Protein AF-A0A5D0WVB8-F1 (afdb_monomer)

Secondary structure (DSSP, 8-state):
-EEEETTTEEEEEE-----HHHHHHTTTEEE-PEEEESSPPPTT-EEEEEETTEEEEEEHHHHHTSGGGEEEHHHHTT--GGGS-BTTT--EEEEEEEEEEE-SS-EEEEEEEEEEETTS-EEEEEEEEEEEEE--HHHHHHHHHEEEEEETTEEEEEE-S---HHHHHHTTT-EEEEEEEESSPPPTT--EEEEETTEEEEE-TTT--BGGGTEEEHHHHTT----GGGBGGG--EEEEEEEEESS-SS-EEEEEEEEEEETTEEEEEEEEEEEEE--HHHHHHHHHHHHTEEEEE-SSEEEEEE-----HHHHHHTTT-EEEEEEEESSPPPTT--EEEEETTEEEEE-GGG--STTS-EEEHHHHTT----GGGBGGG--EEEEEEEEESS-SS-EEEEEEEEEEETTEEEE-GGG-EEEEE--TTS--------EEEEEEEETTS-EEEPPTTT--EEEETTPBEEEEEEEEEE--STT---EE--EEE-SS-EEEEEETTEEEEEEEEEESSTTS-EEEEEESSHHHHB-TT-SB--EEPPTTSEEETTS-B-TTT---TTSS--S--SEEEE--S---EEEEEEEETTEEEEPEE-TTT--EEEEEETTPBEEEEEEEESS-EEE-TT-EEEPTTSS-EEEEEEE-SS-TTEEEEEESSTTTTBTTSS-SEEEE--TTTEEETT-TT-S-------PPP-S--SSSS--EEEEEEE-

Sequence (723 aa):
MLNVAEDKKFIVEYNGGLSKDIQDSLAGLYADPLIYIARELESDESITIRAYNKEAVITRNTMKQYPYGKMGLTDLLDVSPDNSLLAASKTGAVVVEITDYKLNDRNDISIWKGLVKADGTWVYRANEGVGMDLNPDFFEAFNNNVNLTQEDNTFLFSFGNQLSETDKASLNHFYFDSSISLSRALEDGETLTIKALNTIIPIDSNTITEYEKTFIRLSQLANFTLGSNQLAGNQAGSLTIEVVDENLKSDLTVYADAILVRDDMFYGLNKQEDIVLKSQSFEQAVAAYTNGLTVAANAQSFKVTYAGALSEADKTGLNGYYADAQISLSRPLAPDEEVTVQAFGENLAVNRSDFTDESGQAIYLSDLLDLQLGTAQLAEKQKGSFEITVIDKRLKSEISVYATPVLRKGTDTRFIYDKQTNITLGSANDPVISNGSFVGDATVVLKDGSEQNLDGTTEICYLERYKVIDYLIFEMVNDQNENNQSVPQAVMLGENPVLKISVDGILCEYGKIEYADETHTKIKITPSSEAMAKLDKLGYFAFNVPEGAITDEAGHPVRSMVGNYLSGTLATPLLKVTDSVKPFSEGITAVVDGNLVNASKNETTGAFELEVPQNSVTSEIRIQMNEPVTVSNGASIFIPGTETVYGEIKTDENDSSVVVITPASTGIGTAGDLGLVTFTISENLVCDLVDNDSSNILFPSSINFTGGGLGNEATSFNLNVVE

Radius of gyration: 41.85 Å; Cα contacts (8 Å, |Δi|>4): 1595; chains: 1; bounding box: 117×57×113 Å

Solvent-accessible surface area (backbone atoms only — not comparable to full-atom values): 40030 Å² total; per-residue (Å²): 93,78,47,77,45,86,84,60,28,39,40,44,40,39,77,57,89,71,55,70,71,55,24,62,73,30,58,73,29,18,46,32,45,33,38,35,40,74,57,87,50,50,97,86,23,38,41,29,38,34,39,96,95,35,66,32,73,44,30,34,74,53,38,74,79,24,76,88,32,48,37,49,47,34,69,66,46,77,41,67,36,77,79,40,54,44,60,46,79,44,66,52,68,52,57,42,34,55,79,47,72,43,49,93,52,74,42,41,41,32,41,22,54,24,31,21,31,66,88,64,50,78,75,49,67,53,94,64,63,51,70,49,79,46,69,21,70,50,54,55,53,48,44,74,30,50,44,74,47,71,55,85,56,27,40,40,37,40,37,46,92,73,73,49,75,66,38,26,60,71,23,74,66,30,27,54,49,37,37,40,34,39,77,55,56,52,51,92,83,24,34,36,37,42,36,38,93,96,42,80,42,80,38,42,57,75,68,36,78,37,79,86,30,23,37,47,44,46,43,67,73,67,73,45,81,88,46,80,83,29,22,43,53,63,49,64,57,68,51,58,39,37,54,42,84,74,42,38,56,51,70,43,41,40,34,44,32,42,27,38,33,42,88,97,46,74,43,79,58,88,41,73,49,71,36,78,47,72,16,63,52,21,54,51,18,50,52,54,49,54,74,36,46,48,54,44,62,49,85,46,32,36,42,41,35,33,69,55,78,73,50,74,65,29,29,60,22,33,64,78,25,26,54,47,34,35,43,35,39,79,56,53,55,53,92,87,23,35,34,33,44,30,43,94,89,45,78,44,83,42,42,44,86,67,27,75,43,98,78,26,29,37,36,45,49,41,70,74,66,72,48,80,85,45,80,84,30,24,46,64,64,39,57,53,70,54,55,41,35,52,42,77,71,44,54,90,52,67,41,41,41,32,46,30,41,29,38,37,44,89,92,49,73,48,76,40,68,94,47,45,41,62,35,66,43,40,77,76,85,54,81,80,68,72,86,64,89,47,63,74,48,44,37,41,32,31,72,88,70,50,77,42,54,44,34,93,85,78,60,28,24,74,38,63,63,71,47,40,49,49,34,36,40,38,32,33,32,41,66,87,45,98,75,81,56,77,42,79,30,52,50,40,74,36,90,83,26,51,37,27,33,63,57,98,85,44,82,41,78,37,19,46,53,45,72,66,46,96,72,30,28,27,38,27,37,34,45,68,41,71,72,67,19,39,47,80,85,54,70,60,52,60,67,33,34,55,88,55,32,42,15,34,87,88,67,48,55,48,59,88,46,41,46,90,81,81,71,91,70,83,91,73,54,52,40,37,60,40,74,93,72,74,71,46,78,74,44,45,38,31,30,44,73,84,38,84,44,72,38,46,71,40,90,87,77,72,27,40,38,36,79,42,53,63,67,37,38,38,65,37,36,40,35,33,36,77,46,57,37,37,42,49,88,88,37,66,42,56,42,77,98,52,93,47,66,40,19,44,42,38,45,37,94,90,39,42,31,28,40,36,37,36,44,69,40,69,76,71,20,25,36,66,85,55,72,82,49,60,45,73,78,56,61,79,44,63,36,61,69,71,63,88,78,63,89,72,93,80,82,96,69,94,78,84,88,83,86,80,45,54,75,94,53,85,68,36,40,38,46,44,67,42,132

Structure (mmCIF, N/CA/C/O backbone):
data_AF-A0A5D0WVB8-F1
#
_entry.id   AF-A0A5D0WVB8-F1
#
loop_
_atom_site.group_PDB
_atom_site.id
_atom_site.type_symbol
_atom_site.label_atom_id
_atom_site.label_alt_id
_atom_site.label_comp_id
_atom_site.label_asym_id
_atom_site.label_entity_id
_atom_site.label_seq_id
_atom_site.pdbx_PDB_ins_code
_atom_site.Cartn_x
_atom_site.Cartn_y
_atom_site.Cartn_z
_atom_site.occupancy
_atom_site.B_iso_or_equiv
_atom_site.auth_seq_id
_atom_site.auth_comp_id
_atom_site.auth_asym_id
_atom_site.auth_atom_id
_atom_site.pdbx_PDB_model_num
ATOM 1 N N . MET A 1 1 ? 36.070 -5.772 -9.989 1.00 53.91 1 MET A N 1
ATOM 2 C CA . MET A 1 1 ? 34.632 -5.828 -10.340 1.00 53.91 1 MET A CA 1
ATOM 3 C C . MET A 1 1 ? 34.450 -5.541 -11.838 1.00 53.91 1 MET A C 1
ATOM 5 O O . MET A 1 1 ? 35.465 -5.368 -12.509 1.00 53.91 1 MET A O 1
ATOM 9 N N . LEU A 1 2 ? 33.242 -5.599 -12.401 1.00 55.62 2 LEU A N 1
ATOM 10 C CA . LEU A 1 2 ? 32.885 -4.942 -13.673 1.00 55.62 2 LEU A CA 1
ATOM 11 C C . LEU A 1 2 ? 31.717 -4.035 -13.312 1.00 55.62 2 LEU A C 1
ATOM 13 O O . LEU A 1 2 ? 30.682 -4.558 -12.920 1.00 55.62 2 LEU A O 1
ATOM 17 N N . ASN A 1 3 ? 31.904 -2.723 -13.400 1.00 59.03 3 ASN A N 1
ATOM 18 C CA . ASN A 1 3 ? 30.861 -1.755 -13.080 1.00 59.03 3 ASN A CA 1
ATOM 19 C C . ASN A 1 3 ? 30.665 -0.832 -14.284 1.00 59.03 3 ASN A C 1
ATOM 21 O O . ASN A 1 3 ? 31.641 -0.394 -14.906 1.00 59.03 3 ASN A O 1
ATOM 25 N N . VAL A 1 4 ? 29.406 -0.536 -14.600 1.00 64.00 4 VAL A N 1
ATOM 26 C CA . VAL A 1 4 ? 29.057 0.625 -15.423 1.00 64.00 4 VAL A CA 1
ATOM 27 C C . VAL A 1 4 ? 29.101 1.826 -14.490 1.00 64.00 4 VAL A C 1
ATOM 29 O O . VAL A 1 4 ? 28.450 1.810 -13.448 1.00 64.00 4 VAL A O 1
ATOM 32 N N . ALA A 1 5 ? 29.923 2.819 -14.810 1.00 55.16 5 ALA A N 1
ATOM 33 C CA . ALA A 1 5 ? 29.897 4.083 -14.092 1.00 55.16 5 ALA A CA 1
ATOM 34 C C . ALA A 1 5 ? 28.882 5.007 -14.776 1.00 55.16 5 ALA A C 1
ATOM 36 O O . ALA A 1 5 ? 28.740 4.964 -16.001 1.00 55.16 5 ALA A O 1
ATOM 37 N N . GLU A 1 6 ? 28.198 5.845 -13.995 1.00 57.47 6 GLU A N 1
ATOM 38 C CA . GLU A 1 6 ? 27.467 7.002 -14.523 1.00 57.47 6 GLU A CA 1
ATOM 39 C C . GLU A 1 6 ? 28.401 7.792 -15.480 1.00 57.47 6 GLU A C 1
ATOM 41 O O . GLU A 1 6 ? 29.618 7.822 -15.275 1.00 57.47 6 GLU A O 1
ATOM 46 N N . ASP A 1 7 ? 27.854 8.365 -16.561 1.00 72.00 7 ASP A N 1
ATOM 47 C CA . ASP A 1 7 ? 28.568 9.125 -17.615 1.00 72.00 7 ASP A CA 1
ATOM 48 C C . ASP A 1 7 ? 29.278 8.332 -18.737 1.00 72.00 7 ASP A C 1
ATOM 50 O O . ASP A 1 7 ? 30.434 8.612 -19.066 1.00 72.00 7 ASP A O 1
ATOM 54 N N . LYS A 1 8 ? 28.596 7.380 -19.397 1.00 87.50 8 LYS A N 1
ATOM 55 C CA . LYS A 1 8 ? 29.089 6.733 -20.642 1.00 87.50 8 LYS A CA 1
ATOM 56 C C . LYS A 1 8 ? 30.484 6.077 -20.491 1.00 87.50 8 LYS A C 1
ATOM 58 O O . LYS A 1 8 ? 31.289 6.059 -21.428 1.00 87.50 8 LYS A O 1
ATOM 63 N N . LYS A 1 9 ? 30.785 5.537 -19.302 1.00 93.25 9 LYS A N 1
ATOM 64 C CA . LYS A 1 9 ? 32.078 4.926 -18.952 1.00 93.25 9 LYS A CA 1
ATOM 65 C C . LYS A 1 9 ? 31.927 3.496 -18.457 1.00 93.25 9 LYS A C 1
ATOM 67 O O . LYS A 1 9 ? 31.088 3.175 -17.619 1.00 93.25 9 LYS A O 1
ATOM 72 N N . PHE A 1 10 ? 32.844 2.650 -18.900 1.00 92.00 10 PHE A N 1
ATOM 73 C CA . PHE A 1 10 ? 33.042 1.312 -18.368 1.00 92.00 10 PHE A CA 1
ATOM 74 C C . PHE A 1 10 ? 34.312 1.268 -17.532 1.00 92.00 10 PHE A C 1
ATOM 76 O O . PHE A 1 10 ? 35.379 1.681 -17.994 1.00 92.00 10 PHE A O 1
ATOM 83 N N . ILE A 1 11 ? 34.213 0.715 -16.324 1.00 90.38 11 ILE A N 1
ATOM 84 C CA . ILE A 1 11 ? 35.367 0.502 -15.452 1.00 90.38 11 ILE A CA 1
ATOM 85 C C . ILE A 1 11 ? 35.579 -1.001 -15.287 1.00 90.38 11 ILE A C 1
ATOM 87 O O . ILE A 1 11 ? 34.810 -1.710 -14.630 1.00 90.38 11 ILE A O 1
ATOM 91 N N . VAL A 1 12 ? 36.658 -1.497 -15.891 1.00 87.44 12 VAL A N 1
ATOM 92 C CA . VAL A 1 12 ? 37.063 -2.898 -15.801 1.00 87.44 12 VAL A CA 1
ATOM 93 C C . VAL A 1 12 ? 38.178 -3.025 -14.777 1.00 87.44 12 VAL A C 1
ATOM 95 O O . VAL A 1 12 ? 39.347 -2.779 -15.073 1.00 87.44 12 VAL A O 1
ATOM 98 N N . GLU A 1 13 ? 37.820 -3.421 -13.560 1.00 87.19 13 GLU A N 1
ATOM 99 C CA . GLU A 1 13 ? 38.784 -3.577 -12.475 1.00 87.19 13 GLU A CA 1
ATOM 100 C C . GLU A 1 13 ? 39.376 -4.989 -12.421 1.00 87.19 13 GLU A C 1
ATOM 102 O O . GLU A 1 13 ? 38.669 -6.015 -12.398 1.00 87.19 13 GLU A O 1
ATOM 107 N N . TYR A 1 14 ? 40.696 -5.008 -12.286 1.00 79.62 14 TYR A N 1
ATOM 108 C CA . TYR A 1 14 ? 41.520 -6.179 -12.053 1.00 79.62 14 TYR A CA 1
ATOM 109 C C . TYR A 1 14 ? 42.023 -6.110 -10.614 1.00 79.62 14 TYR A C 1
ATOM 111 O O . TYR A 1 14 ? 42.912 -5.327 -10.273 1.00 79.62 14 TYR A O 1
ATOM 119 N N . ASN A 1 15 ? 41.392 -6.907 -9.754 1.00 77.75 15 ASN A N 1
ATOM 120 C CA . ASN A 1 15 ? 41.757 -6.997 -8.348 1.00 77.75 15 ASN A CA 1
ATOM 121 C C . ASN A 1 15 ? 42.991 -7.901 -8.228 1.00 77.75 15 ASN A C 1
ATOM 123 O O . ASN A 1 15 ? 43.014 -8.998 -8.782 1.00 77.75 15 ASN A O 1
ATOM 127 N N . GLY A 1 16 ? 44.020 -7.425 -7.527 1.00 70.50 16 GLY A N 1
ATOM 128 C CA . GLY A 1 16 ? 45.210 -8.216 -7.215 1.00 70.50 16 GLY A CA 1
ATOM 129 C C . GLY A 1 16 ? 44.946 -9.257 -6.121 1.00 70.50 16 GLY A C 1
ATOM 130 O O . GLY A 1 16 ? 43.808 -9.629 -5.857 1.00 70.50 16 GLY A O 1
ATOM 131 N N . GLY A 1 17 ? 46.012 -9.724 -5.463 1.00 72.94 17 GLY A N 1
ATOM 132 C CA . GLY A 1 17 ? 45.908 -10.738 -4.401 1.00 72.94 17 GLY A CA 1
ATOM 133 C C . GLY A 1 17 ? 45.862 -12.185 -4.906 1.00 72.94 17 GLY A C 1
ATOM 134 O O . GLY A 1 17 ? 45.486 -13.086 -4.164 1.00 72.94 17 GLY A O 1
ATOM 135 N N . LEU A 1 18 ? 46.255 -12.418 -6.161 1.00 80.50 18 LEU A N 1
ATOM 136 C CA . LEU A 1 18 ? 46.366 -13.757 -6.741 1.00 80.50 18 LEU A CA 1
ATOM 137 C C . LEU A 1 18 ? 47.499 -14.549 -6.074 1.00 80.50 18 LEU A C 1
ATOM 139 O O . LEU A 1 18 ? 48.556 -13.984 -5.777 1.00 80.50 18 LEU A O 1
ATOM 143 N N . SER A 1 19 ? 47.304 -15.858 -5.885 1.00 85.25 19 SER A N 1
ATOM 144 C CA . SER A 1 19 ? 48.365 -16.756 -5.414 1.00 85.25 19 SER A CA 1
ATOM 145 C C . SER A 1 19 ? 49.522 -16.813 -6.418 1.00 85.25 19 SER A C 1
ATOM 147 O O . SER A 1 19 ? 49.340 -16.549 -7.608 1.00 85.25 19 SER A O 1
ATOM 149 N N . LYS A 1 20 ? 50.722 -17.177 -5.951 1.00 85.12 20 LYS A N 1
ATOM 150 C CA . LYS A 1 20 ? 51.922 -17.239 -6.799 1.00 85.12 20 LYS A CA 1
ATOM 151 C C . LYS A 1 20 ? 51.737 -18.160 -8.015 1.00 85.12 20 LYS A C 1
ATOM 153 O O . LYS A 1 20 ? 52.089 -17.764 -9.120 1.00 85.12 20 LYS A O 1
ATOM 158 N N . ASP A 1 21 ? 51.089 -19.308 -7.831 1.00 86.31 21 ASP A N 1
ATOM 159 C CA . ASP A 1 21 ? 50.803 -20.262 -8.912 1.00 86.31 21 ASP A CA 1
ATOM 160 C C . ASP A 1 21 ? 49.890 -19.666 -9.999 1.00 86.31 21 ASP A C 1
ATOM 162 O O . ASP A 1 21 ? 50.091 -19.896 -11.194 1.00 86.31 21 ASP A O 1
ATOM 166 N N . ILE A 1 22 ? 48.902 -18.853 -9.601 1.00 84.12 22 ILE A N 1
ATOM 167 C CA . ILE A 1 22 ? 48.021 -18.151 -10.543 1.00 84.12 22 ILE A CA 1
ATOM 168 C C . ILE A 1 22 ? 48.788 -17.027 -11.247 1.00 84.12 22 ILE A C 1
ATOM 170 O O . ILE A 1 22 ? 48.660 -16.873 -12.458 1.00 84.12 22 ILE A O 1
ATOM 174 N N . GLN A 1 23 ? 49.621 -16.268 -10.526 1.00 83.50 23 GLN A N 1
ATOM 175 C CA . GLN A 1 23 ? 50.461 -15.229 -11.134 1.00 83.50 23 GLN A CA 1
ATOM 176 C C . GLN A 1 23 ? 51.401 -15.810 -12.195 1.00 83.50 23 GLN A C 1
ATOM 178 O O . GLN A 1 23 ? 51.520 -15.243 -13.279 1.00 83.50 23 GLN A O 1
ATOM 183 N N . ASP A 1 24 ? 52.028 -16.952 -11.910 1.00 86.25 24 ASP A N 1
ATOM 184 C CA . ASP A 1 24 ? 52.929 -17.623 -12.848 1.00 86.25 24 ASP A CA 1
ATOM 185 C C . ASP A 1 24 ? 52.166 -18.173 -14.066 1.00 86.25 24 ASP A C 1
ATOM 187 O O . ASP A 1 24 ? 52.651 -18.077 -15.192 1.00 86.25 24 ASP A O 1
ATOM 191 N N . SER A 1 25 ? 50.931 -18.649 -13.871 1.00 85.38 25 SER A N 1
ATOM 192 C CA . SER A 1 25 ? 50.048 -19.095 -14.963 1.00 85.38 25 SER A CA 1
ATOM 193 C C . SER A 1 25 ? 49.537 -17.948 -15.849 1.00 85.38 25 SER A C 1
ATOM 195 O O . SER A 1 25 ? 49.184 -18.171 -17.005 1.00 85.38 25 SER A O 1
ATOM 197 N N . LEU A 1 26 ? 49.499 -16.720 -15.322 1.00 86.38 26 LEU A N 1
ATOM 198 C CA . LEU A 1 26 ? 49.108 -15.503 -16.043 1.00 86.38 26 LEU A CA 1
ATOM 199 C C . LEU A 1 26 ? 50.313 -14.711 -16.582 1.00 86.38 26 LEU A C 1
ATOM 201 O O . LEU A 1 26 ? 50.140 -13.627 -17.145 1.00 86.38 26 LEU A O 1
ATOM 205 N N . ALA A 1 27 ? 51.537 -15.213 -16.401 1.00 86.50 27 ALA A N 1
ATOM 206 C CA . ALA A 1 27 ? 52.745 -14.521 -16.825 1.00 86.50 27 ALA A CA 1
ATOM 207 C C . ALA A 1 27 ? 52.751 -14.292 -18.348 1.00 86.50 27 ALA A C 1
ATOM 209 O O . ALA A 1 27 ? 52.552 -15.211 -19.140 1.00 86.50 27 ALA A O 1
ATOM 210 N N . GLY A 1 28 ? 52.990 -13.043 -18.760 1.00 86.69 28 GLY A N 1
ATOM 211 C CA . GLY A 1 28 ? 52.973 -12.645 -20.173 1.00 86.69 28 GLY A CA 1
ATOM 212 C C . GLY A 1 28 ? 51.575 -12.464 -20.776 1.00 86.69 28 GLY A C 1
ATOM 213 O O . GLY A 1 28 ? 51.473 -12.251 -21.985 1.00 86.69 28 GLY A O 1
ATOM 214 N N . LEU A 1 29 ? 50.518 -12.533 -19.956 1.00 90.25 29 LEU A N 1
ATOM 215 C CA . LEU A 1 29 ? 49.164 -12.153 -20.344 1.00 90.25 29 LEU A CA 1
ATOM 216 C C . LEU A 1 29 ? 48.840 -10.735 -19.877 1.00 90.25 29 LEU A C 1
ATOM 218 O O . LEU A 1 29 ? 49.199 -10.316 -18.772 1.00 90.25 29 LEU A O 1
ATOM 222 N N . TYR A 1 30 ? 48.108 -10.021 -20.716 1.00 90.56 30 TYR A N 1
ATOM 223 C CA . TYR A 1 30 ? 47.682 -8.650 -20.496 1.00 90.56 30 TYR A CA 1
ATOM 224 C C . TYR A 1 30 ? 46.163 -8.597 -20.462 1.00 90.56 30 TYR A C 1
ATOM 226 O O . TYR A 1 30 ? 45.485 -9.298 -21.213 1.00 90.56 30 TYR A O 1
ATOM 234 N N . ALA A 1 31 ? 45.637 -7.780 -19.561 1.00 89.12 31 ALA A N 1
ATOM 235 C CA . ALA A 1 31 ? 44.228 -7.443 -19.514 1.00 89.12 31 ALA A CA 1
ATOM 236 C C . ALA A 1 31 ? 43.840 -6.718 -20.802 1.00 89.12 31 ALA A C 1
ATOM 238 O O . ALA A 1 31 ? 44.397 -5.668 -21.093 1.00 89.12 31 ALA A O 1
ATOM 239 N N . ASP A 1 32 ? 42.873 -7.220 -21.549 1.00 92.81 32 ASP A N 1
ATOM 240 C CA . ASP A 1 32 ? 42.346 -6.515 -22.715 1.00 92.81 32 ASP A CA 1
ATOM 241 C C . ASP A 1 32 ? 40.829 -6.657 -22.712 1.00 92.81 32 ASP A C 1
ATOM 243 O O . ASP A 1 32 ? 40.322 -7.761 -22.914 1.00 92.81 32 ASP A O 1
ATOM 247 N N . PRO A 1 33 ? 40.076 -5.600 -22.370 1.00 93.25 33 PRO A N 1
ATOM 248 C CA . PRO A 1 33 ? 38.630 -5.651 -22.451 1.00 93.25 33 PRO A CA 1
ATOM 249 C C . PRO A 1 33 ? 38.161 -5.961 -23.876 1.00 93.25 33 PRO A C 1
ATOM 251 O O . PRO A 1 33 ? 38.676 -5.421 -24.852 1.00 93.25 33 PRO A O 1
ATOM 254 N N . LEU A 1 34 ? 37.157 -6.825 -23.993 1.00 93.88 34 LEU A N 1
ATOM 255 C CA . LEU A 1 34 ? 36.487 -7.090 -25.260 1.00 93.88 34 LEU A CA 1
ATOM 256 C C . LEU A 1 34 ? 35.288 -6.156 -25.377 1.00 93.88 34 LEU A C 1
ATOM 258 O O . LEU A 1 34 ? 34.426 -6.194 -24.504 1.00 93.88 34 LEU A O 1
ATOM 262 N N . ILE A 1 35 ? 35.208 -5.385 -26.453 1.00 95.06 35 ILE A N 1
ATOM 263 C CA . ILE A 1 35 ? 34.048 -4.562 -26.800 1.00 95.06 35 ILE A CA 1
ATOM 264 C C . ILE A 1 35 ? 33.143 -5.347 -27.745 1.00 95.06 35 ILE A C 1
ATOM 266 O O . ILE A 1 35 ? 33.614 -5.979 -28.688 1.00 95.06 35 ILE A O 1
ATOM 270 N N . TYR A 1 36 ? 31.839 -5.282 -27.511 1.00 94.31 36 TYR A N 1
ATOM 271 C CA . TYR A 1 36 ? 30.806 -5.775 -28.416 1.00 94.31 36 TYR A CA 1
ATOM 272 C C . TYR A 1 36 ? 29.825 -4.664 -28.721 1.00 94.31 36 TYR A C 1
ATOM 274 O O . TYR A 1 36 ? 29.408 -3.949 -27.812 1.00 94.31 36 TYR A O 1
ATOM 282 N N . ILE A 1 37 ? 29.425 -4.588 -29.981 1.00 94.50 37 ILE A N 1
ATOM 283 C CA . ILE A 1 37 ? 28.313 -3.762 -30.434 1.00 94.50 37 ILE A CA 1
ATOM 284 C C . ILE A 1 37 ? 27.236 -4.712 -30.958 1.00 94.50 37 ILE A C 1
ATOM 286 O O . ILE A 1 37 ? 27.530 -5.562 -31.804 1.00 94.50 37 ILE A O 1
ATOM 290 N N . ALA A 1 38 ? 26.016 -4.585 -30.439 1.00 92.00 38 ALA A N 1
ATOM 291 C CA . ALA A 1 38 ? 24.946 -5.556 -30.644 1.00 92.00 38 ALA A CA 1
ATOM 292 C C . ALA A 1 38 ? 24.439 -5.630 -32.087 1.00 92.00 38 ALA A C 1
ATOM 294 O O . ALA A 1 38 ? 24.149 -6.727 -32.569 1.00 92.00 38 ALA A O 1
ATOM 295 N N . ARG A 1 39 ? 24.381 -4.494 -32.793 1.00 92.19 39 ARG A N 1
ATOM 296 C CA . ARG A 1 39 ? 24.047 -4.448 -34.226 1.00 92.19 39 ARG A CA 1
ATOM 297 C C . ARG A 1 39 ? 25.162 -3.827 -35.058 1.00 92.19 39 ARG A C 1
ATOM 299 O O . ARG A 1 39 ? 25.904 -2.964 -34.591 1.00 92.19 39 ARG A O 1
ATOM 306 N N . GLU A 1 40 ? 25.250 -4.247 -36.320 1.00 93.19 40 GLU A N 1
ATOM 307 C CA . GLU A 1 40 ? 26.122 -3.592 -37.298 1.00 93.19 40 GLU A CA 1
ATOM 308 C C . GLU A 1 40 ? 25.726 -2.112 -37.431 1.00 93.19 40 GLU A C 1
ATOM 310 O O . GLU A 1 40 ? 24.539 -1.780 -37.488 1.00 93.19 40 GLU A O 1
ATOM 315 N N . LEU A 1 41 ? 26.729 -1.235 -37.472 1.00 93.69 41 LEU A N 1
ATOM 316 C CA . LEU A 1 41 ? 26.529 0.184 -37.745 1.00 93.69 41 LEU A CA 1
ATOM 317 C C . LEU A 1 41 ? 26.197 0.409 -39.228 1.00 93.69 41 LEU A C 1
ATOM 319 O O . LEU A 1 41 ? 26.760 -0.239 -40.118 1.00 93.69 41 LEU A O 1
ATOM 323 N N . GLU A 1 42 ? 25.309 1.354 -39.506 1.00 93.06 42 GLU A N 1
ATOM 324 C CA . GLU A 1 42 ? 25.029 1.841 -40.852 1.00 93.06 42 GLU A CA 1
ATOM 325 C C . GLU A 1 42 ? 26.203 2.673 -41.396 1.00 93.06 42 GLU A C 1
ATOM 327 O O . GLU A 1 42 ? 27.198 2.940 -40.721 1.00 93.06 42 GLU A O 1
ATOM 332 N N . SER A 1 43 ? 26.147 3.037 -42.680 1.00 93.56 43 SER A N 1
ATOM 333 C CA . SER A 1 43 ? 27.278 3.688 -43.359 1.00 93.56 43 SER A CA 1
ATOM 334 C C . SER A 1 43 ? 27.639 5.070 -42.816 1.00 93.56 43 SER A C 1
ATOM 336 O O . SER A 1 43 ? 28.764 5.515 -43.033 1.00 93.56 43 SER A O 1
ATOM 338 N N . ASP A 1 44 ? 26.704 5.750 -42.162 1.00 92.88 44 ASP A N 1
ATOM 339 C CA . ASP A 1 44 ? 26.868 7.095 -41.615 1.00 92.88 44 ASP A CA 1
ATOM 340 C C . ASP A 1 44 ? 26.797 7.133 -40.079 1.00 92.88 44 ASP A C 1
ATOM 342 O O . ASP A 1 44 ? 26.743 8.222 -39.503 1.00 92.88 44 ASP A O 1
ATOM 346 N N . GLU A 1 45 ? 26.824 5.965 -39.433 1.00 95.75 45 GLU A N 1
ATOM 347 C CA . GLU A 1 45 ? 26.883 5.812 -37.983 1.00 95.75 45 GLU A CA 1
ATOM 348 C C . GLU A 1 45 ? 28.320 5.606 -37.491 1.00 95.75 45 GLU A C 1
ATOM 350 O O . GLU A 1 45 ? 29.173 5.022 -38.172 1.00 95.75 45 GLU A O 1
ATOM 355 N N . SER A 1 46 ? 28.582 6.055 -36.267 1.00 97.38 46 SER A N 1
ATOM 356 C CA . SER A 1 46 ? 29.887 5.912 -35.627 1.00 97.38 46 SER A CA 1
ATOM 357 C C . SER A 1 46 ? 29.790 5.935 -34.109 1.00 97.38 46 SER A C 1
ATOM 359 O O . SER A 1 46 ? 28.958 6.647 -33.558 1.00 97.38 46 SER A O 1
ATOM 361 N N . ILE A 1 47 ? 30.690 5.226 -33.431 1.00 97.31 47 ILE A N 1
ATOM 362 C CA . ILE A 1 47 ? 30.882 5.313 -31.977 1.00 97.31 47 ILE A CA 1
ATOM 363 C C . ILE A 1 47 ? 32.354 5.617 -31.718 1.00 97.31 47 ILE A C 1
ATOM 365 O O . ILE A 1 47 ? 33.224 4.864 -32.152 1.00 97.31 47 ILE A O 1
ATOM 369 N N . THR A 1 48 ? 32.644 6.701 -31.010 1.00 97.50 48 THR A N 1
ATOM 370 C CA . THR A 1 48 ? 34.005 7.076 -30.625 1.00 97.50 48 THR A CA 1
ATOM 371 C C . THR A 1 48 ? 34.260 6.634 -29.196 1.00 97.50 48 THR A C 1
ATOM 373 O O . THR A 1 48 ? 33.539 7.010 -28.271 1.00 97.50 48 THR A O 1
ATOM 376 N N . ILE A 1 49 ? 35.305 5.832 -29.014 1.00 97.12 49 ILE A N 1
ATOM 377 C CA . ILE A 1 49 ? 35.744 5.371 -27.700 1.00 97.12 49 ILE A CA 1
ATOM 378 C C . ILE A 1 49 ? 37.136 5.903 -27.377 1.00 97.12 49 ILE A C 1
ATOM 380 O O . ILE A 1 49 ? 37.961 6.110 -28.271 1.00 97.12 49 ILE A O 1
ATOM 384 N N . ARG A 1 50 ? 37.423 6.050 -26.086 1.00 96.38 50 ARG A N 1
ATOM 385 C CA . ARG A 1 50 ? 38.721 6.448 -25.552 1.00 96.38 50 ARG A CA 1
ATOM 386 C C . ARG A 1 50 ? 39.159 5.499 -24.441 1.00 96.38 50 ARG A C 1
ATOM 388 O O . ARG A 1 50 ? 38.435 5.289 -23.471 1.00 96.38 50 ARG A O 1
ATOM 395 N N . ALA A 1 51 ? 40.372 4.967 -24.554 1.00 94.38 51 ALA A N 1
ATOM 396 C CA . ALA A 1 51 ? 41.080 4.289 -23.467 1.00 94.38 51 ALA A CA 1
ATOM 397 C C . ALA A 1 51 ? 42.596 4.398 -23.689 1.00 94.38 51 ALA A C 1
ATOM 399 O O . ALA A 1 51 ? 43.046 4.727 -24.782 1.00 94.38 51 ALA A O 1
ATOM 400 N N . TYR A 1 52 ? 43.409 4.165 -22.656 1.00 92.62 52 TYR A N 1
ATOM 401 C CA . TYR A 1 52 ? 44.880 4.233 -22.752 1.00 92.62 52 TYR A CA 1
ATOM 402 C C . TYR A 1 52 ? 45.429 5.542 -23.371 1.00 92.62 52 TYR A C 1
ATOM 404 O O . TYR A 1 52 ? 46.469 5.537 -24.027 1.00 92.62 52 TYR A O 1
ATOM 412 N N . ASN A 1 53 ? 44.740 6.676 -23.169 1.00 91.62 53 ASN A N 1
ATOM 413 C CA . ASN A 1 53 ? 45.043 7.974 -23.801 1.00 91.62 53 ASN A CA 1
ATOM 414 C C . ASN A 1 53 ? 45.025 7.951 -25.345 1.00 91.62 53 ASN A C 1
ATOM 416 O O . ASN A 1 53 ? 45.694 8.756 -25.995 1.00 91.62 53 ASN A O 1
ATOM 420 N N . LYS A 1 54 ? 44.268 7.021 -25.931 1.00 95.75 54 LYS A N 1
ATOM 421 C CA . LYS A 1 54 ? 44.033 6.863 -27.366 1.00 95.75 54 LYS A CA 1
ATOM 422 C C . LYS A 1 54 ? 42.539 6.862 -27.643 1.00 95.75 54 LYS A C 1
ATOM 424 O O . LYS A 1 54 ? 41.746 6.499 -26.777 1.00 95.75 54 LYS A O 1
ATOM 429 N N . GLU A 1 55 ? 42.177 7.262 -28.854 1.00 97.25 55 GLU A N 1
ATOM 430 C CA . GLU A 1 55 ? 40.801 7.240 -29.341 1.00 97.25 55 GLU A CA 1
ATOM 431 C C . GLU A 1 55 ? 40.693 6.384 -30.594 1.00 97.25 55 GLU A C 1
ATOM 433 O O . GLU A 1 55 ? 41.606 6.377 -31.421 1.00 97.25 55 GLU A O 1
ATOM 438 N N . ALA A 1 56 ? 39.558 5.707 -30.738 1.00 97.38 56 ALA A N 1
ATOM 439 C CA . ALA A 1 56 ? 39.187 4.995 -31.950 1.00 97.38 56 ALA A CA 1
ATOM 440 C C . ALA A 1 56 ? 37.743 5.316 -32.323 1.00 97.38 56 ALA A C 1
ATOM 442 O O . ALA A 1 56 ? 36.867 5.393 -31.461 1.00 97.38 56 ALA A O 1
ATOM 443 N N . VAL A 1 57 ? 37.504 5.464 -33.627 1.00 97.44 57 VAL A N 1
ATOM 444 C CA . VAL A 1 57 ? 36.162 5.611 -34.191 1.00 97.44 57 VAL A CA 1
ATOM 445 C C . VAL A 1 57 ? 35.736 4.264 -34.758 1.00 97.44 57 VAL A C 1
ATOM 447 O O . VAL A 1 57 ? 36.307 3.752 -35.726 1.00 97.44 57 VAL A O 1
ATOM 450 N N . ILE A 1 58 ? 34.714 3.681 -34.149 1.00 97.25 58 ILE A N 1
ATOM 451 C CA . ILE A 1 58 ? 34.092 2.451 -34.604 1.00 97.25 58 ILE A CA 1
ATOM 452 C C . ILE A 1 58 ? 33.056 2.822 -35.658 1.00 97.25 58 ILE A C 1
ATOM 454 O O . ILE A 1 58 ? 32.088 3.519 -35.376 1.00 97.25 58 ILE A O 1
ATOM 458 N N . THR A 1 59 ? 33.278 2.358 -36.881 1.00 96.88 59 THR A N 1
ATOM 459 C CA . THR A 1 59 ? 32.367 2.516 -38.020 1.00 96.88 59 THR A CA 1
ATOM 460 C C . THR A 1 59 ? 31.924 1.144 -38.513 1.00 96.88 59 THR A C 1
ATOM 462 O O . THR A 1 59 ? 32.494 0.119 -38.127 1.00 96.88 59 THR A O 1
ATOM 465 N N . ARG A 1 60 ? 30.993 1.102 -39.468 1.00 95.62 60 ARG A N 1
ATOM 466 C CA . ARG A 1 60 ? 30.659 -0.130 -40.197 1.00 95.62 60 ARG A CA 1
ATOM 467 C C . ARG A 1 60 ? 31.888 -0.867 -40.746 1.00 95.62 60 ARG A C 1
ATOM 469 O O . ARG A 1 60 ? 31.972 -2.091 -40.680 1.00 95.62 60 ARG A O 1
ATOM 476 N N . ASN A 1 61 ? 32.848 -0.130 -41.309 1.00 94.81 61 ASN A N 1
ATOM 477 C CA . ASN A 1 61 ? 34.059 -0.725 -41.879 1.00 94.81 61 ASN A CA 1
ATOM 478 C C . ASN A 1 61 ? 34.985 -1.277 -40.797 1.00 94.81 61 ASN A C 1
ATOM 480 O O . ASN A 1 61 ? 35.585 -2.326 -41.020 1.00 94.81 61 ASN A O 1
ATOM 484 N N . THR A 1 62 ? 35.055 -0.612 -39.640 1.00 94.62 62 THR A N 1
ATOM 485 C CA . THR A 1 62 ? 35.724 -1.145 -38.450 1.00 94.62 62 THR A CA 1
ATOM 486 C C . THR A 1 62 ? 35.078 -2.475 -38.077 1.00 94.62 62 THR A C 1
ATOM 488 O O . THR A 1 62 ? 35.749 -3.496 -38.105 1.00 94.62 62 THR A O 1
ATOM 491 N N . MET A 1 63 ? 33.756 -2.514 -37.870 1.00 92.62 63 MET A N 1
ATOM 492 C CA . MET A 1 63 ? 33.044 -3.734 -37.464 1.00 92.62 63 MET A CA 1
ATOM 493 C C . MET A 1 63 ? 33.229 -4.912 -38.427 1.00 92.62 63 MET A C 1
ATOM 495 O O . MET A 1 63 ? 33.336 -6.044 -37.975 1.00 92.62 63 MET A O 1
ATOM 499 N N . LYS A 1 64 ? 33.330 -4.683 -39.743 1.00 91.12 64 LYS A N 1
ATOM 500 C CA . LYS A 1 64 ? 33.573 -5.756 -40.730 1.00 91.12 64 LYS A CA 1
ATOM 501 C C . LYS A 1 64 ? 34.923 -6.459 -40.577 1.00 91.12 64 LYS A C 1
ATOM 503 O O . LYS A 1 64 ? 35.072 -7.578 -41.062 1.00 91.12 64 LYS A O 1
ATOM 508 N N . GLN A 1 65 ? 35.894 -5.818 -39.932 1.00 91.00 65 GLN A N 1
ATOM 509 C CA . GLN A 1 65 ? 37.188 -6.427 -39.617 1.00 91.00 65 GLN A CA 1
ATOM 510 C C . GLN A 1 65 ? 37.087 -7.383 -38.417 1.00 91.00 65 GLN A C 1
ATOM 512 O O . GLN A 1 65 ? 37.964 -8.225 -38.231 1.00 91.00 65 GLN A O 1
ATOM 517 N N . TYR A 1 66 ? 35.989 -7.309 -37.657 1.00 88.00 66 TYR A N 1
ATOM 518 C CA . TYR A 1 66 ? 35.785 -8.028 -36.407 1.00 88.00 66 TYR A CA 1
ATOM 519 C C . TYR A 1 66 ? 34.570 -8.963 -36.478 1.00 88.00 66 TYR A C 1
ATOM 521 O O . TYR A 1 66 ? 33.424 -8.512 -36.567 1.00 88.00 66 TYR A O 1
ATOM 529 N N . PRO A 1 67 ? 34.769 -10.290 -36.398 1.00 82.50 67 PRO A N 1
ATOM 530 C CA . PRO A 1 67 ? 33.666 -11.241 -36.401 1.00 82.50 67 PRO A CA 1
ATOM 531 C C . PRO A 1 67 ? 32.648 -10.942 -35.294 1.00 82.50 67 PRO A C 1
ATOM 533 O O . PRO A 1 67 ? 33.006 -10.805 -34.123 1.00 82.50 67 PRO A O 1
ATOM 536 N N . TYR A 1 68 ? 31.366 -10.885 -35.664 1.00 83.06 68 TYR A N 1
ATOM 537 C CA . TYR A 1 68 ? 30.248 -10.671 -34.736 1.00 83.06 68 TYR A CA 1
ATOM 538 C C . TYR A 1 68 ? 30.352 -9.378 -33.909 1.00 83.06 68 TYR A C 1
ATOM 540 O O . TYR A 1 68 ? 29.877 -9.349 -32.779 1.00 83.06 68 TYR A O 1
ATOM 548 N N . GLY A 1 69 ? 31.024 -8.339 -34.422 1.00 83.19 69 GLY A N 1
ATOM 549 C CA . GL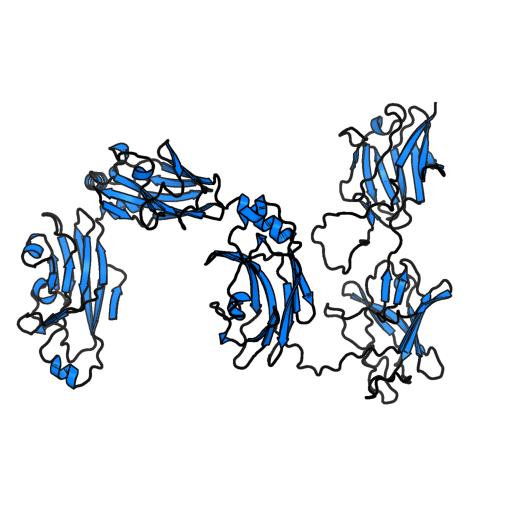Y A 1 69 ? 31.142 -7.051 -33.731 1.00 83.19 69 GLY A CA 1
ATOM 550 C C . GLY A 1 69 ? 31.975 -7.096 -32.447 1.00 83.19 69 GLY A C 1
ATOM 551 O O . GLY A 1 69 ? 31.827 -6.213 -31.608 1.00 83.19 69 GLY A O 1
ATOM 552 N N . LYS A 1 70 ? 32.822 -8.120 -32.268 1.00 89.25 70 LYS A N 1
ATOM 553 C CA . LYS A 1 70 ? 33.669 -8.310 -31.081 1.00 89.25 70 LYS A CA 1
ATOM 554 C C . LYS A 1 70 ? 35.087 -7.812 -31.341 1.00 89.25 70 LYS A C 1
ATOM 556 O O . LYS A 1 70 ? 35.822 -8.422 -32.112 1.00 89.25 70 LYS A O 1
ATOM 561 N N . MET A 1 71 ? 35.466 -6.735 -30.670 1.00 93.38 71 MET A N 1
ATOM 562 C CA . MET A 1 71 ? 36.724 -6.014 -30.859 1.00 93.38 71 MET A CA 1
ATOM 563 C C . MET A 1 71 ? 37.566 -6.082 -29.590 1.00 93.38 71 MET A C 1
ATOM 565 O O . MET A 1 71 ? 37.068 -5.778 -28.507 1.00 93.38 71 MET A O 1
ATOM 569 N N . GLY A 1 72 ? 38.839 -6.456 -29.706 1.00 93.12 72 GLY A N 1
ATOM 570 C CA . GLY A 1 72 ? 39.775 -6.272 -28.600 1.00 93.12 72 GLY A CA 1
ATOM 571 C C . GLY A 1 72 ? 40.128 -4.802 -28.437 1.00 93.12 72 GLY A C 1
ATOM 572 O O . GLY A 1 72 ? 40.381 -4.138 -29.437 1.00 93.12 72 GLY A O 1
ATOM 573 N N . LEU A 1 73 ? 40.118 -4.279 -27.210 1.00 94.38 73 LEU A N 1
ATOM 574 C CA . LEU A 1 73 ? 40.326 -2.851 -26.968 1.00 94.38 73 LEU A CA 1
ATOM 575 C C . LEU A 1 73 ? 41.727 -2.396 -27.404 1.00 94.38 73 LEU A C 1
ATOM 577 O O . LEU A 1 73 ? 41.855 -1.324 -27.991 1.00 94.38 73 LEU A O 1
ATOM 581 N N . THR A 1 74 ? 42.765 -3.198 -27.150 1.00 93.38 74 THR A N 1
ATOM 582 C CA . THR A 1 74 ? 44.143 -2.879 -27.568 1.00 93.38 74 THR A CA 1
ATOM 583 C C . THR A 1 74 ? 44.300 -2.839 -29.088 1.00 93.38 74 THR A C 1
ATOM 585 O O . THR A 1 74 ? 44.849 -1.874 -29.616 1.00 93.38 74 THR A O 1
ATOM 588 N N . ASP A 1 75 ? 43.745 -3.828 -29.791 1.00 92.50 75 ASP A N 1
ATOM 589 C CA . ASP A 1 75 ? 43.746 -3.898 -31.257 1.00 92.50 75 ASP A CA 1
ATOM 590 C C . ASP A 1 75 ? 42.940 -2.747 -31.882 1.00 92.50 75 ASP A C 1
ATOM 592 O O . ASP A 1 75 ? 43.422 -2.046 -32.768 1.00 92.50 75 ASP A O 1
ATOM 596 N N . LEU A 1 76 ? 41.751 -2.466 -31.340 1.00 94.25 76 LEU A N 1
ATOM 597 C CA . LEU A 1 76 ? 40.892 -1.377 -31.802 1.00 94.25 76 LEU A CA 1
ATOM 598 C C . LEU A 1 76 ? 41.552 0.006 -31.671 1.00 94.25 76 LEU A C 1
ATOM 600 O O . LEU A 1 76 ? 41.306 0.885 -32.495 1.00 94.25 76 LEU A O 1
ATOM 604 N N . LEU A 1 77 ? 42.376 0.211 -30.640 1.00 94.44 77 LEU A N 1
ATOM 605 C CA . LEU A 1 77 ? 43.060 1.481 -30.375 1.00 94.44 77 LEU A CA 1
ATOM 606 C C . LEU A 1 77 ? 44.458 1.580 -31.005 1.00 94.44 77 LEU A C 1
ATOM 608 O O . LEU A 1 77 ? 45.119 2.606 -30.813 1.00 94.44 77 LEU A O 1
ATOM 612 N N . ASP A 1 78 ? 44.918 0.543 -31.719 1.00 93.38 78 ASP A N 1
ATOM 613 C CA . ASP A 1 78 ? 46.302 0.414 -32.204 1.00 93.38 78 ASP A CA 1
ATOM 614 C C . ASP A 1 78 ? 47.324 0.640 -31.067 1.00 93.38 78 ASP A C 1
ATOM 616 O O . ASP A 1 78 ? 48.276 1.425 -31.148 1.00 93.38 78 ASP A O 1
ATOM 620 N N . VAL A 1 79 ? 47.065 -0.008 -29.928 1.00 90.81 79 VAL A N 1
ATOM 621 C CA . VAL A 1 79 ? 47.904 0.023 -28.728 1.00 90.81 79 VAL A CA 1
ATOM 622 C C . VAL A 1 79 ? 48.528 -1.350 -28.544 1.00 90.81 79 VAL A C 1
ATOM 624 O O . VAL A 1 79 ? 47.828 -2.350 -28.447 1.00 90.81 79 VAL A O 1
ATOM 627 N N . SER A 1 80 ? 49.856 -1.408 -28.433 1.00 88.31 80 SER A N 1
ATOM 628 C CA . SER A 1 80 ? 50.534 -2.671 -28.122 1.00 88.31 80 SER A CA 1
ATOM 629 C C . SER A 1 80 ? 50.027 -3.237 -26.779 1.00 88.31 80 SER A C 1
ATOM 631 O O . SER A 1 80 ? 49.983 -2.474 -25.805 1.00 88.31 80 SER A O 1
ATOM 633 N N . PRO A 1 81 ? 49.665 -4.538 -26.686 1.00 86.38 81 PRO A N 1
ATOM 634 C CA . PRO A 1 81 ? 49.097 -5.134 -25.471 1.00 86.38 81 PRO A CA 1
ATOM 635 C C . PRO A 1 81 ? 49.951 -4.959 -24.212 1.00 86.38 81 PRO A C 1
ATOM 637 O O . PRO A 1 81 ? 49.419 -4.908 -23.103 1.00 86.38 81 PRO A O 1
ATOM 640 N N . ASP A 1 82 ? 51.268 -4.808 -24.372 1.00 81.44 82 ASP A N 1
ATOM 641 C CA . ASP A 1 82 ? 52.212 -4.562 -23.280 1.00 81.44 82 ASP A CA 1
ATOM 642 C C . ASP A 1 82 ? 52.060 -3.197 -22.590 1.00 81.44 82 ASP A C 1
ATOM 644 O O . ASP A 1 82 ? 52.534 -3.021 -21.464 1.00 81.44 82 ASP A O 1
ATOM 648 N N . ASN A 1 83 ? 51.331 -2.268 -23.213 1.00 81.75 83 ASN A N 1
ATOM 649 C CA . ASN A 1 83 ? 50.906 -1.010 -22.603 1.00 81.75 83 ASN A CA 1
ATOM 650 C C . ASN A 1 83 ? 49.635 -1.154 -21.750 1.00 81.75 83 ASN A C 1
ATOM 652 O O . ASN A 1 83 ? 49.262 -0.209 -21.051 1.00 81.75 83 ASN A O 1
ATOM 656 N N . SER A 1 84 ? 48.979 -2.318 -21.773 1.00 82.12 84 SER A N 1
ATOM 657 C CA . SER A 1 84 ? 47.861 -2.620 -20.882 1.00 82.12 84 SER A CA 1
ATOM 658 C C . SER A 1 84 ? 48.329 -3.154 -19.514 1.00 82.12 84 SER A C 1
ATOM 660 O O . SER A 1 84 ? 49.518 -3.313 -19.222 1.00 82.12 84 SER A O 1
ATOM 662 N N . LEU A 1 85 ? 47.386 -3.403 -18.602 1.00 81.94 85 LEU A N 1
ATOM 663 C CA . LEU A 1 85 ? 47.664 -3.971 -17.287 1.00 81.94 85 LEU A CA 1
ATOM 664 C C . LEU A 1 85 ? 48.140 -5.424 -17.431 1.00 81.94 85 LEU A C 1
ATOM 666 O O . LEU A 1 85 ? 47.427 -6.270 -17.963 1.00 81.94 85 LEU A O 1
ATOM 670 N N . LEU A 1 86 ? 49.333 -5.730 -16.916 1.00 83.00 86 LEU A N 1
ATOM 671 C CA . LEU A 1 86 ? 49.819 -7.107 -16.836 1.00 83.00 86 LEU A CA 1
ATOM 672 C C . LEU A 1 86 ? 48.941 -7.899 -15.858 1.00 83.00 86 LEU A C 1
ATOM 674 O O . LEU A 1 86 ? 48.836 -7.532 -14.684 1.00 83.00 86 LEU A O 1
ATOM 678 N N . ALA A 1 87 ? 48.359 -9.003 -16.328 1.00 80.62 87 ALA A N 1
ATOM 679 C CA . ALA A 1 87 ? 47.395 -9.796 -15.567 1.00 80.62 87 ALA A CA 1
ATOM 680 C C . ALA A 1 87 ? 47.994 -10.388 -14.278 1.00 80.62 87 ALA A C 1
ATOM 682 O O . ALA A 1 87 ? 47.298 -10.554 -13.280 1.00 80.62 87 ALA A O 1
ATOM 683 N N . ALA A 1 88 ? 49.300 -10.667 -14.287 1.00 74.25 88 ALA A N 1
ATOM 684 C CA . ALA A 1 88 ? 50.012 -11.290 -13.176 1.00 74.25 88 ALA A CA 1
ATOM 685 C C . ALA A 1 88 ? 50.423 -10.330 -12.040 1.00 74.25 88 ALA A C 1
ATOM 687 O O . ALA A 1 88 ? 50.812 -10.814 -10.979 1.00 74.25 88 ALA A O 1
ATOM 688 N N . SER A 1 89 ? 50.411 -9.000 -12.229 1.00 65.75 89 SER A N 1
ATOM 689 C CA . SER A 1 89 ? 51.145 -8.098 -11.316 1.00 65.75 89 SER A CA 1
ATOM 690 C C . SER A 1 89 ? 50.457 -6.801 -10.889 1.00 65.75 89 SER A C 1
ATOM 692 O O . SER A 1 89 ? 51.050 -6.061 -10.103 1.00 65.75 89 SER A O 1
ATOM 694 N N . LYS A 1 90 ? 49.238 -6.489 -11.348 1.00 62.62 90 LYS A N 1
ATOM 695 C CA . LYS A 1 90 ? 48.614 -5.186 -11.056 1.00 62.62 90 LYS A CA 1
ATOM 696 C C . LYS A 1 90 ? 47.205 -5.297 -10.476 1.00 62.62 90 LYS A C 1
ATOM 698 O O . LYS A 1 90 ? 46.319 -5.884 -11.083 1.00 62.62 90 LYS A O 1
ATOM 703 N N . THR A 1 91 ? 46.998 -4.625 -9.343 1.00 73.38 91 THR A N 1
ATOM 704 C CA . THR A 1 91 ? 45.722 -3.971 -9.023 1.00 73.38 91 THR A CA 1
ATOM 705 C C . THR A 1 91 ? 45.566 -2.760 -9.937 1.00 73.38 91 THR A C 1
ATOM 707 O O . THR A 1 91 ? 46.474 -1.927 -9.999 1.00 73.38 91 THR A O 1
ATOM 710 N N . GLY A 1 92 ? 44.445 -2.632 -10.634 1.00 81.88 92 GLY A N 1
ATOM 711 C CA . GLY A 1 92 ? 44.170 -1.456 -11.455 1.00 81.88 92 GLY A CA 1
ATOM 712 C C . GLY A 1 92 ? 42.849 -1.562 -12.198 1.00 81.88 92 GLY A C 1
ATOM 713 O O . GLY A 1 92 ? 42.198 -2.605 -12.177 1.00 81.88 92 GLY A O 1
ATOM 714 N N . ALA A 1 93 ? 42.468 -0.483 -12.872 1.00 87.44 93 ALA A N 1
ATOM 715 C CA . ALA A 1 93 ? 41.275 -0.442 -13.701 1.00 87.44 93 ALA A CA 1
ATOM 716 C C . ALA A 1 93 ? 41.627 -0.009 -15.124 1.00 87.44 93 ALA A C 1
ATOM 718 O O . ALA A 1 93 ? 42.469 0.869 -15.322 1.00 87.44 93 ALA A O 1
ATOM 719 N N . VAL A 1 94 ? 40.972 -0.623 -16.106 1.00 89.12 94 VAL A N 1
ATOM 720 C CA . VAL A 1 94 ? 40.894 -0.087 -17.465 1.00 89.12 94 VAL A CA 1
ATOM 721 C C . VAL A 1 94 ? 39.597 0.703 -17.555 1.00 89.12 94 VAL A C 1
ATOM 723 O O . VAL A 1 94 ? 38.525 0.147 -17.318 1.00 89.12 94 VAL A O 1
ATOM 726 N N . VAL A 1 95 ? 39.709 1.992 -17.867 1.00 92.12 95 VAL A N 1
ATOM 727 C CA . VAL A 1 95 ? 38.559 2.870 -18.096 1.00 92.12 95 VAL A CA 1
ATOM 728 C C . VAL A 1 95 ? 38.369 3.012 -19.598 1.00 92.12 95 VAL A C 1
ATOM 730 O O . VAL A 1 95 ? 39.295 3.434 -20.292 1.00 92.12 95 VAL A O 1
ATOM 733 N N . VAL A 1 96 ? 37.185 2.644 -20.081 1.00 94.12 96 VAL A N 1
ATOM 734 C CA . VAL A 1 96 ? 36.762 2.845 -21.470 1.00 94.12 96 VAL A CA 1
ATOM 735 C C . VAL A 1 96 ? 35.647 3.876 -21.464 1.00 94.12 96 VAL A C 1
ATOM 737 O O . VAL A 1 96 ? 34.602 3.651 -20.862 1.00 94.12 96 VAL A O 1
ATOM 740 N N . GLU A 1 97 ? 35.883 5.015 -22.098 1.00 95.38 97 GLU A N 1
ATOM 741 C CA . GLU A 1 97 ? 34.939 6.129 -22.189 1.00 95.38 97 GLU A CA 1
ATOM 742 C C . GLU A 1 97 ? 34.363 6.194 -23.602 1.00 95.38 97 GLU A C 1
ATOM 744 O O . GLU A 1 97 ? 35.114 6.116 -24.572 1.00 95.38 97 GLU A O 1
ATOM 749 N N . ILE A 1 98 ? 33.047 6.348 -23.734 1.00 95.50 98 ILE A N 1
ATOM 750 C CA . ILE A 1 98 ? 32.414 6.685 -25.011 1.00 95.50 98 ILE A CA 1
ATOM 751 C C . ILE A 1 98 ? 32.353 8.205 -25.085 1.00 95.50 98 ILE A C 1
ATOM 753 O O . ILE A 1 98 ? 31.607 8.840 -24.340 1.00 95.50 98 ILE A O 1
ATOM 757 N N . THR A 1 99 ? 33.171 8.791 -25.954 1.00 94.56 99 THR A N 1
ATOM 758 C CA . THR A 1 99 ? 33.343 10.248 -26.022 1.00 94.56 99 THR A CA 1
ATOM 759 C C . THR A 1 99 ? 32.361 10.916 -26.972 1.00 94.56 99 THR A C 1
ATOM 761 O O . THR A 1 99 ? 32.031 12.081 -26.771 1.00 94.56 99 THR A O 1
ATOM 764 N N . ASP A 1 100 ? 31.892 10.189 -27.985 1.00 94.31 100 ASP A N 1
ATOM 765 C CA . ASP A 1 100 ? 30.927 10.666 -28.973 1.00 94.31 100 ASP A CA 1
ATOM 766 C C . ASP A 1 100 ? 30.256 9.477 -29.673 1.00 94.31 100 ASP A C 1
ATOM 768 O O . ASP A 1 100 ? 30.834 8.389 -29.744 1.00 94.31 100 ASP A O 1
ATOM 772 N N . TYR A 1 101 ? 29.058 9.665 -30.215 1.00 95.12 101 TYR A N 1
ATOM 773 C CA . TYR A 1 101 ? 28.452 8.712 -31.139 1.00 95.12 101 TYR A CA 1
ATOM 774 C C . TYR A 1 101 ? 27.411 9.389 -32.032 1.00 95.12 101 TYR A C 1
ATOM 776 O O . TYR A 1 101 ? 26.749 10.343 -31.646 1.00 95.12 101 TYR A O 1
ATOM 784 N N . LYS A 1 102 ? 27.225 8.831 -33.227 1.00 94.38 102 LYS A N 1
ATOM 785 C CA . LYS A 1 102 ? 26.150 9.173 -34.153 1.00 94.38 102 LYS A CA 1
ATOM 786 C C . LYS A 1 102 ? 25.443 7.886 -34.542 1.00 94.38 102 LYS A C 1
ATOM 788 O O . LYS A 1 102 ? 26.063 7.008 -35.142 1.00 94.38 102 LYS A O 1
ATOM 793 N N . LEU A 1 103 ? 24.166 7.787 -34.195 1.00 92.75 103 LEU A N 1
ATOM 794 C CA . LEU A 1 103 ? 23.342 6.609 -34.433 1.00 92.75 103 LEU A CA 1
ATOM 795 C C . LEU A 1 103 ? 22.017 7.018 -35.089 1.00 92.75 103 LEU A C 1
ATOM 797 O O . LEU A 1 103 ? 21.439 8.040 -34.736 1.00 92.75 103 LEU A O 1
ATOM 801 N N . ASN A 1 104 ? 21.539 6.201 -36.019 1.00 89.19 104 ASN A N 1
ATOM 802 C CA . ASN A 1 104 ? 20.226 6.274 -36.658 1.00 89.19 104 ASN A CA 1
ATOM 803 C C . ASN A 1 104 ? 19.205 5.366 -35.945 1.00 89.19 104 ASN A C 1
ATOM 805 O O . ASN A 1 104 ? 18.005 5.449 -36.198 1.00 89.19 104 ASN A O 1
ATOM 809 N N . ASP A 1 105 ? 19.673 4.488 -35.056 1.00 88.25 105 ASP A N 1
ATOM 810 C CA . ASP A 1 105 ? 18.856 3.599 -34.230 1.00 88.25 105 ASP A CA 1
ATOM 811 C C . ASP A 1 105 ? 19.552 3.280 -32.898 1.00 88.25 105 ASP A C 1
ATOM 813 O O . ASP A 1 105 ? 20.771 3.420 -32.789 1.00 88.25 105 ASP A O 1
ATOM 817 N N . ARG A 1 106 ? 18.823 2.799 -31.889 1.00 89.94 106 ARG A N 1
ATOM 818 C CA . ARG A 1 106 ? 19.434 2.312 -30.645 1.00 89.94 106 ARG A CA 1
ATOM 819 C C . ARG A 1 106 ? 20.451 1.209 -30.936 1.00 89.94 106 ARG A C 1
ATOM 821 O O . ARG A 1 106 ? 20.250 0.375 -31.818 1.00 89.94 106 ARG A O 1
ATOM 828 N N . ASN A 1 107 ? 21.560 1.205 -30.209 1.00 91.50 107 ASN A N 1
ATOM 829 C CA . ASN A 1 107 ? 22.546 0.132 -30.258 1.00 91.50 107 ASN A CA 1
ATOM 830 C C . ASN A 1 107 ? 23.046 -0.163 -28.848 1.00 91.50 107 ASN A C 1
ATOM 832 O O . ASN A 1 107 ? 23.239 0.764 -28.069 1.00 91.50 107 ASN A O 1
ATOM 836 N N . ASP A 1 108 ? 23.318 -1.424 -28.542 1.00 91.81 108 ASP A N 1
ATOM 837 C CA . ASP A 1 108 ? 23.832 -1.790 -27.228 1.00 91.81 108 ASP A CA 1
ATOM 838 C C . ASP A 1 108 ? 25.336 -2.023 -27.343 1.00 91.81 108 ASP A C 1
ATOM 840 O O . ASP A 1 108 ? 25.815 -2.742 -28.230 1.00 91.81 108 ASP A O 1
ATOM 844 N N . ILE A 1 109 ? 26.095 -1.421 -26.433 1.00 94.12 109 ILE A N 1
ATOM 845 C CA . ILE A 1 109 ? 27.536 -1.622 -26.325 1.00 94.12 109 ILE A CA 1
ATOM 846 C C . ILE A 1 109 ? 27.841 -2.324 -25.014 1.00 94.12 109 ILE A C 1
ATOM 848 O O . ILE A 1 109 ? 27.372 -1.937 -23.949 1.00 94.12 109 ILE A O 1
ATOM 852 N N . SER A 1 110 ? 28.619 -3.395 -25.089 1.00 94.25 110 SER A N 1
ATOM 853 C CA . SER A 1 110 ? 28.986 -4.206 -23.932 1.00 94.25 110 SER A CA 1
ATOM 854 C C . SER A 1 110 ? 30.486 -4.417 -23.849 1.00 94.25 110 SER A C 1
ATOM 856 O O . SER A 1 110 ? 31.169 -4.495 -24.871 1.00 94.25 110 SER A O 1
ATOM 858 N N . ILE A 1 111 ? 30.992 -4.551 -22.624 1.00 94.00 111 ILE A N 1
ATOM 859 C CA . ILE A 1 111 ? 32.396 -4.825 -22.338 1.00 94.00 111 ILE A CA 1
ATOM 860 C C . ILE A 1 111 ? 32.542 -6.061 -21.448 1.00 94.00 111 ILE A C 1
ATOM 862 O O . ILE A 1 111 ? 31.917 -6.174 -20.394 1.00 94.00 111 ILE A O 1
ATOM 866 N N . TRP A 1 112 ? 33.431 -6.976 -21.845 1.00 93.56 112 TRP A N 1
ATOM 867 C CA . TRP A 1 112 ? 33.852 -8.131 -21.043 1.00 93.56 112 TRP A CA 1
ATOM 868 C C . TRP A 1 112 ? 35.309 -7.990 -20.643 1.00 93.56 112 TRP A C 1
ATOM 870 O O . TRP A 1 112 ? 36.122 -7.419 -21.368 1.00 93.56 112 TRP A O 1
ATOM 880 N N . LYS A 1 113 ? 35.672 -8.619 -19.526 1.00 90.94 113 LYS A N 1
ATOM 881 C CA . LYS A 1 113 ? 37.081 -8.879 -19.218 1.00 90.94 113 LYS A CA 1
ATOM 882 C C . LYS A 1 113 ? 37.665 -9.846 -20.238 1.00 90.94 113 LYS A C 1
ATOM 884 O O . LYS A 1 113 ? 37.043 -10.862 -20.557 1.00 90.94 113 LYS A O 1
ATOM 889 N N . GLY A 1 114 ? 38.886 -9.565 -20.665 1.00 90.44 114 GLY A N 1
ATOM 890 C CA . GLY A 1 114 ? 39.643 -10.416 -21.564 1.00 90.44 114 GLY A CA 1
ATOM 891 C C . GLY A 1 114 ? 41.111 -10.491 -21.186 1.00 90.44 114 GLY A C 1
ATOM 892 O O . GLY A 1 114 ? 41.621 -9.639 -20.455 1.00 90.44 114 GLY A O 1
ATOM 893 N N . LEU A 1 115 ? 41.772 -11.546 -21.659 1.00 90.06 115 LEU A N 1
ATOM 894 C CA . LEU A 1 115 ? 43.216 -11.722 -21.559 1.00 90.06 115 LEU A CA 1
ATOM 895 C C . LEU A 1 115 ? 43.796 -12.009 -22.939 1.00 90.06 115 LEU A C 1
ATOM 897 O O . LEU A 1 115 ? 43.321 -12.909 -23.638 1.00 90.06 115 LEU A O 1
ATOM 901 N N . VAL A 1 116 ? 44.868 -11.300 -23.274 1.00 91.19 116 VAL A N 1
ATOM 902 C CA . VAL A 1 116 ? 45.624 -11.455 -24.522 1.00 91.19 116 VAL A CA 1
ATOM 903 C C . VAL A 1 116 ? 47.106 -11.679 -24.231 1.00 91.19 116 VAL A C 1
ATOM 905 O O . VAL A 1 116 ? 47.611 -11.316 -23.169 1.00 91.19 116 VAL A O 1
ATOM 908 N N . LYS A 1 117 ? 47.824 -12.285 -25.174 1.00 89.12 117 LYS A N 1
ATOM 909 C CA . LYS A 1 117 ? 49.293 -12.351 -25.166 1.00 89.12 117 LYS A CA 1
ATOM 910 C C . LYS A 1 117 ? 49.899 -11.049 -25.703 1.00 89.12 117 LYS A C 1
ATOM 912 O O . LYS A 1 117 ? 49.210 -10.254 -26.333 1.00 89.12 117 LYS A O 1
ATOM 917 N N . ALA A 1 118 ? 51.210 -10.872 -25.522 1.00 86.44 118 ALA A N 1
ATOM 918 C CA . ALA A 1 118 ? 51.961 -9.736 -26.078 1.00 86.44 118 ALA A CA 1
ATOM 919 C C . ALA A 1 118 ? 51.840 -9.595 -27.611 1.00 86.44 118 ALA A C 1
ATOM 921 O O . ALA A 1 118 ? 51.975 -8.498 -28.135 1.00 86.44 118 ALA A O 1
ATOM 922 N N . ASP A 1 119 ? 51.586 -10.698 -28.323 1.00 84.81 119 ASP A N 1
ATOM 923 C CA . ASP A 1 119 ? 51.378 -10.723 -29.777 1.00 84.81 119 ASP A CA 1
ATOM 924 C C . ASP A 1 119 ? 49.922 -10.437 -30.205 1.00 84.81 119 ASP A C 1
ATOM 926 O O . ASP A 1 119 ? 49.607 -10.543 -31.387 1.00 84.81 119 ASP A O 1
ATOM 930 N N . GLY A 1 120 ? 49.033 -10.102 -29.260 1.00 82.88 120 GLY A N 1
ATOM 931 C CA . GLY A 1 120 ? 47.611 -9.827 -29.503 1.00 82.88 120 GLY A CA 1
ATOM 932 C C . GLY A 1 120 ? 46.707 -11.066 -29.513 1.00 82.88 120 GLY A C 1
ATOM 933 O O . GLY A 1 120 ? 45.490 -10.943 -29.645 1.00 82.88 120 GLY A O 1
ATOM 934 N N . THR A 1 121 ? 47.250 -12.277 -29.342 1.00 88.31 121 THR A N 1
ATOM 935 C CA . THR A 1 121 ? 46.437 -13.505 -29.345 1.00 88.31 121 THR A CA 1
ATOM 936 C C . THR A 1 121 ? 45.534 -13.585 -28.110 1.00 88.31 121 THR A C 1
ATOM 938 O O . THR A 1 121 ? 46.029 -13.622 -26.981 1.00 88.31 121 THR A O 1
ATOM 941 N N . TRP A 1 122 ? 44.220 -13.710 -28.317 1.00 88.31 122 TRP A N 1
ATOM 942 C CA . TRP A 1 122 ? 43.226 -13.908 -27.256 1.00 88.31 122 TRP A CA 1
ATOM 943 C C . TRP A 1 122 ? 43.369 -15.266 -26.562 1.00 88.31 122 TRP A C 1
ATOM 945 O O . TRP A 1 122 ? 43.460 -16.308 -27.210 1.00 88.31 122 TRP A O 1
ATOM 955 N N . VAL A 1 123 ? 43.363 -15.250 -25.228 1.00 89.06 123 VAL A N 1
ATOM 956 C CA . VAL A 1 123 ? 43.512 -16.442 -24.373 1.00 89.06 123 VAL A CA 1
ATOM 957 C C . VAL A 1 123 ? 42.252 -16.712 -23.563 1.00 89.06 123 VAL A C 1
ATOM 959 O O . VAL A 1 123 ? 41.885 -17.867 -23.360 1.00 89.06 123 VAL A O 1
ATOM 962 N N . TYR A 1 124 ? 41.579 -15.659 -23.101 1.00 88.06 124 TYR A N 1
ATOM 963 C CA . TYR A 1 124 ? 40.397 -15.784 -22.259 1.00 88.06 124 TYR A CA 1
ATOM 964 C C . TYR A 1 124 ? 39.450 -14.603 -22.453 1.00 88.06 124 TYR A C 1
ATOM 966 O O . TYR A 1 124 ? 39.883 -13.476 -22.688 1.00 88.06 124 TYR A O 1
ATOM 974 N N . ARG A 1 125 ? 38.157 -14.872 -22.287 1.00 85.94 125 ARG A N 1
ATOM 975 C CA . ARG A 1 125 ? 37.086 -13.885 -22.158 1.00 85.94 125 ARG A CA 1
ATOM 976 C C . ARG A 1 125 ? 36.180 -14.347 -21.023 1.00 85.94 125 ARG A C 1
ATOM 978 O O . ARG A 1 125 ? 35.816 -15.520 -20.976 1.00 85.94 125 ARG A O 1
ATOM 985 N N . ALA A 1 126 ? 35.798 -13.432 -20.141 1.00 86.50 126 ALA A N 1
ATOM 986 C CA . ALA A 1 126 ? 34.790 -13.717 -19.130 1.00 86.50 126 ALA A CA 1
ATOM 987 C C . ALA A 1 126 ? 33.417 -13.997 -19.765 1.00 86.50 126 ALA A C 1
ATOM 989 O O . ALA A 1 126 ? 33.070 -13.434 -20.806 1.00 86.50 126 ALA A O 1
ATOM 990 N N . ASN A 1 127 ? 32.627 -14.853 -19.116 1.00 83.88 127 ASN A N 1
ATOM 991 C CA . ASN A 1 127 ? 31.260 -15.153 -19.553 1.00 83.88 127 ASN A CA 1
ATOM 992 C C . ASN A 1 127 ? 30.298 -13.989 -19.277 1.00 83.88 127 ASN A C 1
ATOM 994 O O . ASN A 1 127 ? 29.337 -13.797 -20.017 1.00 83.88 127 ASN A O 1
ATOM 998 N N . GLU A 1 128 ? 30.601 -13.180 -18.265 1.00 84.56 128 GLU A N 1
ATOM 999 C CA . GLU A 1 128 ? 29.814 -12.021 -17.854 1.00 84.56 128 GLU A CA 1
ATOM 1000 C C . GLU A 1 128 ? 30.483 -10.725 -18.313 1.00 84.56 128 GLU A C 1
ATOM 1002 O O . GLU A 1 128 ? 31.706 -10.560 -18.222 1.00 84.56 128 GLU A O 1
ATOM 1007 N N . GLY A 1 129 ? 29.668 -9.820 -18.843 1.00 86.75 129 GLY A N 1
ATOM 1008 C CA . GLY A 1 129 ? 30.066 -8.488 -19.275 1.00 86.75 129 GLY A CA 1
ATOM 1009 C C . GLY A 1 129 ? 29.043 -7.478 -18.791 1.00 86.75 129 GLY A C 1
ATOM 1010 O O . GLY A 1 129 ? 27.960 -7.852 -18.348 1.00 86.75 129 GLY A O 1
ATOM 1011 N N . VAL A 1 130 ? 29.402 -6.206 -18.870 1.00 88.62 130 VAL A N 1
ATOM 1012 C CA . VAL A 1 130 ? 28.499 -5.099 -18.554 1.00 88.62 130 VAL A CA 1
ATOM 1013 C C . VAL A 1 130 ? 28.153 -4.361 -19.834 1.00 88.62 130 VAL A C 1
ATOM 1015 O O . VAL A 1 130 ? 29.030 -4.150 -20.670 1.00 88.62 130 VAL A O 1
ATOM 1018 N N . GLY A 1 131 ? 26.884 -4.003 -19.996 1.00 90.75 131 GLY A N 1
ATOM 1019 C CA . GLY A 1 131 ? 26.373 -3.308 -21.171 1.00 90.75 131 GLY A CA 1
ATOM 1020 C C . GLY A 1 131 ? 25.759 -1.962 -20.822 1.00 90.75 131 GLY A C 1
ATOM 1021 O O . GLY A 1 131 ? 25.402 -1.721 -19.671 1.00 90.75 131 GLY A O 1
ATOM 1022 N N . MET A 1 132 ? 25.649 -1.099 -21.825 1.00 90.31 132 MET A N 1
ATOM 1023 C CA . MET A 1 132 ? 24.796 0.082 -21.798 1.00 90.31 132 MET A CA 1
ATOM 1024 C C . MET A 1 132 ? 24.132 0.275 -23.159 1.00 90.31 132 MET A C 1
ATOM 1026 O O . MET A 1 132 ? 24.680 -0.123 -24.193 1.00 90.31 132 MET A O 1
ATOM 1030 N N . ASP A 1 133 ? 22.985 0.939 -23.138 1.00 89.56 133 ASP A N 1
ATOM 1031 C CA . ASP A 1 133 ? 22.238 1.301 -24.333 1.00 89.56 133 ASP A CA 1
ATOM 1032 C C . ASP A 1 133 ? 22.712 2.659 -24.847 1.00 89.56 133 ASP A C 1
ATOM 1034 O O . ASP A 1 133 ? 22.801 3.632 -24.095 1.00 89.56 133 ASP A O 1
ATOM 1038 N N . LEU A 1 134 ? 23.007 2.739 -26.140 1.00 90.06 134 LEU A N 1
ATOM 1039 C CA . LEU A 1 134 ? 23.292 3.987 -26.834 1.00 90.06 134 LEU A CA 1
ATOM 1040 C C . LEU A 1 134 ? 22.062 4.391 -27.635 1.00 90.06 134 LEU A C 1
ATOM 1042 O O . LEU A 1 134 ? 21.736 3.784 -28.658 1.00 90.06 134 LEU A O 1
ATOM 1046 N N . ASN A 1 135 ? 21.391 5.434 -27.159 1.00 89.56 135 ASN A N 1
ATOM 1047 C CA . ASN A 1 135 ? 20.228 6.007 -27.820 1.00 89.56 135 ASN A CA 1
ATOM 1048 C C . ASN A 1 135 ? 20.663 7.163 -28.730 1.00 89.56 135 ASN A C 1
ATOM 1050 O O . ASN A 1 135 ? 21.426 8.016 -28.271 1.00 89.56 135 ASN A O 1
ATOM 1054 N N . PRO A 1 136 ? 20.185 7.226 -29.986 1.00 90.38 136 PRO A N 1
ATOM 1055 C CA . PRO A 1 136 ? 20.351 8.398 -30.839 1.00 90.38 136 PRO A CA 1
ATOM 1056 C C . PRO A 1 136 ? 19.879 9.694 -30.173 1.00 90.38 136 PRO A C 1
ATOM 1058 O O . PRO A 1 136 ? 18.911 9.677 -29.417 1.00 90.38 136 PRO A O 1
ATOM 1061 N N . ASP A 1 137 ? 20.465 10.834 -30.535 1.00 88.44 137 ASP A N 1
ATOM 1062 C CA . ASP A 1 137 ? 20.078 12.137 -29.966 1.00 88.44 137 ASP A CA 1
ATOM 1063 C C . ASP A 1 137 ? 18.577 12.440 -30.145 1.00 88.44 137 ASP A C 1
ATOM 1065 O O . ASP A 1 137 ? 17.920 12.975 -29.251 1.00 88.44 137 ASP A O 1
ATOM 1069 N N . PHE A 1 138 ? 17.991 12.025 -31.274 1.00 90.31 138 PHE A N 1
ATOM 1070 C CA . PHE A 1 138 ? 16.567 12.238 -31.546 1.00 90.31 138 PHE A CA 1
ATOM 1071 C C . PHE A 1 138 ? 15.641 11.394 -30.649 1.00 90.31 138 PHE A C 1
ATOM 1073 O O . PHE A 1 138 ? 14.486 11.774 -30.452 1.00 90.31 138 PHE A O 1
ATOM 1080 N N . PHE A 1 139 ? 16.117 10.273 -30.083 1.00 91.44 139 PHE A N 1
ATOM 1081 C CA . PHE A 1 139 ? 15.362 9.502 -29.084 1.00 91.44 139 PHE A CA 1
ATOM 1082 C C . PHE A 1 139 ? 15.229 10.294 -27.789 1.00 91.44 139 PHE A C 1
ATOM 1084 O O . PHE A 1 139 ? 14.143 10.357 -27.221 1.00 91.44 139 PHE A O 1
ATOM 1091 N N . GLU A 1 140 ? 16.318 10.914 -27.333 1.00 89.25 140 GLU A N 1
ATOM 1092 C CA . GLU A 1 140 ? 16.301 11.758 -26.140 1.00 89.25 140 GLU A CA 1
ATOM 1093 C C . GLU A 1 140 ? 15.430 12.999 -26.365 1.00 89.25 140 GLU A C 1
ATOM 1095 O O . GLU A 1 140 ? 14.596 13.328 -25.520 1.00 89.25 140 GLU A O 1
ATOM 1100 N N . ALA A 1 141 ? 15.538 13.634 -27.538 1.00 92.75 141 ALA A N 1
ATOM 1101 C CA . ALA A 1 141 ? 14.667 14.743 -27.920 1.00 92.75 141 ALA A CA 1
ATOM 1102 C C . ALA A 1 141 ? 13.180 14.341 -27.902 1.00 92.75 141 ALA A C 1
ATOM 1104 O O . ALA A 1 141 ? 12.353 15.075 -27.360 1.00 92.75 141 ALA A O 1
ATOM 1105 N N . PHE A 1 142 ? 12.834 13.163 -28.438 1.00 95.00 142 PHE A N 1
ATOM 1106 C CA . PHE A 1 142 ? 11.465 12.647 -28.392 1.00 95.00 142 PHE A CA 1
ATOM 1107 C C . PHE A 1 142 ? 11.007 12.306 -26.975 1.00 95.00 142 PHE A C 1
ATOM 1109 O O . PHE A 1 142 ? 9.908 12.696 -26.588 1.00 95.00 142 PHE A O 1
ATOM 1116 N N . ASN A 1 143 ? 11.851 11.646 -26.181 1.00 93.38 143 ASN A N 1
ATOM 1117 C CA . ASN A 1 143 ? 11.549 11.312 -24.791 1.00 93.38 143 ASN A CA 1
ATOM 1118 C C . ASN A 1 143 ? 11.271 12.569 -23.952 1.00 93.38 143 ASN A C 1
ATOM 1120 O O . ASN A 1 143 ? 10.323 12.613 -23.175 1.00 93.38 143 ASN A O 1
ATOM 1124 N N . ASN A 1 144 ? 12.052 13.631 -24.160 1.00 92.94 144 ASN A N 1
ATOM 1125 C CA . ASN A 1 144 ? 11.835 14.927 -23.516 1.00 92.94 144 ASN A CA 1
ATOM 1126 C C . ASN A 1 144 ? 10.585 15.654 -24.039 1.00 92.94 144 ASN A C 1
ATOM 1128 O O . ASN A 1 144 ? 10.047 16.522 -23.353 1.00 92.94 144 ASN A O 1
ATOM 1132 N N . ASN A 1 145 ? 10.109 15.305 -25.236 1.00 94.75 145 ASN A N 1
ATOM 1133 C CA . ASN A 1 145 ? 8.884 15.846 -25.820 1.00 94.75 145 ASN A CA 1
ATOM 1134 C C . ASN A 1 145 ? 7.619 15.095 -25.366 1.00 94.75 145 ASN A C 1
ATOM 1136 O O . ASN A 1 145 ? 6.518 15.560 -25.654 1.00 94.75 145 ASN A O 1
ATOM 1140 N N . VAL A 1 146 ? 7.748 13.958 -24.677 1.00 95.88 146 VAL A N 1
ATOM 1141 C CA . VAL A 1 146 ? 6.622 13.155 -24.183 1.00 95.88 146 VAL A CA 1
ATOM 1142 C C . VAL A 1 146 ? 6.567 13.252 -22.664 1.00 95.88 146 VAL A C 1
ATOM 1144 O O . VAL A 1 146 ? 7.539 12.974 -21.962 1.00 95.88 146 VAL A O 1
ATOM 1147 N N . ASN A 1 147 ? 5.399 13.609 -22.146 1.00 96.06 147 ASN A N 1
ATOM 1148 C CA . ASN A 1 147 ? 5.098 13.523 -20.726 1.00 96.06 147 ASN A CA 1
ATOM 1149 C C . ASN A 1 147 ? 3.980 12.508 -20.509 1.00 96.06 147 ASN A C 1
ATOM 1151 O O . ASN A 1 147 ? 3.002 12.526 -21.252 1.00 96.06 147 ASN A O 1
ATOM 1155 N N . LEU A 1 148 ? 4.117 11.659 -19.498 1.00 97.50 148 LEU A N 1
ATOM 1156 C CA . LEU A 1 148 ? 3.067 10.755 -19.047 1.00 97.50 148 LEU A CA 1
ATOM 1157 C C . LEU A 1 148 ? 2.703 11.162 -17.623 1.00 97.50 148 LEU A C 1
ATOM 1159 O O . LEU A 1 148 ? 3.590 11.359 -16.801 1.00 97.50 148 LEU A O 1
ATOM 1163 N N . THR A 1 149 ? 1.415 11.348 -17.369 1.00 97.31 149 THR A N 1
ATOM 1164 C CA . THR A 1 149 ? 0.869 11.617 -16.036 1.00 97.31 149 THR A CA 1
ATOM 1165 C C . THR A 1 149 ? -0.359 10.756 -15.807 1.00 97.31 149 THR A C 1
ATOM 1167 O O . THR A 1 149 ? -0.995 10.313 -16.768 1.00 97.31 149 THR A O 1
ATOM 1170 N N . GLN A 1 150 ? -0.733 10.590 -14.546 1.00 96.25 150 GLN A N 1
ATOM 1171 C CA . GLN A 1 150 ? -1.953 9.912 -14.136 1.00 96.25 150 GLN A CA 1
ATOM 1172 C C . GLN A 1 150 ? -2.878 10.879 -13.381 1.00 96.25 150 GLN A C 1
ATOM 1174 O O . GLN A 1 150 ? -2.426 11.717 -12.602 1.00 96.25 150 GLN A O 1
ATOM 1179 N N . GLU A 1 151 ? -4.176 10.777 -13.658 1.00 93.44 151 GLU A N 1
ATOM 1180 C CA . GLU A 1 151 ? -5.254 11.444 -12.926 1.00 93.44 151 GLU A CA 1
ATOM 1181 C C . GLU A 1 151 ? -6.435 10.472 -12.834 1.00 93.44 151 GLU A C 1
ATOM 1183 O O . GLU A 1 151 ? -6.905 9.960 -13.852 1.00 93.44 151 GLU A O 1
ATOM 1188 N N . ASP A 1 152 ? -6.892 10.178 -11.616 1.00 93.25 152 ASP A N 1
ATOM 1189 C CA . ASP A 1 152 ? -7.905 9.154 -11.339 1.00 93.25 152 ASP A CA 1
ATOM 1190 C C . ASP A 1 152 ? -7.584 7.821 -12.047 1.00 93.25 152 ASP A C 1
ATOM 1192 O O . ASP A 1 152 ? -6.471 7.305 -11.948 1.00 93.25 152 ASP A O 1
ATOM 1196 N N . ASN A 1 153 ? -8.531 7.265 -12.802 1.00 95.50 153 ASN A N 1
ATOM 1197 C CA . ASN A 1 153 ? -8.305 6.063 -13.597 1.00 95.50 153 ASN A CA 1
ATOM 1198 C C . ASN A 1 153 ? -7.913 6.387 -15.047 1.00 95.50 153 ASN A C 1
ATOM 1200 O O . ASN A 1 153 ? -8.307 5.681 -15.976 1.00 95.50 153 ASN A O 1
ATOM 1204 N N . THR A 1 154 ? -7.162 7.467 -15.265 1.00 97.62 154 THR A N 1
ATOM 1205 C CA . THR A 1 154 ? -6.766 7.920 -16.599 1.00 97.62 154 THR A CA 1
ATOM 1206 C C . THR A 1 154 ? -5.266 8.179 -16.697 1.00 97.62 154 THR A C 1
ATOM 1208 O O . THR A 1 154 ? -4.703 8.967 -15.942 1.00 97.62 154 THR A O 1
ATOM 1211 N N . PHE A 1 155 ? -4.627 7.579 -17.700 1.00 98.19 155 PHE A N 1
ATOM 1212 C CA . PHE A 1 155 ? -3.306 7.984 -18.165 1.00 98.19 155 PHE A CA 1
ATOM 1213 C C . PHE A 1 155 ? -3.428 9.079 -19.220 1.00 98.19 155 PHE A C 1
ATOM 1215 O O . PHE A 1 155 ? -4.221 8.976 -20.163 1.00 98.19 155 PHE A O 1
ATOM 1222 N N . LEU A 1 156 ? -2.595 10.106 -19.096 1.00 97.56 156 LEU A N 1
ATOM 1223 C CA . LEU A 1 156 ? -2.511 11.212 -20.036 1.00 97.56 156 LEU A CA 1
ATOM 1224 C C . LEU A 1 156 ? -1.090 11.323 -20.587 1.00 97.56 156 LEU A C 1
ATOM 1226 O O . LEU A 1 156 ? -0.177 11.799 -19.915 1.00 97.56 156 LEU A O 1
ATOM 1230 N N . PHE A 1 157 ? -0.926 10.952 -21.853 1.00 97.12 157 PHE A N 1
ATOM 1231 C CA . PHE A 1 157 ? 0.265 11.274 -22.627 1.00 97.12 157 PHE A CA 1
ATOM 1232 C C . PHE A 1 157 ? 0.096 12.665 -23.225 1.00 97.12 157 PHE A C 1
ATOM 1234 O O . PHE A 1 157 ? -0.857 12.913 -23.963 1.00 97.12 157 PHE A O 1
ATOM 1241 N N . SER A 1 158 ? 1.020 13.570 -22.932 1.00 96.06 158 SER A N 1
ATOM 1242 C CA . SER A 1 158 ? 1.068 14.914 -23.504 1.00 96.06 158 SER A CA 1
ATOM 1243 C C . SER A 1 158 ? 2.310 15.066 -24.369 1.00 96.06 158 SER A C 1
ATOM 1245 O O . SER A 1 158 ? 3.420 14.772 -23.924 1.00 96.06 158 SER A O 1
ATOM 1247 N N . PHE A 1 159 ? 2.126 15.560 -25.592 1.00 95.25 159 PHE A N 1
ATOM 1248 C CA . PHE A 1 159 ? 3.209 15.788 -26.541 1.00 95.25 159 PHE A CA 1
ATOM 1249 C C . PHE A 1 159 ? 3.508 17.279 -26.646 1.00 95.25 159 PHE A C 1
ATOM 1251 O O . PHE A 1 159 ? 2.639 18.092 -26.976 1.00 95.25 159 PHE A O 1
ATOM 1258 N N . GLY A 1 160 ? 4.758 17.638 -26.374 1.00 91.00 160 GLY A N 1
ATOM 1259 C CA . GLY A 1 160 ? 5.273 18.975 -26.610 1.00 91.00 160 GLY A CA 1
ATOM 1260 C C . GLY A 1 160 ? 5.351 19.310 -28.102 1.00 91.00 160 GLY A C 1
ATOM 1261 O O . GLY A 1 160 ? 5.254 18.452 -28.979 1.00 91.00 160 GLY A O 1
ATOM 1262 N N . ASN A 1 161 ? 5.585 20.591 -28.390 1.00 80.06 161 ASN A N 1
ATOM 1263 C CA . ASN A 1 161 ? 5.803 21.098 -29.749 1.00 80.06 161 ASN A CA 1
ATOM 1264 C C . ASN A 1 161 ? 7.291 21.396 -30.020 1.00 80.06 161 ASN A C 1
ATOM 1266 O O . ASN A 1 161 ? 7.602 22.321 -30.770 1.00 80.06 161 ASN A O 1
ATOM 1270 N N . GLN A 1 162 ? 8.215 20.693 -29.356 1.00 78.19 162 GLN A N 1
ATOM 1271 C CA . GLN A 1 162 ? 9.620 21.114 -29.256 1.00 78.19 162 GLN A CA 1
ATOM 1272 C C . GLN A 1 162 ? 10.593 20.351 -30.166 1.00 78.19 162 GLN A C 1
ATOM 1274 O O . GLN A 1 162 ? 11.779 20.674 -30.176 1.00 78.19 162 GLN A O 1
ATOM 1279 N N . LEU A 1 163 ? 10.121 19.391 -30.966 1.00 92.62 163 LEU A N 1
ATOM 1280 C CA . LEU A 1 163 ? 10.991 18.657 -31.890 1.00 92.62 163 LEU A CA 1
ATOM 1281 C C . LEU A 1 163 ? 11.483 19.547 -33.033 1.00 92.62 163 LEU A C 1
ATOM 1283 O O . LEU A 1 163 ? 10.686 20.204 -33.714 1.00 92.62 163 LEU A O 1
ATOM 1287 N N . SER A 1 164 ? 12.794 19.524 -33.284 1.00 93.62 164 SER A N 1
ATOM 1288 C CA . SER A 1 164 ? 13.372 20.186 -34.451 1.00 93.62 164 SER A CA 1
ATOM 1289 C C . SER A 1 164 ? 12.980 19.458 -35.743 1.00 93.62 164 SER A C 1
ATOM 1291 O O . SER A 1 164 ? 12.647 18.274 -35.731 1.00 93.62 164 SER A O 1
ATOM 1293 N N . GLU A 1 165 ? 13.052 20.135 -36.893 1.00 93.88 165 GLU A N 1
ATOM 1294 C CA . GLU A 1 165 ? 12.790 19.485 -38.191 1.00 93.88 165 GLU A CA 1
ATOM 1295 C C . GLU A 1 165 ? 13.767 18.333 -38.477 1.00 93.88 165 GLU A C 1
ATOM 1297 O O . GLU A 1 165 ? 13.398 17.359 -39.131 1.00 93.88 165 GLU A O 1
ATOM 1302 N N . THR A 1 166 ? 14.991 18.407 -37.942 1.00 92.00 166 THR A N 1
ATOM 1303 C CA . THR A 1 166 ? 15.966 17.312 -38.007 1.00 92.00 166 THR A CA 1
ATOM 1304 C C . THR A 1 166 ? 15.500 16.109 -37.187 1.00 92.00 166 THR A C 1
ATOM 1306 O O . THR A 1 166 ? 15.530 14.992 -37.696 1.00 92.00 166 THR A O 1
ATOM 1309 N N . ASP A 1 167 ? 15.011 16.319 -35.961 1.00 93.44 167 ASP A N 1
ATOM 1310 C CA . ASP A 1 167 ? 14.517 15.228 -35.105 1.00 93.44 167 ASP A CA 1
ATOM 1311 C C . ASP A 1 167 ? 13.281 14.567 -35.714 1.00 93.44 167 ASP A C 1
ATOM 1313 O O . ASP A 1 167 ? 13.194 13.342 -35.778 1.00 93.44 167 ASP A O 1
ATOM 1317 N N . LYS A 1 168 ? 12.351 15.371 -36.246 1.00 93.25 168 LYS A N 1
ATOM 1318 C CA . LYS A 1 168 ? 11.175 14.857 -36.960 1.00 93.25 168 LYS A CA 1
ATOM 1319 C C . LYS A 1 168 ? 11.573 14.002 -38.156 1.00 93.25 168 LYS A C 1
ATOM 1321 O O . LYS A 1 168 ? 11.010 12.927 -38.346 1.00 93.25 168 LYS A O 1
ATOM 1326 N N . ALA A 1 169 ? 12.552 14.455 -38.942 1.00 91.12 169 ALA A N 1
ATOM 1327 C CA . ALA A 1 169 ? 13.044 13.700 -40.085 1.00 91.12 169 ALA A CA 1
ATOM 1328 C C . ALA A 1 169 ? 13.681 12.362 -39.668 1.00 91.12 169 ALA A C 1
ATOM 1330 O O . ALA A 1 169 ? 13.436 11.351 -40.327 1.00 91.12 169 ALA A O 1
ATOM 1331 N N . SER A 1 170 ? 14.435 12.340 -38.565 1.00 91.44 170 SER A N 1
ATOM 1332 C CA . SER A 1 170 ? 15.027 11.119 -37.996 1.00 91.44 170 SER A CA 1
ATOM 1333 C C . SER A 1 170 ? 13.977 10.151 -37.429 1.00 91.44 170 SER A C 1
ATOM 1335 O O . SER A 1 170 ? 14.173 8.939 -37.450 1.00 91.44 170 SER A O 1
ATOM 1337 N N . LEU A 1 171 ? 12.822 10.665 -36.994 1.00 92.94 171 LEU A N 1
ATOM 1338 C CA . LEU A 1 171 ? 11.689 9.881 -36.492 1.00 92.94 171 LEU A CA 1
ATOM 1339 C C . LEU A 1 171 ? 10.749 9.340 -37.588 1.00 92.94 171 LEU A C 1
ATOM 1341 O O . LEU A 1 171 ? 9.760 8.696 -37.252 1.00 92.94 171 LEU A O 1
ATOM 1345 N N . ASN A 1 172 ? 11.024 9.548 -38.884 1.00 86.88 172 ASN A N 1
ATOM 1346 C CA . ASN A 1 172 ? 10.105 9.223 -39.997 1.00 86.88 172 ASN A CA 1
ATOM 1347 C C . ASN A 1 172 ? 9.706 7.737 -40.150 1.00 86.88 172 ASN A C 1
ATOM 1349 O O . ASN A 1 172 ? 8.859 7.410 -40.982 1.00 86.88 172 ASN A O 1
ATOM 1353 N N . HIS A 1 173 ? 10.278 6.840 -39.349 1.00 89.19 173 HIS A N 1
ATOM 1354 C CA . HIS A 1 173 ? 9.931 5.416 -39.309 1.00 89.19 173 HIS A CA 1
ATOM 1355 C C . HIS A 1 173 ? 9.550 4.923 -37.913 1.00 89.19 173 HIS A C 1
ATOM 1357 O O . HIS A 1 173 ? 9.227 3.751 -37.746 1.00 89.19 173 HIS A O 1
ATOM 1363 N N . PHE A 1 174 ? 9.569 5.812 -36.926 1.00 94.88 174 PHE A N 1
ATOM 1364 C CA . PHE A 1 174 ? 9.179 5.506 -35.565 1.00 94.88 174 PHE A CA 1
ATOM 1365 C C . PHE A 1 174 ? 7.740 5.952 -35.339 1.00 94.88 174 PHE A C 1
ATOM 1367 O O . PHE A 1 174 ? 7.352 7.071 -35.680 1.00 94.88 174 PHE A O 1
ATOM 1374 N N . TYR A 1 175 ? 6.955 5.072 -34.739 1.00 95.88 175 TYR A N 1
ATOM 1375 C CA . TYR A 1 175 ? 5.595 5.340 -34.310 1.00 95.88 175 TYR A CA 1
ATOM 1376 C C . TYR A 1 175 ? 5.566 5.437 -32.794 1.00 95.88 175 TYR A C 1
ATOM 1378 O O . TYR A 1 175 ? 6.2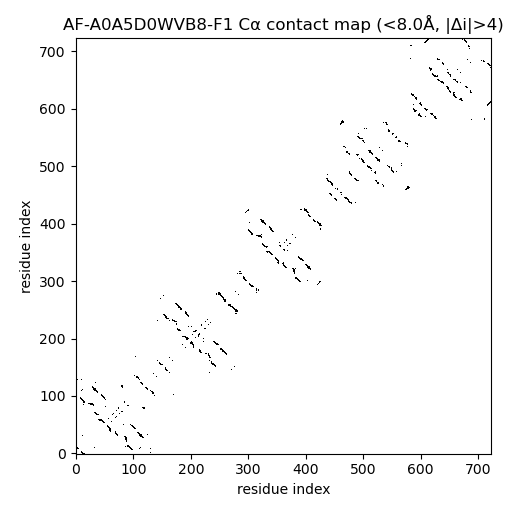34 4.668 -32.110 1.00 95.88 175 TYR A O 1
ATOM 1386 N N . PHE A 1 176 ? 4.800 6.379 -32.267 1.00 95.81 176 PHE A N 1
ATOM 1387 C CA . PHE A 1 176 ? 4.464 6.387 -30.857 1.00 95.81 176 PHE A CA 1
ATOM 1388 C C . PHE A 1 176 ? 3.368 5.352 -30.583 1.00 95.81 176 PHE A C 1
ATOM 1390 O O . PHE A 1 176 ? 2.386 5.270 -31.325 1.00 95.81 176 PHE A O 1
ATOM 1397 N N . ASP A 1 177 ? 3.532 4.595 -29.504 1.00 95.94 177 ASP A N 1
ATOM 1398 C CA . ASP A 1 177 ? 2.527 3.689 -28.956 1.00 95.94 177 ASP A CA 1
ATOM 1399 C C . ASP A 1 177 ? 2.678 3.646 -27.424 1.00 95.94 177 ASP A C 1
ATOM 1401 O O . ASP A 1 177 ? 3.583 4.264 -26.853 1.00 95.94 177 ASP A O 1
ATOM 1405 N N . SER A 1 178 ? 1.802 2.911 -26.747 1.00 95.38 178 SER A N 1
ATOM 1406 C CA . SER A 1 178 ? 1.939 2.619 -25.322 1.00 95.38 178 SER A CA 1
ATOM 1407 C C . SER A 1 178 ? 1.890 1.116 -25.082 1.00 95.38 178 SER A C 1
ATOM 1409 O O . SER A 1 178 ? 1.136 0.412 -25.753 1.00 95.38 178 SER A O 1
ATOM 1411 N N . SER A 1 179 ? 2.680 0.604 -24.140 1.00 94.69 179 SER A N 1
ATOM 1412 C CA . SER A 1 179 ? 2.431 -0.728 -23.584 1.00 94.69 179 SER A CA 1
ATOM 1413 C C . SER A 1 179 ? 1.598 -0.629 -22.321 1.00 94.69 179 SER A C 1
ATOM 1415 O O . SER A 1 179 ? 1.830 0.243 -21.488 1.00 94.69 179 SER A O 1
ATOM 1417 N N . ILE A 1 180 ? 0.647 -1.548 -22.192 1.00 95.19 180 ILE A N 1
ATOM 1418 C CA . ILE A 1 180 ? -0.172 -1.733 -21.005 1.00 95.19 180 ILE A CA 1
ATOM 1419 C C . ILE A 1 180 ? 0.281 -3.015 -20.322 1.00 95.19 180 ILE A C 1
ATOM 1421 O O . ILE A 1 180 ? 0.298 -4.077 -20.952 1.00 95.19 180 ILE A O 1
ATOM 1425 N N . SER A 1 181 ? 0.618 -2.911 -19.039 1.00 94.56 181 SER A N 1
ATOM 1426 C CA . SER A 1 181 ? 0.974 -4.059 -18.207 1.00 94.56 181 SER A CA 1
ATOM 1427 C C . SER A 1 181 ? 0.040 -4.175 -17.009 1.00 94.56 181 SER A C 1
ATOM 1429 O O . SER A 1 181 ? -0.367 -3.170 -16.438 1.00 94.56 181 SER A O 1
ATOM 1431 N N . LEU A 1 182 ? -0.294 -5.391 -16.596 1.00 94.69 182 LEU A N 1
ATOM 1432 C CA . LEU A 1 182 ? -1.083 -5.670 -15.398 1.00 94.69 182 LEU A CA 1
ATOM 1433 C C . LEU A 1 182 ? -0.176 -6.227 -14.295 1.00 94.69 182 LEU A C 1
ATOM 1435 O O . LEU A 1 182 ? 0.695 -7.048 -14.573 1.00 94.69 182 LEU A O 1
ATOM 1439 N N . SER A 1 183 ? -0.399 -5.858 -13.031 1.00 92.69 183 SER A N 1
ATOM 1440 C CA . SER A 1 183 ? 0.359 -6.435 -11.904 1.00 92.69 183 SER A CA 1
ATOM 1441 C C . SER A 1 183 ? 0.107 -7.930 -11.697 1.00 92.69 183 SER A C 1
ATOM 1443 O O . SER A 1 183 ? 0.892 -8.607 -11.035 1.00 92.69 183 SER A O 1
ATOM 1445 N N . ARG A 1 184 ? -0.982 -8.455 -12.268 1.00 90.56 184 ARG A N 1
ATOM 1446 C CA . ARG A 1 184 ? -1.350 -9.872 -12.278 1.00 90.56 184 ARG A CA 1
ATOM 1447 C C . ARG A 1 184 ? -2.225 -10.181 -13.489 1.00 90.56 184 ARG A C 1
ATOM 1449 O O . ARG A 1 184 ? -2.885 -9.296 -14.030 1.00 90.56 184 ARG A O 1
ATOM 1456 N N . ALA A 1 185 ? -2.274 -11.451 -13.879 1.00 90.88 185 ALA A N 1
ATOM 1457 C CA . ALA A 1 185 ? -3.274 -11.912 -14.833 1.00 90.88 185 ALA A CA 1
ATOM 1458 C C . ALA A 1 185 ? -4.688 -11.750 -14.243 1.00 90.88 185 ALA A C 1
ATOM 1460 O O . ALA A 1 185 ? -4.891 -11.900 -13.032 1.00 90.88 185 ALA A O 1
ATOM 1461 N N . LEU A 1 186 ? -5.662 -11.474 -15.111 1.00 90.50 186 LEU A N 1
ATOM 1462 C CA . LEU A 1 18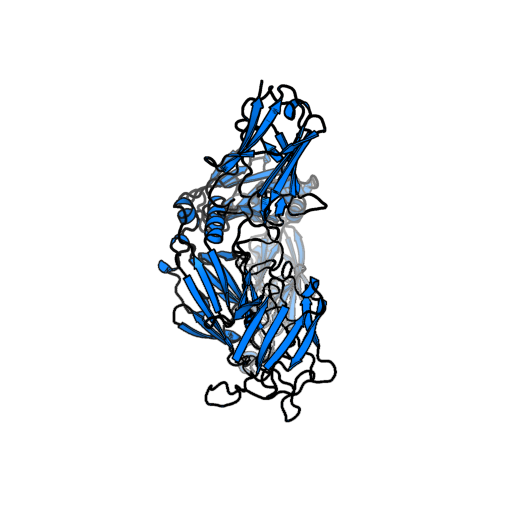6 ? -7.075 -11.488 -14.738 1.00 90.50 186 LEU A CA 1
ATOM 1463 C C . LEU A 1 186 ? -7.525 -12.929 -14.460 1.00 90.50 186 LEU A C 1
ATOM 1465 O O . LEU A 1 186 ? -7.226 -13.847 -15.230 1.00 90.50 186 LEU A O 1
ATOM 1469 N N . GLU A 1 187 ? -8.240 -13.126 -13.358 1.00 88.94 187 GLU A N 1
ATOM 1470 C CA . GLU A 1 187 ? -8.892 -14.385 -13.013 1.00 88.94 187 GLU A CA 1
ATOM 1471 C C . GLU A 1 187 ? -10.139 -14.615 -13.887 1.00 88.94 187 GLU A C 1
ATOM 1473 O O . GLU A 1 187 ? -10.715 -13.692 -14.462 1.00 88.94 187 GLU A O 1
ATOM 1478 N N . ASP A 1 188 ? -10.614 -15.861 -13.965 1.00 89.06 188 ASP A N 1
ATOM 1479 C CA . ASP A 1 188 ? -11.821 -16.188 -14.730 1.00 89.06 188 ASP A CA 1
ATOM 1480 C C . ASP A 1 188 ? -13.039 -15.387 -14.242 1.00 89.06 188 ASP A C 1
ATOM 1482 O O . ASP A 1 188 ? -13.441 -15.477 -13.078 1.00 89.06 188 ASP A O 1
ATOM 1486 N N . GLY A 1 189 ? -13.655 -14.630 -15.150 1.00 88.00 189 GLY A N 1
ATOM 1487 C CA . GLY A 1 189 ? -14.806 -13.770 -14.866 1.00 88.00 189 GLY A CA 1
ATOM 1488 C C . GLY A 1 189 ? -14.455 -12.367 -14.362 1.00 88.00 189 GLY A C 1
ATOM 1489 O O . GLY A 1 189 ? -15.375 -11.575 -14.174 1.00 88.00 189 GLY A O 1
ATOM 1490 N N . GLU A 1 190 ? -13.174 -12.044 -14.160 1.00 91.94 190 GLU A N 1
ATOM 1491 C CA . GLU A 1 190 ? -12.745 -10.650 -14.029 1.00 91.94 190 GLU A CA 1
ATOM 1492 C C . GLU A 1 190 ? -12.709 -9.976 -15.397 1.00 91.94 190 GLU A C 1
ATOM 1494 O O . GLU A 1 190 ? -12.273 -10.564 -16.391 1.00 91.94 190 GLU A O 1
ATOM 1499 N N . THR A 1 191 ? -13.148 -8.723 -15.431 1.00 93.38 191 THR A N 1
ATOM 1500 C CA . THR A 1 191 ? -13.124 -7.897 -16.634 1.00 93.38 191 THR A CA 1
ATOM 1501 C C . THR A 1 191 ? -12.776 -6.462 -16.283 1.00 93.38 191 THR A C 1
ATOM 1503 O O . THR A 1 191 ? -13.207 -5.953 -15.248 1.00 93.38 191 THR A O 1
ATOM 1506 N N . LEU A 1 192 ? -12.055 -5.800 -17.180 1.00 94.88 192 LEU A N 1
ATOM 1507 C CA . LEU A 1 192 ? -11.856 -4.355 -17.157 1.00 94.88 192 LEU A CA 1
ATOM 1508 C C . LEU A 1 192 ? -12.026 -3.790 -18.566 1.00 94.88 192 LEU A C 1
ATOM 1510 O O . LEU A 1 192 ? -11.908 -4.516 -19.554 1.00 94.88 192 LEU A O 1
ATOM 1514 N N . THR A 1 193 ? -12.278 -2.494 -18.667 1.00 95.88 193 THR A N 1
ATOM 1515 C CA . THR A 1 193 ? -12.424 -1.798 -19.945 1.00 95.88 193 THR A CA 1
ATOM 1516 C C . THR A 1 193 ? -11.301 -0.780 -20.107 1.00 95.88 193 THR A C 1
ATOM 1518 O O . THR A 1 193 ? -11.106 0.066 -19.239 1.00 95.88 193 THR A O 1
ATOM 1521 N N . ILE A 1 194 ? -10.599 -0.805 -21.242 1.00 96.69 194 ILE A N 1
ATOM 1522 C CA . ILE A 1 194 ? -9.681 0.270 -21.644 1.00 96.69 194 ILE A CA 1
ATOM 1523 C C . ILE A 1 194 ? -10.352 1.129 -22.710 1.00 96.69 194 ILE A C 1
ATOM 1525 O O . ILE A 1 194 ? -10.764 0.626 -23.757 1.00 96.69 194 ILE A O 1
ATOM 1529 N N . LYS A 1 195 ? -10.441 2.439 -22.473 1.00 96.62 195 LYS A N 1
ATOM 1530 C CA . LYS A 1 195 ? -10.896 3.413 -23.470 1.00 96.62 195 LYS A CA 1
ATOM 1531 C C . LYS A 1 195 ? -9.709 4.235 -23.950 1.00 96.62 195 LYS A C 1
ATOM 1533 O O . LYS A 1 195 ? -9.154 5.041 -23.210 1.00 96.62 195 LYS A O 1
ATOM 1538 N N . ALA A 1 196 ? -9.330 4.038 -25.204 1.00 94.94 196 ALA A N 1
ATOM 1539 C CA . ALA A 1 196 ? -8.216 4.737 -25.833 1.00 94.94 196 ALA A CA 1
ATOM 1540 C C . ALA A 1 196 ? -8.398 4.765 -27.350 1.00 94.94 196 ALA A C 1
ATOM 1542 O O . ALA A 1 196 ? -9.134 3.951 -27.905 1.00 94.94 196 ALA A O 1
ATOM 1543 N N . LEU A 1 197 ? -7.732 5.692 -28.045 1.00 90.25 197 LEU A N 1
ATOM 1544 C CA . LEU A 1 197 ? -7.755 5.774 -29.517 1.00 90.25 197 LEU A CA 1
ATOM 1545 C C . LEU A 1 197 ? -9.181 5.821 -30.117 1.00 90.25 197 LEU A C 1
ATOM 1547 O O . LEU A 1 197 ? -9.415 5.339 -31.223 1.00 90.25 197 LEU A O 1
ATOM 1551 N N . ASN A 1 198 ? -10.139 6.416 -29.393 1.00 88.38 198 ASN A N 1
ATOM 1552 C CA . ASN A 1 198 ? -11.575 6.426 -29.724 1.00 88.38 198 ASN A CA 1
ATOM 1553 C C . ASN A 1 198 ? -12.214 5.026 -29.824 1.00 88.38 198 ASN A C 1
ATOM 1555 O O . ASN A 1 198 ? -13.200 4.832 -30.535 1.00 88.38 198 ASN A O 1
ATOM 1559 N N . THR A 1 199 ? -11.655 4.055 -29.108 1.00 92.69 199 THR A N 1
ATOM 1560 C CA . THR A 1 199 ? -12.147 2.682 -29.000 1.00 92.69 199 THR A CA 1
ATOM 1561 C C . THR A 1 199 ? -12.408 2.331 -27.539 1.00 92.69 199 THR A C 1
ATOM 1563 O O . THR A 1 199 ? -11.804 2.907 -26.636 1.00 92.69 199 THR A O 1
ATOM 1566 N N . ILE A 1 200 ? -13.341 1.405 -27.318 1.00 95.50 200 ILE A N 1
ATOM 1567 C CA . ILE A 1 200 ? -13.659 0.831 -26.009 1.00 95.50 200 ILE A CA 1
ATOM 1568 C C . ILE A 1 200 ? -13.311 -0.648 -26.104 1.00 95.50 200 ILE A C 1
ATOM 1570 O O . ILE A 1 200 ? -13.880 -1.356 -26.938 1.00 95.50 200 ILE A O 1
ATOM 1574 N N . ILE A 1 201 ? -12.355 -1.089 -25.294 1.00 95.00 201 ILE A N 1
ATOM 1575 C CA . ILE A 1 201 ? -11.726 -2.398 -25.416 1.00 95.00 201 ILE A CA 1
ATOM 1576 C C . ILE A 1 201 ? -11.970 -3.184 -24.125 1.00 95.00 201 ILE A C 1
ATOM 1578 O O . ILE A 1 201 ? -11.341 -2.882 -23.109 1.00 95.00 201 ILE A O 1
ATOM 1582 N N . PRO A 1 202 ? -12.880 -4.171 -24.132 1.00 94.50 202 PRO A N 1
ATOM 1583 C CA . PRO A 1 202 ? -13.050 -5.061 -22.995 1.00 94.50 202 PRO A CA 1
ATOM 1584 C C . PRO A 1 202 ? -11.859 -6.024 -22.897 1.00 94.50 202 PRO A C 1
ATOM 1586 O O . PRO A 1 202 ? -11.417 -6.596 -23.898 1.00 94.50 202 PRO A O 1
ATOM 1589 N N . ILE A 1 203 ? -11.354 -6.214 -21.683 1.00 94.31 203 ILE A N 1
ATOM 1590 C CA . ILE A 1 203 ? -10.231 -7.096 -21.366 1.00 94.31 203 ILE A CA 1
ATOM 1591 C C . ILE A 1 203 ? -10.698 -8.150 -20.366 1.00 94.31 203 ILE A C 1
ATOM 1593 O O . ILE A 1 203 ? -11.255 -7.812 -19.324 1.00 94.31 203 ILE A O 1
ATOM 1597 N N . ASP A 1 204 ? -10.444 -9.416 -20.691 1.00 94.06 204 ASP A N 1
ATOM 1598 C CA . ASP A 1 204 ? -10.654 -10.576 -19.825 1.00 94.06 204 ASP A CA 1
ATOM 1599 C C . ASP A 1 204 ? -9.382 -11.451 -19.744 1.00 94.06 204 ASP A C 1
ATOM 1601 O O . ASP A 1 204 ? -8.334 -11.115 -20.310 1.00 94.06 204 ASP A O 1
ATOM 1605 N N . SER A 1 205 ? -9.462 -12.593 -19.050 1.00 90.44 205 SER A N 1
ATOM 1606 C CA . SER A 1 205 ? -8.347 -13.538 -18.845 1.00 90.44 205 SER A CA 1
ATOM 1607 C C . SER A 1 205 ? -7.776 -14.181 -20.128 1.00 90.44 205 SER A C 1
ATOM 1609 O O . SER A 1 205 ? -6.756 -14.889 -20.078 1.00 90.44 205 SER A O 1
ATOM 1611 N N . ASN A 1 206 ? -8.410 -13.952 -21.282 1.00 89.38 206 ASN A N 1
ATOM 1612 C CA . ASN A 1 206 ? -7.999 -14.434 -22.600 1.00 89.38 206 ASN A CA 1
ATOM 1613 C C . ASN A 1 206 ? -7.544 -13.314 -23.547 1.00 89.38 206 ASN A C 1
ATOM 1615 O O . ASN A 1 206 ? -6.928 -13.626 -24.567 1.00 89.38 206 ASN A O 1
ATOM 1619 N N . THR A 1 207 ? -7.815 -12.042 -23.236 1.00 87.69 207 THR A N 1
ATOM 1620 C CA . THR A 1 207 ? -7.429 -10.906 -24.089 1.00 87.69 207 THR A CA 1
ATOM 1621 C C . THR A 1 207 ? -5.911 -10.710 -24.143 1.00 87.69 207 THR A C 1
ATOM 1623 O O . THR A 1 207 ? -5.368 -10.430 -25.210 1.00 87.69 207 THR A O 1
ATOM 1626 N N . ILE A 1 208 ? -5.212 -10.870 -23.013 1.00 81.69 208 ILE A N 1
ATOM 1627 C CA . ILE A 1 208 ? -3.756 -10.695 -22.932 1.00 81.69 208 ILE A CA 1
ATOM 1628 C C . ILE A 1 208 ? -3.065 -12.058 -23.027 1.00 81.69 208 ILE A C 1
ATOM 1630 O O . ILE A 1 208 ? -3.302 -12.947 -22.210 1.00 81.69 208 ILE A O 1
ATOM 1634 N N . THR A 1 209 ? -2.195 -12.232 -24.025 1.00 76.25 209 THR A N 1
ATOM 1635 C CA . THR A 1 209 ? -1.528 -13.519 -24.306 1.00 76.25 209 THR A CA 1
ATOM 1636 C C . THR A 1 209 ? -0.009 -13.493 -24.155 1.00 76.25 209 THR A C 1
ATOM 1638 O O . THR A 1 209 ? 0.623 -14.546 -24.231 1.00 76.25 209 THR A O 1
ATOM 1641 N N . GLU A 1 210 ? 0.592 -12.319 -23.963 1.00 77.38 210 GLU A N 1
ATOM 1642 C CA . GLU A 1 210 ? 2.046 -12.143 -23.865 1.00 77.38 210 GLU A CA 1
ATOM 1643 C C . GLU A 1 210 ? 2.497 -12.027 -22.399 1.00 77.38 210 GLU A C 1
ATOM 1645 O O . GLU A 1 210 ? 1.692 -11.697 -21.529 1.00 77.38 210 GLU A O 1
ATOM 1650 N N . TYR A 1 211 ? 3.773 -12.346 -22.134 1.00 75.38 211 TYR A N 1
ATOM 1651 C CA . TYR A 1 211 ? 4.438 -12.261 -20.820 1.00 75.38 211 TYR A CA 1
ATOM 1652 C C . TYR A 1 211 ? 3.552 -12.702 -19.646 1.00 75.38 211 TYR A C 1
ATOM 1654 O O . TYR A 1 211 ? 3.116 -11.893 -18.844 1.00 75.38 211 TYR A O 1
ATOM 1662 N N . GLU A 1 212 ? 3.235 -13.997 -19.573 1.00 79.69 212 GLU A N 1
ATOM 1663 C CA . GLU A 1 212 ? 2.382 -14.548 -18.501 1.00 79.69 212 GLU A CA 1
ATOM 1664 C C . GLU A 1 212 ? 0.971 -13.929 -18.430 1.00 79.69 212 GLU A C 1
ATOM 1666 O O . GLU A 1 212 ? 0.313 -13.986 -17.394 1.00 79.69 212 GLU A O 1
ATOM 1671 N N . LYS A 1 213 ? 0.471 -13.417 -19.564 1.00 80.56 213 LYS A N 1
ATOM 1672 C CA . LYS A 1 213 ? -0.843 -12.774 -19.722 1.00 80.56 213 LYS A CA 1
ATOM 1673 C C . LYS A 1 213 ? -0.977 -11.422 -19.015 1.00 80.56 213 LYS A C 1
ATOM 1675 O O . LYS A 1 213 ? -2.076 -11.057 -18.598 1.00 80.56 213 LYS A O 1
ATOM 1680 N N . THR A 1 214 ? 0.112 -10.669 -18.890 1.00 86.19 214 THR A N 1
ATOM 1681 C CA . THR A 1 214 ? 0.082 -9.356 -18.229 1.00 86.19 214 THR A CA 1
ATOM 1682 C C . THR A 1 214 ? 0.455 -8.191 -19.128 1.00 86.19 214 THR A C 1
ATOM 1684 O O . THR A 1 214 ? 0.136 -7.072 -18.762 1.00 86.19 214 THR A O 1
ATOM 1687 N N . PHE A 1 215 ? 1.053 -8.409 -20.300 1.00 90.12 215 PHE A N 1
ATOM 1688 C CA . PHE A 1 215 ? 1.563 -7.336 -21.162 1.00 90.12 215 PHE A CA 1
ATOM 1689 C C . PHE A 1 215 ? 0.883 -7.311 -22.533 1.00 90.12 215 PHE A C 1
ATOM 1691 O O . PHE A 1 215 ? 0.708 -8.359 -23.158 1.00 90.12 215 PHE A O 1
ATOM 1698 N N . ILE A 1 216 ? 0.558 -6.121 -23.043 1.00 89.94 216 ILE A N 1
ATOM 1699 C CA . ILE A 1 216 ? 0.118 -5.932 -24.431 1.00 89.94 216 ILE A CA 1
ATOM 1700 C C . ILE A 1 216 ? 0.394 -4.505 -24.926 1.00 89.94 216 ILE A C 1
ATOM 1702 O O . ILE A 1 216 ? 0.266 -3.540 -24.174 1.00 89.94 216 ILE A O 1
ATOM 1706 N N . ARG A 1 217 ? 0.727 -4.331 -26.213 1.00 92.50 217 ARG A N 1
ATOM 1707 C CA . ARG A 1 217 ? 0.771 -2.988 -26.822 1.00 92.50 217 ARG A CA 1
ATOM 1708 C C . ARG A 1 217 ? -0.637 -2.466 -27.082 1.00 92.50 217 ARG A C 1
ATOM 1710 O O . ARG A 1 217 ? -1.491 -3.199 -27.580 1.00 92.50 217 ARG A O 1
ATOM 1717 N N . LEU A 1 218 ? -0.866 -1.183 -26.824 1.00 93.56 218 LEU A N 1
ATOM 1718 C CA . LEU A 1 218 ? -2.164 -0.539 -26.979 1.00 93.56 218 LEU A CA 1
ATOM 1719 C C . LEU A 1 218 ? -2.681 -0.637 -28.416 1.00 93.56 218 LEU A C 1
ATOM 1721 O O . LEU A 1 218 ? -3.853 -0.943 -28.618 1.00 93.56 218 LEU A O 1
ATOM 1725 N N . SER A 1 219 ? -1.821 -0.436 -29.420 1.00 92.81 219 SER A N 1
ATOM 1726 C CA . SER A 1 219 ? -2.216 -0.597 -30.824 1.00 92.81 219 SER A CA 1
ATOM 1727 C C . SER A 1 219 ? -2.671 -2.023 -31.161 1.00 92.81 219 SER A C 1
ATOM 1729 O O . SER A 1 219 ? -3.672 -2.196 -31.855 1.00 92.81 219 SER A O 1
ATOM 1731 N N . GLN A 1 220 ? -2.001 -3.051 -30.629 1.00 91.31 220 GLN A N 1
ATOM 1732 C CA . GLN A 1 220 ? -2.406 -4.451 -30.806 1.00 91.31 220 GLN A CA 1
ATOM 1733 C C . GLN A 1 220 ? -3.729 -4.735 -30.095 1.00 91.31 220 GLN A C 1
ATOM 1735 O O . GLN A 1 220 ? -4.631 -5.319 -30.694 1.00 91.31 220 GLN A O 1
ATOM 1740 N N . LEU A 1 221 ? -3.858 -4.272 -28.851 1.00 90.31 221 LEU A N 1
ATOM 1741 C CA . LEU A 1 221 ? -5.064 -4.411 -28.043 1.00 90.31 221 LEU A CA 1
ATOM 1742 C C . LEU A 1 221 ? -6.278 -3.747 -28.718 1.00 90.31 221 LEU A C 1
ATOM 1744 O O . LEU A 1 221 ? -7.357 -4.331 -28.775 1.00 90.31 221 LEU A O 1
ATOM 1748 N N . ALA A 1 222 ? -6.094 -2.557 -29.292 1.00 90.88 222 ALA A N 1
ATOM 1749 C CA . ALA A 1 222 ? -7.126 -1.817 -30.017 1.00 90.88 222 ALA A CA 1
ATOM 1750 C C . ALA A 1 222 ? -7.383 -2.344 -31.442 1.00 90.88 222 ALA A C 1
ATOM 1752 O O . ALA A 1 222 ? -8.236 -1.800 -32.148 1.00 90.88 222 ALA A O 1
ATOM 1753 N N . ASN A 1 223 ? -6.636 -3.362 -31.896 1.00 90.38 223 ASN A N 1
ATOM 1754 C CA . ASN A 1 223 ? -6.593 -3.815 -33.290 1.00 90.38 223 ASN A CA 1
ATOM 1755 C C . ASN A 1 223 ? -6.413 -2.641 -34.278 1.00 90.38 223 ASN A C 1
ATOM 1757 O O . ASN A 1 223 ? -7.082 -2.529 -35.310 1.00 90.38 223 ASN A O 1
ATOM 1761 N N . PHE A 1 224 ? -5.521 -1.724 -33.913 1.00 88.44 224 PHE A N 1
ATOM 1762 C CA . PHE A 1 224 ? -5.257 -0.470 -34.591 1.00 88.44 224 PHE A CA 1
ATOM 1763 C C . PHE A 1 224 ? -3.928 -0.553 -35.352 1.00 88.44 224 PHE A C 1
ATOM 1765 O O . PHE A 1 224 ? -2.884 -0.864 -34.786 1.00 88.44 224 PHE A O 1
ATOM 1772 N N . THR A 1 225 ? -3.942 -0.250 -36.652 1.00 90.19 225 THR A N 1
ATOM 1773 C CA . THR A 1 225 ? -2.706 -0.176 -37.448 1.00 90.19 225 THR A CA 1
ATOM 1774 C C . THR A 1 225 ? -2.053 1.191 -37.275 1.00 90.19 225 THR A C 1
ATOM 1776 O O . THR A 1 225 ? -2.654 2.207 -37.628 1.00 90.19 225 THR A O 1
ATOM 1779 N N . LEU A 1 226 ? -0.813 1.215 -36.779 1.00 90.00 226 LEU A N 1
ATOM 1780 C CA . LEU A 1 226 ? -0.018 2.436 -36.642 1.00 90.00 226 LEU A CA 1
ATOM 1781 C C . LEU A 1 226 ? 0.162 3.107 -38.014 1.00 90.00 226 LEU A C 1
ATOM 1783 O O . LEU A 1 226 ? 0.695 2.511 -38.951 1.00 90.00 226 LEU A O 1
ATOM 1787 N N . GLY A 1 227 ? -0.340 4.337 -38.143 1.00 88.81 227 GLY A N 1
ATOM 1788 C CA . GLY A 1 227 ? -0.351 5.092 -39.395 1.00 88.81 227 GLY A CA 1
ATOM 1789 C C . GLY A 1 227 ? 0.367 6.434 -39.288 1.00 88.81 227 GLY A C 1
ATOM 1790 O O . GLY A 1 227 ? 1.019 6.744 -38.295 1.00 88.81 227 GLY A O 1
ATOM 1791 N N . SER A 1 228 ? 0.210 7.283 -40.307 1.00 86.94 228 SER A N 1
ATOM 1792 C CA . SER A 1 228 ? 0.865 8.602 -40.369 1.00 86.94 228 SER A CA 1
ATOM 1793 C C . SER A 1 228 ? 0.556 9.510 -39.173 1.00 86.94 228 SER A C 1
ATOM 1795 O O . SER A 1 228 ? 1.374 10.357 -38.821 1.00 86.94 228 SER A O 1
ATOM 1797 N N . ASN A 1 229 ? -0.612 9.323 -38.551 1.00 85.50 229 ASN A N 1
ATOM 1798 C CA . ASN A 1 229 ? -1.050 10.068 -37.371 1.00 85.50 229 ASN A CA 1
ATOM 1799 C C . ASN A 1 229 ? -0.394 9.572 -36.075 1.00 85.50 229 ASN A C 1
ATOM 1801 O O . ASN A 1 229 ? -0.515 10.242 -35.059 1.00 85.50 229 ASN A O 1
ATOM 1805 N N . GLN A 1 230 ? 0.282 8.421 -36.106 1.00 91.44 230 GLN A N 1
ATOM 1806 C CA . GLN A 1 230 ? 1.028 7.826 -34.995 1.00 91.44 230 GLN A CA 1
ATOM 1807 C C . GLN A 1 230 ? 2.537 7.967 -35.188 1.00 91.44 230 GLN A C 1
ATOM 1809 O O . GLN A 1 230 ? 3.294 7.583 -34.305 1.00 91.44 230 GLN A O 1
ATOM 1814 N N . LEU A 1 231 ? 3.001 8.533 -36.310 1.00 93.81 231 LEU A N 1
ATOM 1815 C CA . LEU A 1 231 ? 4.418 8.846 -36.484 1.00 93.81 231 LEU A CA 1
ATOM 1816 C C . LEU A 1 231 ? 4.885 9.730 -35.328 1.00 93.81 231 LEU A C 1
ATOM 1818 O O . LEU A 1 231 ? 4.274 10.764 -35.046 1.00 93.81 231 LEU A O 1
ATOM 1822 N N . ALA A 1 232 ? 5.969 9.317 -34.677 1.00 94.06 232 ALA A N 1
ATOM 1823 C CA . ALA A 1 232 ? 6.518 9.963 -33.494 1.00 94.06 232 ALA A CA 1
ATOM 1824 C C . ALA A 1 232 ? 6.836 11.440 -33.770 1.00 94.06 232 ALA A C 1
ATOM 1826 O O . ALA A 1 232 ? 6.388 12.321 -33.044 1.00 94.06 232 ALA A O 1
ATOM 1827 N N . GLY A 1 233 ? 7.483 11.733 -34.904 1.00 93.12 233 GLY A N 1
ATOM 1828 C CA . GLY A 1 233 ? 7.791 13.106 -35.324 1.00 93.12 233 GLY A CA 1
ATOM 1829 C C . GLY A 1 233 ? 6.566 14.000 -35.578 1.00 93.12 233 GLY A C 1
ATOM 1830 O O . GLY A 1 233 ? 6.707 15.221 -35.631 1.00 93.12 233 GLY A O 1
ATOM 1831 N N . ASN A 1 234 ? 5.370 13.413 -35.710 1.00 91.81 234 ASN A N 1
ATOM 1832 C CA . ASN A 1 234 ? 4.113 14.125 -35.950 1.00 91.81 234 ASN A CA 1
ATOM 1833 C C . ASN A 1 234 ? 3.189 14.158 -34.723 1.00 91.81 234 ASN A C 1
ATOM 1835 O O . ASN A 1 234 ? 2.103 14.733 -34.822 1.00 91.81 234 ASN A O 1
ATOM 1839 N N . GLN A 1 235 ? 3.568 13.537 -33.599 1.00 91.44 235 GLN A N 1
ATOM 1840 C CA . GLN A 1 235 ? 2.723 13.542 -32.406 1.00 91.44 235 GLN A CA 1
ATOM 1841 C C . GLN A 1 235 ? 2.576 14.958 -31.853 1.00 91.44 235 GLN A C 1
ATOM 1843 O O . GLN A 1 235 ? 3.556 15.672 -31.651 1.00 91.44 235 GLN A O 1
ATOM 1848 N N . ALA A 1 236 ? 1.331 15.347 -31.603 1.00 89.38 236 ALA A N 1
ATOM 1849 C CA . ALA A 1 236 ? 0.963 16.620 -31.007 1.00 89.38 236 ALA A CA 1
ATOM 1850 C C . ALA A 1 236 ? -0.324 16.448 -30.190 1.00 89.38 236 ALA A C 1
ATOM 1852 O O . ALA A 1 236 ? -1.130 15.559 -30.467 1.00 89.38 236 ALA A O 1
ATOM 1853 N N . GLY A 1 237 ? -0.544 17.332 -29.216 1.00 90.62 237 GLY A N 1
ATOM 1854 C CA . GLY A 1 237 ? -1.726 17.281 -28.354 1.00 90.62 237 GLY A CA 1
ATOM 1855 C C . GLY A 1 237 ? -1.575 16.241 -27.248 1.00 90.62 237 GLY A C 1
ATOM 1856 O O . GLY A 1 237 ? -0.530 16.187 -26.598 1.00 90.62 237 GLY A O 1
ATOM 1857 N N . SER A 1 238 ? -2.614 15.440 -27.022 1.00 93.50 238 SER A N 1
ATOM 1858 C CA . SER A 1 238 ? -2.611 14.410 -25.988 1.00 93.50 238 SER A CA 1
ATOM 1859 C C . SER A 1 238 ? -3.261 13.106 -26.442 1.00 93.50 238 SER A C 1
ATOM 1861 O O . SER A 1 238 ? -4.167 13.098 -27.278 1.00 93.50 238 SER A O 1
ATOM 1863 N N . LEU A 1 239 ? -2.799 12.002 -25.859 1.00 94.56 239 LEU A N 1
ATOM 1864 C CA . LEU A 1 239 ? -3.459 10.704 -25.893 1.00 94.56 239 LEU A CA 1
ATOM 1865 C C . LEU A 1 239 ? -3.919 10.369 -24.476 1.00 94.56 239 LEU A C 1
ATOM 1867 O O . LEU A 1 239 ? -3.135 10.405 -23.532 1.00 94.56 239 LEU A O 1
ATOM 1871 N N . THR A 1 240 ? -5.188 10.013 -24.355 1.00 96.75 240 THR A N 1
ATOM 1872 C CA . THR A 1 240 ? -5.805 9.619 -23.093 1.00 96.75 240 THR A CA 1
ATOM 1873 C C . THR A 1 240 ? -6.113 8.127 -23.124 1.00 96.75 240 THR A C 1
ATOM 1875 O O . THR A 1 240 ? -6.643 7.631 -24.124 1.00 96.75 240 THR A O 1
ATOM 1878 N N . ILE A 1 241 ? -5.783 7.430 -22.039 1.00 97.69 241 ILE A N 1
ATOM 1879 C CA . ILE A 1 241 ? -6.133 6.027 -21.806 1.00 97.69 241 ILE A CA 1
ATOM 1880 C C . ILE A 1 241 ? -6.890 5.971 -20.483 1.00 97.69 241 ILE A C 1
ATOM 1882 O O . ILE A 1 241 ? -6.292 6.118 -19.423 1.00 97.69 241 ILE A O 1
ATOM 1886 N N . GLU A 1 242 ? -8.202 5.783 -20.545 1.00 97.56 242 GLU A N 1
ATOM 1887 C CA . GLU A 1 242 ? -9.035 5.570 -19.360 1.00 97.56 242 GLU A CA 1
ATOM 1888 C C . GLU A 1 242 ? -9.140 4.068 -19.092 1.00 97.56 242 GLU A C 1
ATOM 1890 O O . GLU A 1 242 ? -9.365 3.281 -20.017 1.00 97.56 242 GLU A O 1
ATOM 1895 N N . VAL A 1 243 ? -9.003 3.673 -17.832 1.00 96.69 243 VAL A N 1
ATOM 1896 C CA . VAL A 1 243 ? -9.158 2.293 -17.379 1.00 96.69 243 VAL A CA 1
ATOM 1897 C C . VAL A 1 243 ? -10.363 2.218 -16.449 1.00 96.69 243 VAL A C 1
ATOM 1899 O O . VAL A 1 243 ? -10.499 3.008 -15.522 1.00 96.69 243 VAL A O 1
ATOM 1902 N N . VAL A 1 244 ? -11.267 1.279 -16.690 1.00 94.38 244 VAL A N 1
ATOM 1903 C CA . VAL A 1 244 ? -12.496 1.135 -15.904 1.00 94.38 244 VAL A CA 1
ATOM 1904 C C . VAL A 1 244 ? -12.568 -0.277 -15.347 1.00 94.38 244 VAL A C 1
ATOM 1906 O O . VAL A 1 244 ? -12.491 -1.246 -16.103 1.00 94.38 244 VAL A O 1
ATOM 1909 N N . ASP A 1 245 ? -12.711 -0.381 -14.027 1.00 92.50 245 ASP A N 1
ATOM 1910 C CA . ASP A 1 245 ? -13.091 -1.626 -13.363 1.00 92.50 245 ASP A CA 1
ATOM 1911 C C . ASP A 1 245 ? -14.561 -1.938 -13.672 1.00 92.50 245 ASP A C 1
ATOM 1913 O O . ASP A 1 245 ? -15.437 -1.103 -13.448 1.00 92.50 245 ASP A O 1
ATOM 1917 N N . GLU A 1 246 ? -14.818 -3.136 -14.192 1.00 88.62 246 GLU A N 1
ATOM 1918 C CA . GLU A 1 246 ? -16.173 -3.642 -14.426 1.00 88.62 246 GLU A CA 1
ATOM 1919 C C . GLU A 1 246 ? -16.550 -4.735 -13.415 1.00 88.62 246 GLU A C 1
ATOM 1921 O O . GLU A 1 246 ? -17.706 -4.824 -12.999 1.00 88.62 246 GLU A O 1
ATOM 1926 N N . ASN A 1 247 ? -15.600 -5.611 -13.065 1.00 89.19 247 ASN A N 1
ATOM 1927 C CA . ASN A 1 247 ? -15.844 -6.774 -12.209 1.00 89.19 247 ASN A CA 1
ATOM 1928 C C . ASN A 1 247 ? -14.541 -7.391 -11.660 1.00 89.19 247 ASN A C 1
ATOM 1930 O O . ASN A 1 247 ? -14.370 -8.615 -11.674 1.00 89.19 247 ASN A O 1
ATOM 1934 N N . LEU A 1 248 ? -13.576 -6.574 -11.242 1.00 89.75 248 LEU A N 1
ATOM 1935 C CA . LEU A 1 248 ? -12.378 -7.075 -10.574 1.00 89.75 248 LEU A CA 1
ATOM 1936 C C . LEU A 1 248 ? -12.754 -7.710 -9.232 1.00 89.75 248 LEU A C 1
ATOM 1938 O O . LEU A 1 248 ? -13.560 -7.171 -8.477 1.00 89.75 248 LEU A O 1
ATOM 1942 N N . LYS A 1 249 ? -12.148 -8.853 -8.912 1.00 85.06 249 LYS A N 1
ATOM 1943 C CA . LYS A 1 249 ? -12.336 -9.591 -7.653 1.00 85.06 249 LYS A CA 1
ATOM 1944 C C . LYS A 1 249 ? -11.301 -9.233 -6.596 1.00 85.06 249 LYS A C 1
ATOM 1946 O O . LYS A 1 249 ? -11.522 -9.497 -5.422 1.00 85.06 249 LYS A O 1
ATOM 1951 N N . SER A 1 250 ? -10.173 -8.675 -7.007 1.00 83.69 250 SER A N 1
ATOM 1952 C CA . SER A 1 250 ? -9.179 -8.082 -6.119 1.00 83.69 250 SER A CA 1
ATOM 1953 C C . SER A 1 250 ? -8.540 -6.883 -6.798 1.00 83.69 250 SER A C 1
ATOM 1955 O O . SER A 1 250 ? -8.696 -6.690 -8.006 1.00 83.69 250 SER A O 1
ATOM 1957 N N . ASP A 1 251 ? -7.803 -6.088 -6.032 1.00 89.12 251 ASP A N 1
ATOM 1958 C CA . ASP A 1 251 ? -7.095 -4.935 -6.570 1.00 89.12 251 ASP A CA 1
ATOM 1959 C C . ASP A 1 251 ? -6.198 -5.320 -7.756 1.00 89.12 251 ASP A C 1
ATOM 1961 O O . ASP A 1 251 ? -5.644 -6.428 -7.841 1.00 89.12 251 ASP A O 1
ATOM 1965 N N . LEU A 1 252 ? -6.077 -4.384 -8.691 1.00 91.69 252 LEU A N 1
ATOM 1966 C CA . LEU A 1 252 ? -5.261 -4.530 -9.884 1.00 91.69 252 LEU A CA 1
ATOM 1967 C C . LEU A 1 252 ? -4.504 -3.235 -10.131 1.00 91.69 252 LEU A C 1
ATOM 1969 O O . LEU A 1 252 ? -5.110 -2.170 -10.224 1.00 91.69 252 LEU A O 1
ATOM 1973 N N . THR A 1 253 ? -3.190 -3.333 -10.293 1.00 95.06 253 THR A N 1
ATOM 1974 C CA . THR A 1 253 ? -2.395 -2.210 -10.783 1.00 95.06 253 THR A CA 1
ATOM 1975 C C . THR A 1 253 ? -2.236 -2.361 -12.284 1.00 95.06 253 THR A C 1
ATOM 1977 O O . THR A 1 253 ? -1.810 -3.411 -12.769 1.00 95.06 253 THR A O 1
ATOM 1980 N N . VAL A 1 254 ? -2.597 -1.320 -13.018 1.00 96.19 254 VAL A N 1
ATOM 1981 C CA . VAL A 1 254 ? -2.368 -1.204 -14.454 1.00 96.19 254 VAL A CA 1
ATOM 1982 C C . VAL A 1 254 ? -1.223 -0.229 -14.644 1.00 96.19 254 VAL A C 1
ATOM 1984 O O . VAL A 1 254 ? -1.243 0.848 -14.067 1.00 96.19 254 VAL A O 1
ATOM 1987 N N . TYR A 1 255 ? -0.234 -0.604 -15.438 1.00 96.56 255 TYR A N 1
ATOM 1988 C CA . TYR A 1 255 ? 0.904 0.225 -15.804 1.00 96.56 255 TYR A CA 1
ATOM 1989 C C . TYR A 1 255 ? 0.758 0.642 -17.259 1.00 96.56 255 TYR A C 1
ATOM 1991 O O . TYR A 1 255 ? 0.384 -0.181 -18.100 1.00 96.56 255 TYR A O 1
ATOM 1999 N N . ALA A 1 256 ? 1.087 1.892 -17.558 1.00 97.12 256 ALA A N 1
ATOM 2000 C CA . ALA A 1 256 ? 1.252 2.359 -18.922 1.00 97.12 256 ALA A CA 1
ATOM 2001 C C . ALA A 1 256 ? 2.679 2.860 -19.117 1.00 97.12 256 ALA A C 1
ATOM 2003 O O . ALA A 1 256 ? 3.155 3.688 -18.344 1.00 97.12 256 ALA A O 1
ATOM 2004 N N . ASP A 1 257 ? 3.327 2.399 -20.184 1.00 95.94 257 ASP A N 1
ATOM 2005 C CA . ASP A 1 257 ? 4.634 2.896 -20.604 1.00 95.94 257 ASP A CA 1
ATOM 2006 C C . ASP A 1 257 ? 4.537 3.579 -21.960 1.00 95.94 257 ASP A C 1
ATOM 2008 O O . ASP A 1 257 ? 3.840 3.104 -22.863 1.00 95.94 257 ASP A O 1
ATOM 2012 N N . ALA A 1 258 ? 5.282 4.668 -22.132 1.00 95.81 258 ALA A N 1
ATOM 2013 C CA . ALA A 1 258 ? 5.521 5.247 -23.448 1.00 95.81 258 ALA A CA 1
ATOM 2014 C C . ALA A 1 258 ? 6.562 4.419 -24.215 1.00 95.81 258 ALA A C 1
ATOM 2016 O O . ALA A 1 258 ? 7.682 4.210 -23.731 1.00 95.81 258 ALA A O 1
ATOM 2017 N N . ILE A 1 259 ? 6.226 4.015 -25.441 1.00 95.06 259 ILE A N 1
ATOM 2018 C CA . ILE A 1 259 ? 7.135 3.268 -26.313 1.00 95.06 259 ILE A CA 1
ATOM 2019 C C . ILE A 1 259 ? 7.222 3.899 -27.705 1.00 95.06 259 ILE A C 1
ATOM 2021 O O . ILE A 1 259 ? 6.278 4.503 -28.218 1.00 95.06 259 ILE A O 1
ATOM 2025 N N . LEU A 1 260 ? 8.376 3.728 -28.342 1.00 94.75 260 LEU A N 1
ATOM 2026 C CA . LEU A 1 260 ? 8.530 3.901 -29.781 1.00 94.75 260 LEU A CA 1
ATOM 2027 C C . LEU A 1 260 ? 8.483 2.541 -30.458 1.00 94.75 260 LEU A C 1
ATOM 2029 O O . LEU A 1 260 ? 9.085 1.592 -29.974 1.00 94.75 260 LEU A O 1
ATOM 2033 N N . VAL A 1 261 ? 7.818 2.454 -31.600 1.00 93.44 261 VAL A N 1
ATOM 2034 C CA . VAL A 1 261 ? 7.713 1.238 -32.404 1.00 93.44 261 VAL A CA 1
ATOM 2035 C C . VAL A 1 261 ? 8.336 1.497 -33.765 1.00 93.44 261 VAL A C 1
ATOM 2037 O O . VAL A 1 261 ? 8.012 2.485 -34.424 1.00 93.44 261 VAL A O 1
ATOM 2040 N N . ARG A 1 262 ? 9.210 0.596 -34.204 1.00 90.94 262 ARG A N 1
ATOM 2041 C CA . ARG A 1 262 ? 9.703 0.545 -35.580 1.00 90.94 262 ARG A CA 1
ATOM 2042 C C . ARG A 1 262 ? 9.704 -0.905 -36.027 1.00 90.94 262 ARG A C 1
ATOM 2044 O O . ARG A 1 262 ? 10.354 -1.743 -35.405 1.00 90.94 262 ARG A O 1
ATOM 2051 N N . ASP A 1 263 ? 8.983 -1.182 -37.107 1.00 86.56 263 ASP A N 1
ATOM 2052 C CA . ASP A 1 263 ? 8.713 -2.547 -37.557 1.00 86.56 263 ASP A CA 1
ATOM 2053 C C . ASP A 1 263 ? 8.085 -3.378 -36.413 1.00 86.56 263 ASP A C 1
ATOM 2055 O O . ASP A 1 263 ? 7.137 -2.923 -35.769 1.00 86.56 263 ASP A O 1
ATOM 2059 N N . ASP A 1 264 ? 8.623 -4.565 -36.128 1.00 82.25 264 ASP A N 1
ATOM 2060 C CA . ASP A 1 264 ? 8.187 -5.427 -35.020 1.00 82.25 264 ASP A CA 1
ATOM 2061 C C . ASP A 1 264 ? 8.942 -5.158 -33.704 1.00 82.25 264 ASP A C 1
ATOM 2063 O O . ASP A 1 264 ? 8.721 -5.848 -32.708 1.00 82.25 264 ASP A O 1
ATOM 2067 N N . MET A 1 265 ? 9.840 -4.167 -33.677 1.00 85.94 265 MET A N 1
ATOM 2068 C CA . MET A 1 265 ? 10.600 -3.795 -32.484 1.00 85.94 265 MET A CA 1
ATOM 2069 C C . MET A 1 265 ? 9.945 -2.623 -31.763 1.00 85.94 265 MET A C 1
ATOM 2071 O O . MET A 1 265 ? 9.399 -1.708 -32.385 1.00 85.94 265 MET A O 1
ATOM 2075 N N . PHE A 1 266 ? 10.045 -2.628 -30.437 1.00 89.69 266 PHE A N 1
ATOM 2076 C CA . PHE A 1 266 ? 9.648 -1.500 -29.610 1.00 89.69 266 PHE A CA 1
ATOM 2077 C C . PHE A 1 266 ? 10.758 -1.102 -28.640 1.00 89.69 266 PHE A C 1
ATOM 2079 O O . PHE A 1 266 ? 11.581 -1.919 -28.231 1.00 89.69 266 PHE A O 1
ATOM 2086 N N . TYR A 1 267 ? 10.767 0.177 -28.286 1.00 90.25 267 TYR A N 1
ATOM 2087 C CA . TYR A 1 267 ? 11.785 0.820 -27.473 1.00 90.25 267 TYR A CA 1
ATOM 2088 C C . TYR A 1 267 ? 11.095 1.598 -26.354 1.00 90.25 267 TYR A C 1
ATOM 2090 O O . TYR A 1 267 ? 10.346 2.536 -26.626 1.00 90.25 267 TYR A O 1
ATOM 2098 N N . GLY A 1 268 ? 11.340 1.211 -25.102 1.00 90.94 268 GLY A N 1
ATOM 2099 C CA . GLY A 1 268 ? 10.829 1.934 -23.939 1.00 90.94 268 GLY A CA 1
ATOM 2100 C C . GLY A 1 268 ? 11.461 3.317 -23.808 1.00 90.94 268 GLY A C 1
ATOM 2101 O O . GLY A 1 268 ? 12.666 3.475 -24.008 1.00 90.94 268 GLY A O 1
ATOM 2102 N N . LEU A 1 269 ? 10.649 4.314 -23.456 1.00 90.88 269 LEU A N 1
ATOM 2103 C CA . LEU A 1 269 ? 11.111 5.682 -23.193 1.00 90.88 269 LEU A CA 1
ATOM 2104 C C . LEU A 1 269 ? 11.385 5.946 -21.703 1.00 90.88 269 LEU A C 1
ATOM 2106 O O . LEU A 1 269 ? 11.761 7.057 -21.332 1.00 90.88 269 LEU A O 1
ATOM 2110 N N . ASN A 1 270 ? 11.222 4.930 -20.846 1.00 88.12 270 ASN A N 1
ATOM 2111 C CA . ASN A 1 270 ? 11.307 5.042 -19.384 1.00 88.12 270 ASN A CA 1
ATOM 2112 C C . ASN A 1 270 ? 10.356 6.120 -18.828 1.00 88.12 270 ASN A C 1
ATOM 2114 O O . ASN A 1 270 ? 10.707 6.884 -17.928 1.00 88.12 270 ASN A O 1
ATOM 2118 N N . LYS A 1 271 ? 9.156 6.201 -19.409 1.00 93.00 271 LYS A N 1
ATOM 2119 C CA . LYS A 1 271 ? 8.034 7.010 -18.927 1.00 93.00 271 LYS A CA 1
ATOM 2120 C C . LYS A 1 271 ? 6.925 6.041 -18.561 1.00 93.00 271 LYS A C 1
ATOM 2122 O O . LYS A 1 271 ? 6.215 5.592 -19.459 1.00 93.00 271 LYS A O 1
ATOM 2127 N N . GLN A 1 272 ? 6.849 5.719 -17.279 1.00 95.31 272 GLN A N 1
ATOM 2128 C CA . GLN A 1 272 ? 5.900 4.771 -16.718 1.00 95.31 272 GLN A CA 1
ATOM 2129 C C . GLN A 1 272 ? 5.044 5.486 -15.685 1.00 95.31 272 GLN A C 1
ATOM 2131 O O . GLN A 1 272 ? 5.580 6.225 -14.864 1.00 95.31 272 GLN A O 1
ATOM 2136 N N . GLU A 1 273 ? 3.748 5.222 -15.708 1.00 97.50 273 GLU A N 1
ATOM 2137 C CA . GLU A 1 273 ? 2.830 5.570 -14.625 1.00 97.50 273 GLU A CA 1
ATOM 2138 C C . GLU A 1 273 ? 1.947 4.361 -14.320 1.00 97.50 273 GLU A C 1
ATOM 2140 O O . GLU A 1 273 ? 1.820 3.444 -15.143 1.00 97.50 273 GLU A O 1
ATOM 2145 N N . ASP A 1 274 ? 1.324 4.359 -13.144 1.00 97.38 274 ASP A N 1
ATOM 2146 C CA . ASP A 1 274 ? 0.430 3.291 -12.714 1.00 97.38 274 ASP A CA 1
ATOM 2147 C C . ASP A 1 274 ? -0.912 3.795 -12.170 1.00 97.38 274 ASP A C 1
ATOM 2149 O O . ASP A 1 274 ? -1.031 4.893 -11.637 1.00 97.38 274 ASP A O 1
ATOM 2153 N N . ILE A 1 275 ? -1.947 2.978 -12.353 1.00 96.62 275 ILE A N 1
ATOM 2154 C CA . ILE A 1 275 ? -3.288 3.166 -11.800 1.00 96.62 275 ILE A CA 1
ATOM 2155 C C . ILE A 1 275 ? -3.601 1.944 -10.952 1.00 96.62 275 ILE A C 1
ATOM 2157 O O . ILE A 1 275 ? -3.573 0.818 -11.449 1.00 96.62 275 ILE A O 1
ATOM 2161 N N . VAL A 1 276 ? -3.977 2.164 -9.695 1.00 94.25 276 VAL A N 1
ATOM 2162 C CA . VAL A 1 276 ? -4.484 1.107 -8.815 1.00 94.25 276 VAL A CA 1
ATOM 2163 C C . VAL A 1 276 ? -6.008 1.104 -8.861 1.00 94.25 276 VAL A C 1
ATOM 2165 O O . VAL A 1 276 ? -6.661 1.959 -8.264 1.00 94.25 276 VAL A O 1
ATOM 2168 N N . LEU A 1 277 ? -6.582 0.114 -9.540 1.00 91.81 277 LEU A N 1
ATOM 2169 C CA . LEU A 1 277 ? -8.016 -0.146 -9.534 1.00 91.81 277 LEU A CA 1
ATOM 2170 C C . LEU A 1 277 ? -8.383 -0.911 -8.263 1.00 91.81 277 LEU A C 1
ATOM 2172 O O . LEU A 1 277 ? -7.912 -2.029 -8.040 1.00 91.81 277 LEU A O 1
ATOM 2176 N N . LYS A 1 278 ? -9.227 -0.294 -7.434 1.00 88.94 278 LYS A N 1
ATOM 2177 C CA . LYS A 1 278 ? -9.770 -0.910 -6.221 1.00 88.94 278 LYS A CA 1
ATOM 2178 C C . LYS A 1 278 ? -11.009 -1.719 -6.558 1.00 88.94 278 LYS A C 1
ATOM 2180 O O . LYS A 1 278 ? -11.996 -1.145 -7.010 1.00 88.94 278 LYS A O 1
ATOM 2185 N N . SER A 1 279 ? -10.970 -3.025 -6.292 1.00 87.31 279 SER A N 1
ATOM 2186 C CA . SER A 1 279 ? -12.137 -3.884 -6.508 1.00 87.31 279 SER A CA 1
ATOM 2187 C C . SER A 1 279 ? -13.244 -3.492 -5.532 1.00 87.31 279 SER A C 1
ATOM 2189 O O . SER A 1 279 ? -13.119 -3.670 -4.318 1.00 87.31 279 SER A O 1
ATOM 2191 N N . GLN A 1 280 ? -14.361 -2.983 -6.056 1.00 85.06 280 GLN A N 1
ATOM 2192 C CA . GLN A 1 280 ? -15.478 -2.564 -5.209 1.00 85.06 280 GLN A CA 1
ATOM 2193 C C . GLN A 1 280 ? -16.070 -3.746 -4.427 1.00 85.06 280 GLN A C 1
ATOM 2195 O O . GLN A 1 280 ? -16.389 -3.600 -3.247 1.00 85.06 280 GLN A O 1
ATOM 2200 N N . SER A 1 281 ? -16.190 -4.920 -5.057 1.00 86.00 281 SER A N 1
ATOM 2201 C CA . SER A 1 281 ? -16.683 -6.128 -4.387 1.00 86.00 281 SER A CA 1
ATOM 2202 C C . SER A 1 281 ? -15.740 -6.602 -3.287 1.00 86.00 281 SER A C 1
ATOM 2204 O O . SER A 1 281 ? -16.204 -7.032 -2.234 1.00 86.00 281 SER A O 1
ATOM 2206 N N . PHE A 1 282 ? -14.425 -6.509 -3.506 1.00 89.44 282 PHE A N 1
ATOM 2207 C CA . PHE A 1 282 ? -13.441 -6.864 -2.491 1.00 89.44 282 PHE A CA 1
ATOM 2208 C C . PHE A 1 282 ? -13.492 -5.893 -1.315 1.00 89.44 282 PHE A C 1
ATOM 2210 O O . PHE A 1 282 ? -13.598 -6.331 -0.177 1.00 89.44 282 PHE A O 1
ATOM 2217 N N . GLU A 1 283 ? -13.496 -4.584 -1.568 1.00 90.75 283 GLU A N 1
ATOM 2218 C CA . GLU A 1 283 ? -13.533 -3.575 -0.504 1.00 90.75 283 GLU A CA 1
ATOM 2219 C C . GLU A 1 283 ? -14.829 -3.651 0.319 1.00 90.75 283 GLU A C 1
ATOM 2221 O O . GLU A 1 283 ? -14.793 -3.542 1.546 1.00 90.75 283 GLU A O 1
ATOM 2226 N N . GLN A 1 284 ? -15.971 -3.930 -0.320 1.00 91.56 284 GLN A N 1
ATOM 2227 C CA . GLN A 1 284 ? -17.225 -4.214 0.389 1.00 91.56 284 GLN A CA 1
ATOM 2228 C C . GLN A 1 284 ? -17.108 -5.459 1.273 1.00 91.56 284 GLN A C 1
ATOM 2230 O O . GLN A 1 284 ? -17.511 -5.430 2.438 1.00 91.56 284 GLN A O 1
ATOM 2235 N N . ALA A 1 285 ? -16.505 -6.526 0.753 1.00 93.38 285 ALA A N 1
ATOM 2236 C CA . ALA A 1 285 ? -16.331 -7.765 1.489 1.00 93.38 285 ALA A CA 1
ATOM 2237 C C . ALA A 1 285 ? -15.342 -7.628 2.660 1.00 93.38 285 ALA A C 1
ATOM 2239 O O . ALA A 1 285 ? -15.588 -8.163 3.743 1.00 93.38 285 ALA A O 1
ATOM 2240 N N . VAL A 1 286 ? -14.258 -6.865 2.481 1.00 93.94 286 VAL A N 1
ATOM 2241 C CA . VAL A 1 286 ? -13.319 -6.492 3.547 1.00 93.94 286 VAL A CA 1
ATOM 2242 C C . VAL A 1 286 ? -14.040 -5.674 4.612 1.00 93.94 286 VAL A C 1
ATOM 2244 O O . VAL A 1 286 ? -13.914 -5.990 5.789 1.00 93.94 286 VAL A O 1
ATOM 2247 N N . ALA A 1 287 ? -14.851 -4.683 4.233 1.00 94.00 287 ALA A N 1
ATOM 2248 C CA . ALA A 1 287 ? -15.630 -3.900 5.191 1.00 94.00 287 ALA A CA 1
ATOM 2249 C C . ALA A 1 287 ? -16.621 -4.774 5.983 1.00 94.00 287 ALA A C 1
ATOM 2251 O O . ALA A 1 287 ? -16.703 -4.662 7.207 1.00 94.00 287 ALA A O 1
ATOM 2252 N N . ALA A 1 288 ? -17.332 -5.691 5.319 1.00 94.62 288 ALA A N 1
ATOM 2253 C CA . ALA A 1 288 ? -18.228 -6.643 5.975 1.00 94.62 288 ALA A CA 1
ATOM 2254 C C . ALA A 1 288 ? -17.474 -7.576 6.940 1.00 94.62 288 ALA A C 1
ATOM 2256 O O . ALA A 1 288 ? -17.918 -7.799 8.069 1.00 94.62 288 ALA A O 1
ATOM 2257 N N . TYR A 1 289 ? -16.306 -8.076 6.528 1.00 95.62 289 TYR A N 1
ATOM 2258 C CA . TYR A 1 289 ? -15.430 -8.895 7.365 1.00 95.62 289 TYR A CA 1
ATOM 2259 C C . TYR A 1 289 ? -14.921 -8.133 8.588 1.00 95.62 289 TYR A C 1
ATOM 2261 O O . TYR A 1 289 ? -15.028 -8.635 9.706 1.00 95.62 289 TYR A O 1
ATOM 2269 N N . THR A 1 290 ? -14.441 -6.905 8.396 1.00 95.31 290 THR A N 1
ATOM 2270 C CA . THR A 1 290 ? -13.981 -6.016 9.465 1.00 95.31 290 THR A CA 1
ATOM 2271 C C . THR A 1 290 ? -15.104 -5.695 10.450 1.00 95.31 290 THR A C 1
ATOM 2273 O O . THR A 1 290 ? -14.890 -5.744 11.659 1.00 95.31 290 THR A O 1
ATOM 2276 N N . ASN A 1 291 ? -16.326 -5.450 9.973 1.00 93.56 291 ASN A N 1
ATOM 2277 C CA . ASN A 1 291 ? -17.487 -5.230 10.840 1.00 93.56 291 ASN A CA 1
ATOM 2278 C C . ASN A 1 291 ? -17.832 -6.468 11.681 1.00 93.56 291 ASN A C 1
ATOM 2280 O O . ASN A 1 291 ? -18.253 -6.341 12.829 1.00 93.56 291 ASN A O 1
ATOM 2284 N N . GLY A 1 292 ? -17.625 -7.667 11.132 1.00 92.75 292 GLY A N 1
ATOM 2285 C CA . GLY A 1 292 ? -17.789 -8.934 11.844 1.00 92.75 292 GLY A CA 1
ATOM 2286 C C . GLY A 1 292 ? -16.600 -9.335 12.724 1.00 92.75 292 GLY A C 1
ATOM 2287 O O . GLY A 1 292 ? -16.662 -10.394 13.351 1.00 92.75 292 GLY A O 1
ATOM 2288 N N . LEU A 1 293 ? -15.530 -8.537 12.764 1.00 95.94 293 LEU A N 1
ATOM 2289 C CA . LEU A 1 293 ? -14.282 -8.821 13.464 1.00 95.94 293 LEU A CA 1
ATOM 2290 C C . LEU A 1 293 ? -14.127 -7.940 14.707 1.00 95.94 293 LEU A C 1
ATOM 2292 O O . LEU A 1 293 ? -14.243 -6.715 14.664 1.00 95.94 293 LEU A O 1
ATOM 2296 N N . THR A 1 294 ? -13.809 -8.574 15.831 1.00 94.50 294 THR A N 1
ATOM 2297 C CA . THR A 1 294 ? -13.437 -7.898 17.079 1.00 94.50 294 THR A CA 1
ATOM 2298 C C . THR A 1 294 ? -12.109 -8.439 17.584 1.00 94.50 294 THR A C 1
ATOM 2300 O O . THR A 1 294 ? -11.907 -9.653 17.615 1.00 94.50 294 THR A O 1
ATOM 2303 N N . VAL A 1 295 ? -11.223 -7.545 18.021 1.00 93.62 295 VAL A N 1
ATOM 2304 C CA . VAL A 1 295 ? -9.995 -7.902 18.732 1.00 93.62 295 VAL A CA 1
ATOM 2305 C C . VAL A 1 295 ? -10.007 -7.189 20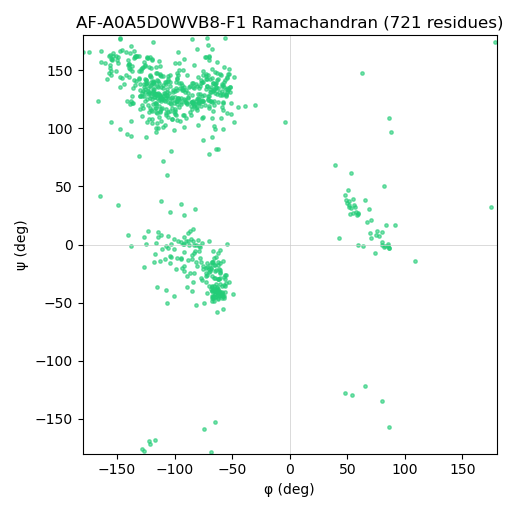.072 1.00 93.62 295 VAL A C 1
ATOM 2307 O O . VAL A 1 295 ? -10.078 -5.965 20.126 1.00 93.62 295 VAL A O 1
ATOM 2310 N N . ALA A 1 296 ? -9.960 -7.959 21.152 1.00 92.88 296 ALA A N 1
ATOM 2311 C CA . ALA A 1 296 ? -9.868 -7.435 22.507 1.00 92.88 296 ALA A CA 1
ATOM 2312 C C . ALA A 1 296 ? -8.522 -7.824 23.116 1.00 92.88 296 ALA A C 1
ATOM 2314 O O . ALA A 1 296 ? -8.076 -8.958 22.948 1.00 92.88 296 ALA A O 1
ATOM 2315 N N . ALA A 1 297 ? -7.899 -6.902 23.840 1.00 93.31 297 ALA A N 1
ATOM 2316 C CA . ALA A 1 297 ? -6.714 -7.176 24.639 1.00 93.31 297 ALA A CA 1
ATOM 2317 C C . ALA A 1 297 ? -7.104 -7.414 26.104 1.00 93.31 297 ALA A C 1
ATOM 2319 O O . ALA A 1 297 ? -7.999 -6.757 26.636 1.00 93.31 297 ALA A O 1
ATOM 2320 N N . ASN A 1 298 ? -6.413 -8.336 26.765 1.00 88.62 298 ASN A N 1
ATOM 2321 C CA . ASN A 1 298 ? -6.342 -8.426 28.222 1.00 88.62 298 ASN A CA 1
ATOM 2322 C C . ASN A 1 298 ? -4.869 -8.314 28.661 1.00 88.62 298 ASN A C 1
ATOM 2324 O O . ASN A 1 298 ? -4.011 -8.011 27.841 1.00 88.62 298 ASN A O 1
ATOM 2328 N N . ALA A 1 299 ? -4.554 -8.543 29.939 1.00 85.19 299 ALA A N 1
ATOM 2329 C CA . ALA A 1 299 ? -3.211 -8.298 30.477 1.00 85.19 299 ALA A CA 1
ATOM 2330 C C . ALA A 1 299 ? -2.060 -8.965 29.692 1.00 85.19 299 ALA A C 1
ATOM 2332 O O . ALA A 1 299 ? -0.962 -8.415 29.660 1.00 85.19 299 ALA A O 1
ATOM 2333 N N . GLN A 1 300 ? -2.281 -10.140 29.087 1.00 89.56 300 GLN A N 1
ATOM 2334 C CA . GLN A 1 300 ? -1.228 -10.896 28.388 1.00 89.56 300 GLN A CA 1
ATOM 2335 C C . GLN A 1 300 ? -1.695 -11.559 27.091 1.00 89.56 300 GLN A C 1
ATOM 2337 O O . GLN A 1 300 ? -0.966 -12.365 26.521 1.00 89.56 300 GLN A O 1
ATOM 2342 N N . SER A 1 301 ? -2.903 -11.280 26.614 1.00 93.62 301 SER A N 1
ATOM 2343 C CA . SER A 1 301 ? -3.419 -11.953 25.428 1.00 93.62 301 SER A CA 1
ATOM 2344 C C . SER A 1 301 ? -4.373 -11.096 24.616 1.00 93.62 301 SER A C 1
ATOM 2346 O O . SER A 1 301 ? -4.940 -10.109 25.088 1.00 93.62 301 SER A O 1
ATOM 2348 N N . PHE A 1 302 ? -4.545 -11.522 23.375 1.00 95.69 302 PHE A N 1
ATOM 2349 C CA . PHE A 1 302 ? -5.465 -10.978 22.404 1.00 95.69 302 PHE A CA 1
ATOM 2350 C C . PHE A 1 302 ? -6.536 -12.018 22.113 1.00 95.69 302 PHE A C 1
ATOM 2352 O O . PHE A 1 302 ? -6.225 -13.131 21.693 1.00 95.69 302 PHE A O 1
ATOM 2359 N N . LYS A 1 303 ? -7.804 -11.655 22.279 1.00 94.81 303 LYS A N 1
ATOM 2360 C CA . LYS A 1 303 ? -8.935 -12.469 21.845 1.00 94.81 303 LYS A CA 1
ATOM 2361 C C . LYS A 1 303 ? -9.459 -11.935 20.520 1.00 94.81 303 LYS A C 1
ATOM 2363 O O . LYS A 1 303 ? -10.039 -10.851 20.473 1.00 94.81 303 LYS A O 1
ATOM 2368 N N . VAL A 1 304 ? -9.293 -12.720 19.462 1.00 93.75 304 VAL A N 1
ATOM 2369 C CA . VAL A 1 304 ? -9.806 -12.424 18.120 1.00 93.75 304 VAL A CA 1
ATOM 2370 C C . VAL A 1 304 ? -11.125 -13.165 17.938 1.00 93.75 304 VAL A C 1
ATOM 2372 O O . VAL A 1 304 ? -11.188 -14.373 18.155 1.00 93.75 304 VAL A O 1
ATOM 2375 N N . THR A 1 305 ? -12.190 -12.453 17.572 1.00 93.31 305 THR A N 1
ATOM 2376 C CA . THR A 1 305 ? -13.541 -13.008 17.400 1.00 93.31 305 THR A CA 1
ATOM 2377 C C . THR A 1 305 ? -14.114 -12.636 16.035 1.00 93.31 305 THR A C 1
ATOM 2379 O O . THR A 1 305 ? -14.127 -11.463 15.672 1.00 93.31 305 THR A O 1
ATOM 2382 N N . TYR A 1 306 ? -14.637 -13.632 15.320 1.00 93.12 306 TYR A N 1
ATOM 2383 C CA . TYR A 1 306 ? -15.350 -13.498 14.051 1.00 93.12 306 TYR A CA 1
ATOM 2384 C C . TYR A 1 306 ? -16.824 -13.875 14.220 1.00 93.12 306 TYR A C 1
ATOM 2386 O O . TYR A 1 306 ? -17.150 -14.992 14.637 1.00 93.12 306 TYR A O 1
ATOM 2394 N N . ALA A 1 307 ? -17.724 -12.979 13.822 1.00 89.94 307 ALA A N 1
ATOM 2395 C CA . ALA A 1 307 ? -19.169 -13.199 13.875 1.00 89.94 307 ALA A CA 1
ATOM 2396 C C . ALA A 1 307 ? -19.646 -14.326 12.935 1.00 89.94 307 ALA A C 1
ATOM 2398 O O . ALA A 1 307 ? -20.636 -14.996 13.222 1.00 89.94 307 ALA A O 1
ATOM 2399 N N . GLY A 1 308 ? -18.940 -14.561 11.821 1.00 84.88 308 GLY A N 1
ATOM 2400 C CA . GLY A 1 308 ? -19.233 -15.649 10.878 1.00 84.88 308 GLY A CA 1
ATOM 2401 C C . GLY A 1 308 ? -20.508 -15.477 10.044 1.00 84.88 308 GLY A C 1
ATOM 2402 O O . GLY A 1 308 ? -21.039 -16.467 9.540 1.00 84.88 308 GLY A O 1
ATOM 2403 N N . ALA A 1 309 ? -21.002 -14.245 9.894 1.00 87.38 309 ALA A N 1
ATOM 2404 C CA . ALA A 1 309 ? -22.268 -13.915 9.231 1.00 87.38 309 ALA A CA 1
ATOM 2405 C C . ALA A 1 309 ? -22.090 -13.153 7.899 1.00 87.38 309 ALA A C 1
ATOM 2407 O O . ALA A 1 309 ? -22.871 -12.257 7.588 1.00 87.38 309 ALA A O 1
ATOM 2408 N N . LEU A 1 310 ? -21.061 -13.492 7.114 1.00 93.75 310 LEU A N 1
ATOM 2409 C CA . LEU A 1 310 ? -20.836 -12.894 5.792 1.00 93.75 310 LEU A CA 1
ATOM 2410 C C . LEU A 1 310 ? -21.901 -13.326 4.776 1.00 93.75 310 LEU A C 1
ATOM 2412 O O . LEU A 1 310 ? -22.301 -14.498 4.752 1.00 93.75 310 LEU A O 1
ATOM 2416 N N . SER A 1 311 ? -22.315 -12.403 3.904 1.00 94.81 311 SER A N 1
ATOM 2417 C CA . SER A 1 311 ? -23.195 -12.728 2.778 1.00 94.81 311 SER A CA 1
ATOM 2418 C C . SER A 1 311 ? -22.458 -13.562 1.720 1.00 94.81 311 SER A C 1
ATOM 2420 O O . SER A 1 311 ? -21.230 -13.591 1.684 1.00 94.81 311 SER A O 1
ATOM 2422 N N . GLU A 1 312 ? -23.178 -14.245 0.822 1.00 93.50 312 GLU A N 1
ATOM 2423 C CA . GLU A 1 312 ? -22.534 -14.990 -0.280 1.00 93.50 312 GLU A CA 1
ATOM 2424 C C . GLU A 1 312 ? -21.734 -14.074 -1.224 1.00 93.50 312 GLU A C 1
ATOM 2426 O O . GLU A 1 312 ? -20.719 -14.498 -1.779 1.00 93.50 312 GLU A O 1
ATOM 2431 N N . ALA A 1 313 ? -22.152 -12.812 -1.366 1.00 89.31 313 ALA A N 1
ATOM 2432 C CA . ALA A 1 313 ? -21.403 -11.810 -2.118 1.00 89.31 313 ALA A CA 1
ATOM 2433 C C . ALA A 1 313 ? -20.073 -11.479 -1.422 1.00 89.31 313 ALA A C 1
ATOM 2435 O O . ALA A 1 313 ? -19.031 -11.523 -2.071 1.00 89.31 313 ALA A O 1
ATOM 2436 N N . ASP A 1 314 ? -20.084 -11.260 -0.103 1.00 93.81 314 ASP A N 1
ATOM 2437 C CA . ASP A 1 314 ? -18.862 -10.974 0.665 1.00 93.81 314 ASP A CA 1
ATOM 2438 C C . ASP A 1 314 ? -17.912 -12.177 0.681 1.00 93.81 314 ASP A C 1
ATOM 2440 O O . ASP A 1 314 ? -16.702 -12.033 0.527 1.00 93.81 314 ASP A O 1
ATOM 2444 N N . LYS A 1 315 ? -18.448 -13.396 0.809 1.00 92.88 315 LYS A N 1
ATOM 2445 C CA . LYS A 1 315 ? -17.637 -14.619 0.709 1.00 92.88 315 LYS A CA 1
ATOM 2446 C C . LYS A 1 315 ? -16.938 -14.710 -0.643 1.00 92.88 315 LYS A C 1
ATOM 2448 O O . LYS A 1 315 ? -15.734 -14.934 -0.700 1.00 92.88 315 LYS A O 1
ATOM 2453 N N . THR A 1 316 ? -17.683 -14.451 -1.718 1.00 88.56 316 THR A N 1
ATOM 2454 C CA . THR A 1 316 ? -17.136 -14.415 -3.079 1.00 88.56 316 THR A CA 1
ATOM 2455 C C . THR A 1 316 ? -16.062 -13.332 -3.223 1.00 88.56 316 THR A C 1
ATOM 2457 O O . THR A 1 316 ? -15.027 -13.596 -3.831 1.00 88.56 316 THR A O 1
ATOM 2460 N N . GLY A 1 317 ? -16.269 -12.148 -2.635 1.00 89.00 317 GLY A N 1
ATOM 2461 C CA . GLY A 1 317 ? -15.281 -11.065 -2.620 1.00 89.00 317 GLY A CA 1
ATOM 2462 C C . GLY A 1 317 ? -13.995 -11.432 -1.874 1.00 89.00 317 GLY A C 1
ATOM 2463 O O . GLY A 1 317 ? -12.911 -11.097 -2.329 1.00 89.00 317 GLY A O 1
ATOM 2464 N N . LEU A 1 318 ? -14.079 -12.199 -0.783 1.00 92.19 318 LEU A N 1
ATOM 2465 C CA . LEU A 1 318 ? -12.918 -12.678 -0.013 1.00 92.19 318 LEU A CA 1
ATOM 2466 C C . LEU A 1 318 ? -12.322 -13.992 -0.542 1.00 92.19 318 LEU A C 1
ATOM 2468 O O . LEU A 1 318 ? -11.514 -14.624 0.147 1.00 92.19 318 LEU A O 1
ATOM 2472 N N . ASN A 1 319 ? -12.712 -14.444 -1.735 1.00 88.12 319 ASN A N 1
ATOM 2473 C CA . ASN A 1 319 ? -12.319 -15.754 -2.236 1.00 88.12 319 ASN A CA 1
ATOM 2474 C C . ASN A 1 319 ? -10.786 -15.911 -2.311 1.00 88.12 319 ASN A C 1
ATOM 2476 O O . ASN A 1 319 ? -10.076 -15.182 -3.011 1.00 88.12 319 ASN A O 1
ATOM 2480 N N . GLY A 1 320 ? -10.283 -16.920 -1.598 1.00 90.12 320 GLY A N 1
ATOM 2481 C CA . GLY A 1 320 ? -8.859 -17.237 -1.511 1.00 90.12 320 GLY A CA 1
ATOM 2482 C C . GLY A 1 320 ? -8.063 -16.398 -0.508 1.00 90.12 320 GLY A C 1
ATOM 2483 O O . GLY A 1 320 ? -6.878 -16.681 -0.338 1.00 90.12 320 GLY A O 1
ATOM 2484 N N . TYR A 1 321 ? -8.677 -15.422 0.171 1.00 94.38 321 TYR A N 1
ATOM 2485 C CA . TYR A 1 321 ? -8.043 -14.740 1.298 1.00 94.38 321 TYR A CA 1
ATOM 2486 C C . TYR A 1 321 ? -8.154 -15.577 2.569 1.00 94.38 321 TYR A C 1
ATOM 2488 O O . TYR A 1 321 ? -9.207 -16.127 2.903 1.00 94.38 321 TYR A O 1
ATOM 2496 N N . TYR A 1 322 ? -7.050 -15.638 3.301 1.00 95.81 322 TYR A N 1
ATOM 2497 C CA . TYR A 1 322 ? -6.941 -16.280 4.599 1.00 95.81 322 TYR A CA 1
ATOM 2498 C C . TYR A 1 322 ? -6.910 -15.226 5.700 1.00 95.81 322 TYR A C 1
ATOM 2500 O O . TYR A 1 322 ? -6.264 -14.191 5.564 1.00 95.81 322 TYR A O 1
ATOM 2508 N N . ALA A 1 323 ? -7.604 -15.510 6.792 1.00 95.25 323 ALA A N 1
ATOM 2509 C CA . ALA A 1 323 ? -7.525 -14.770 8.031 1.00 95.25 323 ALA A CA 1
ATOM 2510 C C . ALA A 1 323 ? -6.216 -15.091 8.755 1.00 95.25 323 ALA A C 1
ATOM 2512 O O . ALA A 1 323 ? -5.899 -16.260 8.980 1.00 95.25 323 ALA A O 1
ATOM 2513 N N . ASP A 1 324 ? -5.485 -14.053 9.136 1.00 95.19 324 ASP A N 1
ATOM 2514 C CA . ASP A 1 324 ? -4.242 -14.159 9.894 1.00 95.19 324 ASP A CA 1
ATOM 2515 C C . ASP A 1 324 ? -4.104 -12.935 10.823 1.00 95.19 324 ASP A C 1
ATOM 2517 O O . ASP A 1 324 ? -4.957 -12.040 10.836 1.00 95.19 324 ASP A O 1
ATOM 2521 N N . ALA A 1 325 ? -3.044 -12.884 11.623 1.00 94.88 325 ALA A N 1
ATOM 2522 C CA . ALA A 1 325 ? -2.705 -11.729 12.446 1.00 94.88 325 ALA A CA 1
ATOM 2523 C C . ALA A 1 325 ? -1.216 -11.410 12.316 1.00 94.88 325 ALA A C 1
ATOM 2525 O O . ALA A 1 325 ? -0.383 -12.307 12.352 1.00 94.88 325 ALA A O 1
ATOM 2526 N N . GLN A 1 326 ? -0.866 -10.136 12.196 1.00 96.06 326 GLN A N 1
ATOM 2527 C CA . GLN A 1 326 ? 0.503 -9.675 12.375 1.00 96.06 326 GLN A CA 1
ATOM 2528 C C . GLN A 1 326 ? 0.729 -9.350 13.853 1.00 96.06 326 GLN A C 1
ATOM 2530 O O . GLN A 1 326 ? -0.029 -8.580 14.447 1.00 96.06 326 GLN A O 1
ATOM 2535 N N . ILE A 1 327 ? 1.778 -9.933 14.428 1.00 96.31 327 ILE A N 1
ATOM 2536 C CA . ILE A 1 327 ? 2.292 -9.577 15.747 1.00 96.31 327 ILE A CA 1
ATOM 2537 C C . ILE A 1 327 ? 3.441 -8.597 15.546 1.00 96.31 327 ILE A C 1
ATOM 2539 O O . ILE A 1 327 ? 4.446 -8.950 14.927 1.00 96.31 327 ILE A O 1
ATOM 2543 N N . SER A 1 328 ? 3.286 -7.386 16.075 1.00 96.50 328 SER A N 1
ATOM 2544 C CA . SER A 1 328 ? 4.274 -6.311 15.950 1.00 96.50 328 SER A CA 1
ATOM 2545 C C . SER A 1 328 ? 4.742 -5.831 17.320 1.00 96.50 328 SER A C 1
ATOM 2547 O O . SER A 1 328 ? 3.963 -5.779 18.266 1.00 96.50 328 SER A O 1
ATOM 2549 N N . LEU A 1 329 ? 6.009 -5.457 17.443 1.00 96.31 329 LEU A N 1
ATOM 2550 C CA . LEU A 1 329 ? 6.615 -4.977 18.683 1.00 96.31 329 LEU A CA 1
ATOM 2551 C C . LEU A 1 329 ? 6.936 -3.479 18.601 1.00 96.31 329 LEU A C 1
ATOM 2553 O O . LEU A 1 329 ? 7.370 -2.999 17.560 1.00 96.31 329 LEU A O 1
ATOM 2557 N N . SER A 1 330 ? 6.813 -2.735 19.708 1.00 96.19 330 SER A N 1
ATOM 2558 C CA . SER A 1 330 ? 7.188 -1.305 19.746 1.00 96.19 330 SER A CA 1
ATOM 2559 C C . SER A 1 330 ? 8.693 -1.045 19.594 1.00 96.19 330 SER A C 1
ATOM 2561 O O . SER A 1 330 ? 9.115 0.088 19.359 1.00 96.19 330 SER A O 1
ATOM 2563 N N . ARG A 1 331 ? 9.514 -2.087 19.747 1.00 94.88 331 ARG A N 1
ATOM 2564 C CA . ARG A 1 331 ? 10.964 -2.092 19.521 1.00 94.88 331 ARG A CA 1
ATOM 2565 C C . ARG A 1 331 ? 11.419 -3.513 19.176 1.00 94.88 331 ARG A C 1
ATOM 2567 O O . ARG A 1 331 ? 10.739 -4.462 19.556 1.00 94.88 331 ARG A O 1
ATOM 2574 N N . PRO A 1 332 ? 12.587 -3.708 18.547 1.00 95.31 332 PRO A N 1
ATOM 2575 C CA . PRO A 1 332 ? 13.126 -5.048 18.366 1.00 95.31 332 PRO A CA 1
ATOM 2576 C C . PRO A 1 332 ? 13.519 -5.637 19.727 1.00 95.31 332 PRO A C 1
ATOM 2578 O O . PRO A 1 332 ? 13.925 -4.904 20.642 1.00 95.31 332 PRO A O 1
ATOM 2581 N N . LEU A 1 333 ? 13.465 -6.963 19.846 1.00 93.12 333 LEU A N 1
ATOM 2582 C CA . LEU A 1 333 ? 14.034 -7.657 21.000 1.00 93.12 333 LEU A CA 1
ATOM 2583 C C . LEU A 1 333 ? 15.558 -7.446 21.038 1.00 93.12 333 LEU A C 1
ATOM 2585 O O . LEU A 1 333 ? 16.258 -7.536 20.022 1.00 93.12 333 LEU A O 1
ATOM 2589 N N . ALA A 1 334 ? 16.092 -7.138 22.216 1.00 93.00 334 ALA A N 1
ATOM 2590 C CA . ALA A 1 334 ? 17.526 -7.046 22.445 1.00 93.00 334 ALA A CA 1
ATOM 2591 C C . ALA A 1 334 ? 18.171 -8.444 22.383 1.00 93.00 334 ALA A C 1
ATOM 2593 O O . ALA A 1 334 ? 17.482 -9.455 22.537 1.00 93.00 334 ALA A O 1
ATOM 2594 N N . PRO A 1 335 ? 19.503 -8.539 22.193 1.00 91.19 335 PRO A N 1
ATOM 2595 C CA . PRO A 1 335 ? 20.200 -9.812 22.340 1.00 91.19 335 PRO A CA 1
ATOM 2596 C C . PRO A 1 335 ? 19.851 -10.458 23.689 1.00 91.19 335 PRO A C 1
ATOM 2598 O O . PRO A 1 335 ? 19.889 -9.785 24.727 1.00 91.19 335 PRO A O 1
ATOM 2601 N N . ASP A 1 336 ? 19.493 -11.741 23.651 1.00 90.00 336 ASP A N 1
ATOM 2602 C CA . ASP A 1 336 ? 19.073 -12.574 24.789 1.00 90.00 336 ASP A CA 1
ATOM 2603 C C . ASP A 1 336 ? 17.695 -12.260 25.415 1.00 90.00 336 ASP A C 1
ATOM 2605 O O . ASP A 1 336 ? 17.357 -12.859 26.438 1.00 90.00 336 ASP A O 1
ATOM 2609 N N . GLU A 1 337 ? 16.898 -11.347 24.845 1.00 93.50 337 GLU A N 1
ATOM 2610 C CA . GLU A 1 337 ? 15.474 -11.221 25.198 1.00 93.50 337 GLU A CA 1
ATOM 2611 C C . GLU A 1 337 ? 14.640 -12.288 24.475 1.00 93.50 337 GLU A C 1
ATOM 2613 O O . GLU A 1 337 ? 14.901 -12.629 23.320 1.00 93.50 337 GLU A O 1
ATOM 2618 N N . GLU A 1 338 ? 13.618 -12.794 25.160 1.00 93.75 338 GLU A N 1
ATOM 2619 C CA . GLU A 1 338 ? 12.706 -13.819 24.654 1.00 93.75 338 GLU A CA 1
ATOM 2620 C C . GLU A 1 338 ? 11.300 -13.567 25.215 1.00 93.75 338 GLU A C 1
ATOM 2622 O O . GLU A 1 338 ? 11.147 -13.175 26.380 1.00 93.75 338 GLU A O 1
ATOM 2627 N N . VAL A 1 339 ? 10.285 -13.823 24.393 1.00 94.12 339 VAL A N 1
ATOM 2628 C CA . VAL A 1 339 ? 8.874 -13.919 24.794 1.00 94.12 339 VAL A CA 1
ATOM 2629 C C . VAL A 1 339 ? 8.326 -15.283 24.379 1.00 94.12 339 VAL A C 1
ATOM 2631 O O . VAL A 1 339 ? 8.892 -15.954 23.524 1.00 94.12 339 VAL A O 1
ATOM 2634 N N . THR A 1 340 ? 7.229 -15.738 24.974 1.00 94.56 340 THR A N 1
ATOM 2635 C CA . THR A 1 340 ? 6.503 -16.927 24.504 1.00 94.56 340 THR A CA 1
ATOM 2636 C C . THR A 1 340 ? 5.185 -16.507 23.883 1.00 94.56 340 THR A C 1
ATOM 2638 O O . THR A 1 340 ? 4.386 -15.874 24.565 1.00 94.56 340 THR A O 1
ATOM 2641 N N . VAL A 1 341 ? 4.940 -16.888 22.631 1.00 95.44 341 VAL A N 1
ATOM 2642 C CA . VAL A 1 341 ? 3.650 -16.703 21.957 1.00 95.44 341 VAL A CA 1
ATOM 2643 C C . VAL A 1 341 ? 2.880 -18.022 22.001 1.00 95.44 341 VAL A C 1
ATOM 2645 O O . VAL A 1 341 ? 3.409 -19.064 21.615 1.00 95.44 341 VAL A O 1
ATOM 2648 N N . GLN A 1 342 ? 1.644 -17.981 22.494 1.00 92.69 342 GLN A N 1
ATOM 2649 C CA . GLN A 1 342 ? 0.730 -19.118 22.554 1.00 92.69 342 GLN A CA 1
ATOM 2650 C C . GLN A 1 342 ? -0.488 -18.843 21.680 1.00 92.69 342 GLN A C 1
ATOM 2652 O O . GLN A 1 342 ? -1.196 -17.868 21.914 1.00 92.69 342 GLN A O 1
ATOM 2657 N N . ALA A 1 343 ? -0.751 -19.685 20.688 1.00 92.00 343 ALA A N 1
ATOM 2658 C CA . ALA A 1 343 ? -1.932 -19.572 19.834 1.00 92.00 343 ALA A CA 1
ATOM 2659 C C . ALA A 1 343 ? -2.260 -20.931 19.211 1.00 92.00 343 ALA A C 1
ATOM 2661 O O . ALA A 1 343 ? -1.372 -21.744 18.970 1.00 92.00 343 ALA A O 1
ATOM 2662 N N . PHE A 1 344 ? -3.547 -21.201 18.977 1.00 87.50 344 PHE A N 1
ATOM 2663 C CA . PHE A 1 344 ? -4.034 -22.468 18.401 1.00 87.50 344 PHE A CA 1
ATOM 2664 C C . PHE A 1 344 ? -3.548 -23.746 19.121 1.00 87.50 344 PHE A C 1
ATOM 2666 O O . PHE A 1 344 ? -3.508 -24.819 18.528 1.00 87.50 344 PHE A O 1
ATOM 2673 N N . GLY A 1 345 ? -3.227 -23.646 20.417 1.00 83.88 345 GLY A N 1
ATOM 2674 C CA . GLY A 1 345 ? -2.718 -24.757 21.229 1.00 83.88 345 GLY A CA 1
ATOM 2675 C C . GLY A 1 345 ? -1.202 -24.968 21.158 1.00 83.88 345 GLY A C 1
ATOM 2676 O O . GLY A 1 345 ? -0.688 -25.814 21.889 1.00 83.88 345 GLY A O 1
ATOM 2677 N N . GLU A 1 346 ? -0.492 -24.186 20.344 1.00 89.62 346 GLU A N 1
ATOM 2678 C CA . GLU A 1 346 ? 0.966 -24.205 20.233 1.00 89.62 346 GLU A CA 1
ATOM 2679 C C . GLU A 1 346 ? 1.608 -23.171 21.165 1.00 89.62 346 GLU A C 1
ATOM 2681 O O . GLU A 1 346 ? 1.016 -22.131 21.454 1.00 89.62 346 GLU A O 1
ATOM 2686 N N . ASN A 1 347 ? 2.830 -23.460 21.626 1.00 92.44 347 ASN A N 1
ATOM 2687 C CA . ASN A 1 347 ? 3.631 -22.592 22.493 1.00 92.44 347 ASN A CA 1
ATOM 2688 C C . ASN A 1 347 ? 5.023 -22.409 21.891 1.00 92.44 347 ASN A C 1
ATOM 2690 O O . ASN A 1 347 ? 5.830 -23.341 21.920 1.00 92.44 347 ASN A O 1
ATOM 2694 N N . LEU A 1 348 ? 5.329 -21.207 21.411 1.00 94.81 348 LEU A N 1
ATOM 2695 C CA . LEU A 1 348 ? 6.592 -20.919 20.744 1.00 94.81 348 LEU A CA 1
ATOM 2696 C C . LEU A 1 348 ? 7.409 -19.887 21.519 1.00 94.81 348 LEU A C 1
ATOM 2698 O O . LEU A 1 348 ? 6.904 -18.826 21.881 1.00 94.81 348 LEU A O 1
ATOM 2702 N N . ALA A 1 349 ? 8.680 -20.195 21.766 1.00 93.81 349 ALA A N 1
ATOM 2703 C CA . ALA A 1 349 ? 9.649 -19.213 22.236 1.00 93.81 349 ALA A CA 1
ATOM 2704 C C . ALA A 1 349 ? 10.091 -18.345 21.052 1.00 93.81 349 ALA A C 1
ATOM 2706 O O . ALA A 1 349 ? 10.564 -18.876 20.052 1.00 93.81 349 ALA A O 1
ATOM 2707 N N . VAL A 1 350 ? 9.922 -17.033 21.182 1.00 94.88 350 VAL A N 1
ATOM 2708 C CA . VAL A 1 350 ? 10.176 -16.041 20.138 1.00 94.88 350 VAL A CA 1
ATOM 2709 C C . VAL A 1 350 ? 11.288 -15.114 20.596 1.00 94.88 350 VAL A C 1
ATOM 2711 O O . VAL A 1 350 ? 11.228 -14.518 21.675 1.00 94.88 350 VAL A O 1
ATOM 2714 N N . ASN A 1 351 ? 12.306 -14.984 19.761 1.00 94.25 351 ASN A N 1
ATOM 2715 C CA . ASN A 1 351 ? 13.450 -14.116 19.955 1.00 94.25 351 ASN A CA 1
ATOM 2716 C C . ASN A 1 351 ? 13.641 -13.212 18.724 1.00 94.25 351 ASN A C 1
ATOM 2718 O O . ASN A 1 351 ? 12.860 -13.225 17.775 1.00 94.25 351 ASN A O 1
ATOM 2722 N N . ARG A 1 352 ? 14.689 -12.384 18.739 1.00 93.12 352 ARG A N 1
ATOM 2723 C CA . ARG A 1 352 ? 14.948 -11.413 17.667 1.00 93.12 352 ARG A CA 1
ATOM 2724 C C . ARG A 1 352 ? 15.042 -12.046 16.270 1.00 93.12 352 ARG A C 1
ATOM 2726 O O . ARG A 1 352 ? 14.685 -11.375 15.310 1.00 93.12 352 ARG A O 1
ATOM 2733 N N . SER A 1 353 ? 15.544 -13.277 16.134 1.00 93.06 353 SER A N 1
ATOM 2734 C CA . SER A 1 353 ? 15.730 -13.911 14.820 1.00 93.06 353 SER A CA 1
ATOM 2735 C C . SER A 1 353 ? 14.434 -14.329 14.136 1.00 93.06 353 SER A C 1
ATOM 2737 O O . SER A 1 353 ? 14.472 -14.633 12.949 1.00 93.06 353 SER A O 1
ATOM 2739 N N . ASP A 1 354 ? 13.328 -14.391 14.875 1.00 93.62 354 ASP A N 1
ATOM 2740 C CA . ASP A 1 354 ? 12.060 -14.885 14.343 1.00 93.62 354 ASP A CA 1
ATOM 2741 C C . ASP A 1 354 ? 11.299 -13.784 13.589 1.00 93.62 354 ASP A C 1
ATOM 2743 O O . ASP A 1 354 ? 10.531 -14.075 12.682 1.00 93.62 354 ASP A O 1
ATOM 2747 N N . PHE A 1 355 ? 11.551 -12.509 13.896 1.00 90.44 355 PHE A N 1
ATOM 2748 C CA . PHE A 1 355 ? 10.947 -11.380 13.187 1.00 90.44 355 PHE A CA 1
ATOM 2749 C C . PHE A 1 355 ? 11.602 -11.190 11.814 1.00 90.44 355 PHE A C 1
ATOM 2751 O O . PHE A 1 355 ? 12.821 -11.046 11.709 1.00 90.44 355 PHE A O 1
ATOM 2758 N N . THR A 1 356 ? 10.783 -11.215 10.762 1.00 83.69 356 THR A N 1
ATOM 2759 C CA . THR A 1 356 ? 11.239 -11.332 9.366 1.00 83.69 356 THR A CA 1
ATOM 2760 C C . THR A 1 356 ? 11.198 -10.021 8.593 1.00 83.69 356 THR A C 1
ATOM 2762 O O . THR A 1 356 ? 11.750 -9.942 7.495 1.00 83.69 356 THR A O 1
ATOM 2765 N N . ASP A 1 357 ? 10.565 -8.989 9.147 1.00 88.69 357 ASP A N 1
ATOM 2766 C CA . ASP A 1 357 ? 10.575 -7.662 8.555 1.00 88.69 357 ASP A CA 1
ATOM 2767 C C . ASP A 1 357 ? 11.948 -6.985 8.715 1.00 88.69 357 ASP A C 1
ATOM 2769 O O . ASP A 1 357 ? 12.761 -7.339 9.570 1.00 88.69 357 ASP A O 1
ATOM 2773 N N . GLU A 1 358 ? 12.212 -5.962 7.902 1.00 87.38 358 GLU A N 1
ATOM 2774 C CA . GLU A 1 358 ? 13.513 -5.278 7.887 1.00 87.38 358 GLU A CA 1
ATOM 2775 C C . GLU A 1 358 ? 13.874 -4.630 9.234 1.00 87.38 358 GLU A C 1
ATOM 2777 O O . GLU A 1 358 ? 15.054 -4.434 9.538 1.00 87.38 358 GLU A O 1
ATOM 2782 N N . SER A 1 359 ? 12.868 -4.305 10.053 1.00 88.88 359 SER A N 1
ATOM 2783 C CA . SER A 1 359 ? 13.067 -3.701 11.369 1.00 88.88 359 SER A CA 1
ATOM 2784 C C . SER A 1 359 ? 13.249 -4.726 12.499 1.00 88.88 359 SER A C 1
ATOM 2786 O O . SER A 1 359 ? 13.726 -4.360 13.580 1.00 88.88 359 SER A O 1
ATOM 2788 N N . GLY A 1 360 ? 12.941 -6.005 12.255 1.00 91.50 360 GLY A N 1
ATOM 2789 C CA . GLY A 1 360 ? 12.969 -7.073 13.255 1.00 91.50 360 GLY A CA 1
ATOM 2790 C C . GLY A 1 360 ? 11.928 -6.881 14.363 1.00 91.50 360 GLY A C 1
ATOM 2791 O O . GLY A 1 360 ? 12.235 -7.107 15.536 1.00 91.50 360 GLY A O 1
ATOM 2792 N N . GLN A 1 361 ? 10.738 -6.396 14.007 1.00 95.06 361 GLN A N 1
ATOM 2793 C CA . GLN A 1 361 ? 9.638 -6.062 14.915 1.00 95.06 361 GLN A CA 1
ATOM 2794 C C . GLN A 1 361 ? 8.315 -6.732 14.561 1.00 95.06 361 GLN A C 1
ATOM 2796 O O . GLN A 1 361 ? 7.454 -6.786 15.433 1.00 95.06 361 GLN A O 1
ATOM 2801 N N . ALA A 1 362 ? 8.124 -7.216 13.333 1.00 95.75 362 ALA A N 1
ATOM 2802 C CA . ALA A 1 362 ? 6.851 -7.762 12.878 1.00 95.75 362 ALA A CA 1
ATOM 2803 C C . ALA A 1 362 ? 6.980 -9.188 12.323 1.00 95.75 362 ALA A C 1
ATOM 2805 O O . ALA A 1 362 ? 7.948 -9.536 11.644 1.00 95.75 362 ALA A O 1
ATOM 2806 N N . ILE A 1 363 ? 5.983 -10.020 12.619 1.00 95.50 363 ILE A N 1
ATOM 2807 C CA . ILE A 1 363 ? 5.847 -11.366 12.060 1.00 95.50 363 ILE A CA 1
ATOM 2808 C C . ILE A 1 363 ? 4.369 -11.725 11.900 1.00 95.50 363 ILE A C 1
ATOM 2810 O O . ILE A 1 363 ? 3.535 -11.333 12.718 1.00 95.50 363 ILE A O 1
ATOM 2814 N N . TYR A 1 364 ? 4.020 -12.465 10.850 1.00 95.38 364 TYR A N 1
ATOM 2815 C CA . TYR A 1 364 ? 2.683 -13.040 10.721 1.00 95.38 364 TYR A CA 1
ATOM 2816 C C . TYR A 1 364 ? 2.542 -14.267 11.624 1.00 95.38 364 TYR A C 1
ATOM 2818 O O . TYR A 1 364 ? 3.460 -15.077 11.728 1.00 95.38 364 TYR A O 1
ATOM 2826 N N . LEU A 1 365 ? 1.393 -14.419 12.277 1.00 94.19 365 LEU A N 1
ATOM 2827 C CA . LEU A 1 365 ? 1.144 -15.492 13.234 1.00 94.19 365 LEU A CA 1
ATOM 2828 C C . LEU A 1 365 ? 1.211 -16.865 12.562 1.00 94.19 365 LEU A C 1
ATOM 2830 O O . LEU A 1 365 ? 1.754 -17.798 13.147 1.00 94.19 365 LEU A O 1
ATOM 2834 N N . SER A 1 366 ? 0.703 -16.993 11.336 1.00 93.31 366 SER A N 1
ATOM 2835 C CA . SER A 1 366 ? 0.842 -18.242 10.583 1.00 93.31 366 SER A CA 1
ATOM 2836 C C . SER A 1 366 ? 2.297 -18.586 10.257 1.00 93.31 366 SER A C 1
ATOM 2838 O O . SER A 1 366 ? 2.687 -19.736 10.436 1.00 93.31 366 SER A O 1
ATOM 2840 N N . ASP A 1 367 ? 3.114 -17.601 9.876 1.00 93.94 367 ASP A N 1
ATOM 2841 C CA . ASP A 1 367 ? 4.540 -17.803 9.597 1.00 93.94 367 ASP A CA 1
ATOM 2842 C C . ASP A 1 367 ? 5.298 -18.163 10.889 1.00 93.94 367 ASP A C 1
ATOM 2844 O O . ASP A 1 367 ? 6.135 -19.063 10.889 1.00 93.94 367 ASP A O 1
ATOM 2848 N N . LEU A 1 368 ? 4.953 -17.515 12.010 1.00 93.38 368 LEU A N 1
ATOM 2849 C CA . LEU A 1 368 ? 5.513 -17.802 13.333 1.00 93.38 368 LEU A CA 1
ATOM 2850 C C . LEU A 1 368 ? 5.252 -19.250 13.760 1.00 93.38 368 LEU A C 1
ATOM 2852 O O . LEU A 1 368 ? 6.137 -19.910 14.294 1.00 93.38 368 LEU A O 1
ATOM 2856 N N . LEU A 1 369 ? 4.035 -19.742 13.533 1.00 90.88 369 LEU A N 1
ATOM 2857 C CA . LEU A 1 369 ? 3.600 -21.076 13.949 1.00 90.88 369 LEU A CA 1
ATOM 2858 C C . LEU A 1 369 ? 3.900 -22.174 12.916 1.00 90.88 369 LEU A C 1
ATOM 2860 O O . LEU A 1 369 ? 3.482 -23.311 13.129 1.00 90.88 369 LEU A O 1
ATOM 2864 N N . ASP A 1 370 ? 4.566 -21.847 11.801 1.00 91.56 370 ASP A N 1
ATOM 2865 C CA . ASP A 1 370 ? 4.723 -22.733 10.633 1.00 91.56 370 ASP A CA 1
ATOM 2866 C C . ASP A 1 370 ? 3.376 -23.351 10.191 1.00 91.56 370 ASP A C 1
ATOM 2868 O O . ASP A 1 370 ? 3.248 -24.529 9.842 1.00 91.56 370 ASP A O 1
ATOM 2872 N N . LEU A 1 371 ? 2.311 -22.546 10.273 1.00 89.56 371 LEU A N 1
ATOM 2873 C CA . LEU A 1 371 ? 0.950 -22.972 9.989 1.00 89.56 371 LEU A CA 1
ATOM 2874 C C . LEU A 1 371 ? 0.667 -22.833 8.495 1.00 89.56 371 LEU A C 1
ATOM 2876 O O . LEU A 1 371 ? 0.524 -21.732 7.963 1.00 89.56 371 LEU A O 1
ATOM 2880 N N . GLN A 1 372 ? 0.458 -23.964 7.823 1.00 89.38 372 GLN A N 1
ATOM 2881 C CA . GLN A 1 372 ? -0.062 -23.946 6.461 1.00 89.38 372 GLN A CA 1
ATOM 2882 C C . GLN A 1 372 ? -1.515 -23.441 6.460 1.00 89.38 372 GLN A C 1
ATOM 2884 O O . GLN A 1 372 ? -2.432 -24.150 6.884 1.00 89.38 372 GLN A O 1
ATOM 2889 N N . LEU A 1 373 ? -1.726 -22.222 5.956 1.00 87.62 373 LEU A N 1
ATOM 2890 C CA . LEU A 1 373 ? -3.049 -21.611 5.818 1.00 87.62 373 LEU A CA 1
ATOM 2891 C C . LEU A 1 373 ? -3.939 -22.472 4.907 1.00 87.62 373 LEU A C 1
ATOM 2893 O O . LEU A 1 373 ? -3.714 -22.585 3.701 1.00 87.62 373 LEU A O 1
ATOM 2897 N N . GLY A 1 374 ? -4.933 -23.126 5.509 1.00 89.31 374 GLY A N 1
ATOM 2898 C CA . GLY A 1 374 ? -5.822 -24.070 4.843 1.00 89.31 374 GLY A CA 1
ATOM 2899 C C . GLY A 1 374 ? -7.276 -23.610 4.836 1.00 89.31 374 GLY A C 1
ATOM 2900 O O . GLY A 1 374 ? -7.618 -22.483 5.187 1.00 89.31 374 GLY A O 1
ATOM 2901 N N . THR A 1 375 ? -8.186 -24.516 4.471 1.00 90.06 375 THR A N 1
ATOM 2902 C CA . THR A 1 375 ? -9.628 -24.220 4.397 1.00 90.06 375 THR A CA 1
ATOM 2903 C C . THR A 1 375 ? -10.207 -23.682 5.710 1.00 90.06 375 THR A C 1
ATOM 2905 O O . THR A 1 375 ? -11.159 -22.907 5.675 1.00 90.06 375 THR A O 1
ATOM 2908 N N . ALA A 1 376 ? -9.636 -24.079 6.852 1.00 88.25 376 ALA A N 1
ATOM 2909 C CA . ALA A 1 376 ? -10.049 -23.607 8.170 1.00 88.25 376 ALA A CA 1
ATOM 2910 C C . ALA A 1 376 ? -9.654 -22.149 8.444 1.00 88.25 376 ALA A C 1
ATOM 2912 O O . ALA A 1 376 ? -10.260 -21.542 9.316 1.00 88.25 376 ALA A O 1
ATOM 2913 N N . GLN A 1 377 ? -8.683 -21.598 7.709 1.00 92.50 377 GLN A N 1
ATOM 2914 C CA . GLN A 1 377 ? -8.207 -20.217 7.818 1.00 92.50 377 GLN A CA 1
ATOM 2915 C C . GLN A 1 377 ? -8.793 -19.308 6.732 1.00 92.50 377 GLN A C 1
ATOM 2917 O O . GLN A 1 377 ? -8.555 -18.110 6.765 1.00 92.50 377 GLN A O 1
ATOM 2922 N N . LEU A 1 378 ? -9.581 -19.821 5.779 1.00 94.81 378 LEU A N 1
ATOM 2923 C CA . LEU A 1 378 ? -10.234 -18.971 4.776 1.00 94.81 378 LEU A CA 1
ATOM 2924 C C . LEU A 1 378 ? -11.120 -17.921 5.458 1.00 94.81 378 LEU A C 1
ATOM 2926 O O . LEU A 1 378 ? -11.950 -18.270 6.302 1.00 94.81 378 LEU A O 1
ATOM 2930 N N . ALA A 1 379 ? -10.952 -16.655 5.073 1.00 95.31 379 ALA A N 1
ATOM 2931 C CA . ALA A 1 379 ? -11.657 -15.508 5.641 1.00 95.31 379 ALA A CA 1
ATOM 2932 C C . ALA A 1 379 ? -13.180 -15.670 5.523 1.00 95.31 379 ALA A C 1
ATOM 2934 O O . ALA A 1 379 ? -13.905 -15.524 6.505 1.00 95.31 379 ALA A O 1
ATOM 2935 N N . GLU A 1 380 ? -13.654 -16.119 4.356 1.00 94.25 380 GLU A N 1
ATOM 2936 C CA . GLU A 1 380 ? -15.068 -16.417 4.081 1.00 94.25 380 GLU A CA 1
ATOM 2937 C C . GLU A 1 380 ? -15.686 -17.514 4.978 1.00 94.25 380 GLU A C 1
ATOM 2939 O O . GLU A 1 380 ? -16.911 -17.646 5.043 1.00 94.25 380 GLU A O 1
ATOM 2944 N N . LYS A 1 381 ? -14.860 -18.313 5.675 1.00 94.00 381 LYS A N 1
ATOM 2945 C CA . LYS A 1 381 ? -15.294 -19.410 6.562 1.00 94.00 381 LYS A CA 1
ATOM 2946 C C . LYS A 1 381 ? -15.040 -19.135 8.041 1.00 94.00 381 LYS A C 1
ATOM 2948 O O . LYS A 1 381 ? -15.422 -19.970 8.867 1.00 94.00 381 LYS A O 1
ATOM 2953 N N . GLN A 1 382 ? -14.408 -18.011 8.383 1.00 92.00 382 GLN A N 1
ATOM 2954 C CA . GLN A 1 382 ? -14.069 -17.707 9.768 1.00 92.00 382 GLN A CA 1
ATOM 2955 C C . GLN A 1 382 ? -15.310 -17.486 10.626 1.00 92.00 382 GLN A C 1
ATOM 2957 O O . GLN A 1 382 ? -16.224 -16.749 10.261 1.00 92.00 382 GLN A O 1
ATOM 2962 N N . LYS A 1 383 ? -15.319 -18.117 11.802 1.00 92.69 383 LYS A N 1
ATOM 2963 C CA . LYS A 1 383 ? -16.341 -17.948 12.840 1.00 92.69 383 LYS A CA 1
ATOM 2964 C C . LYS A 1 383 ? -15.779 -18.323 14.208 1.00 92.69 383 LYS A C 1
ATOM 2966 O O . LYS A 1 383 ? -14.908 -19.186 14.301 1.00 92.69 383 LYS A O 1
ATOM 2971 N N . GLY A 1 384 ? -16.348 -17.758 15.268 1.00 91.31 384 GLY A N 1
ATOM 2972 C CA . GLY A 1 384 ? -15.953 -18.061 16.645 1.00 91.31 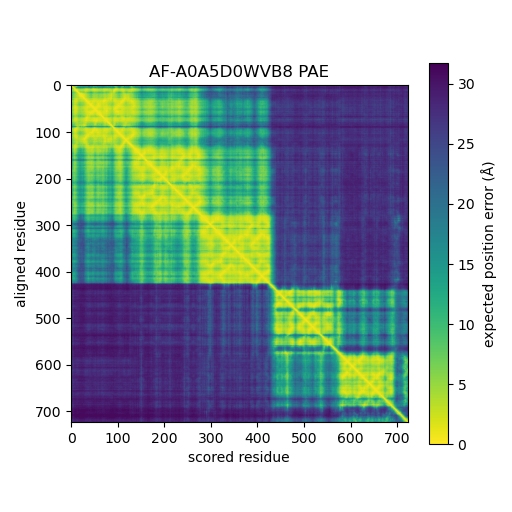384 GLY A CA 1
ATOM 2973 C C . GLY A 1 384 ? -14.782 -17.201 17.106 1.00 91.31 384 GLY A C 1
ATOM 2974 O O . GLY A 1 384 ? -14.579 -16.110 16.586 1.00 91.31 384 GLY A O 1
ATOM 2975 N N . SER A 1 385 ? -14.032 -17.665 18.103 1.00 91.25 385 SER A N 1
ATOM 2976 C CA . SER A 1 385 ? -12.919 -16.903 18.669 1.00 91.25 385 SER A CA 1
ATOM 2977 C C . SER A 1 385 ? -11.698 -17.767 18.925 1.00 91.25 385 SER A C 1
ATOM 2979 O O . SER A 1 385 ? -11.842 -18.934 19.290 1.00 91.25 385 SER A O 1
ATOM 2981 N N . PHE A 1 386 ? -10.520 -17.165 18.828 1.00 90.38 386 PHE A N 1
ATOM 2982 C CA . PHE A 1 386 ? -9.265 -17.744 19.290 1.00 90.38 386 PHE A CA 1
ATOM 2983 C C . PHE A 1 386 ? -8.477 -16.716 20.106 1.00 90.38 386 PHE A C 1
ATOM 2985 O O . PHE A 1 386 ? -8.763 -15.517 20.068 1.00 90.38 386 PHE A O 1
ATOM 2992 N N . GLU A 1 387 ? -7.521 -17.206 20.884 1.00 93.75 387 GLU A N 1
ATOM 2993 C CA . GLU A 1 387 ? -6.707 -16.405 21.792 1.00 93.75 387 GLU A CA 1
ATOM 2994 C C . GLU A 1 387 ? -5.234 -16.503 21.387 1.00 93.75 387 GLU A C 1
ATOM 2996 O O . GLU A 1 387 ? -4.765 -17.574 20.988 1.00 93.75 387 GLU A O 1
ATOM 3001 N N . ILE A 1 388 ? -4.537 -15.371 21.455 1.00 95.56 388 ILE A N 1
ATOM 3002 C CA . ILE A 1 388 ? -3.097 -15.237 21.245 1.00 95.56 388 ILE A CA 1
ATOM 3003 C C . ILE A 1 388 ? -2.512 -14.692 22.545 1.00 95.56 388 ILE A C 1
ATOM 3005 O O . ILE A 1 388 ? -2.698 -13.517 22.845 1.00 95.56 388 ILE A O 1
ATOM 3009 N N . THR A 1 389 ? -1.797 -15.504 23.310 1.00 95.06 389 THR A N 1
ATOM 3010 C CA . THR A 1 389 ? -1.155 -15.080 24.562 1.00 95.06 389 THR A CA 1
ATOM 3011 C C . THR A 1 389 ? 0.313 -14.781 24.313 1.00 95.06 389 THR A C 1
ATOM 3013 O O . THR A 1 389 ? 0.999 -15.576 23.679 1.00 95.06 389 THR A O 1
ATOM 3016 N N . VAL A 1 390 ? 0.825 -13.665 24.828 1.00 94.31 390 VAL A N 1
ATOM 3017 C CA . VAL A 1 390 ? 2.248 -13.325 24.771 1.00 94.31 390 VAL A CA 1
ATOM 3018 C C . VAL A 1 390 ? 2.773 -13.150 26.188 1.00 94.31 390 VAL A C 1
ATOM 3020 O O . VAL A 1 390 ? 2.322 -12.290 26.939 1.00 94.31 390 VAL A O 1
ATOM 3023 N N . ILE A 1 391 ? 3.724 -14.000 26.560 1.00 92.75 391 ILE A N 1
ATOM 3024 C CA . ILE A 1 391 ? 4.249 -14.111 27.919 1.00 92.75 391 ILE A CA 1
ATOM 3025 C C . ILE A 1 391 ? 5.696 -13.632 27.928 1.00 92.75 391 ILE A C 1
ATOM 3027 O O . ILE A 1 391 ? 6.527 -14.129 27.165 1.00 92.75 391 ILE A O 1
ATOM 3031 N N . ASP A 1 392 ? 6.016 -12.711 28.831 1.00 91.19 392 ASP A N 1
ATOM 3032 C CA . ASP A 1 392 ? 7.396 -12.317 29.105 1.00 91.19 392 ASP A CA 1
ATOM 3033 C C . ASP A 1 392 ? 8.198 -13.504 29.669 1.00 91.19 392 ASP A C 1
ATOM 3035 O O . ASP A 1 392 ? 7.777 -14.172 30.619 1.00 91.19 392 ASP A O 1
ATOM 3039 N N . LYS A 1 393 ? 9.369 -13.775 29.082 1.00 88.19 393 LYS A N 1
ATOM 3040 C CA . LYS A 1 393 ? 10.354 -14.698 29.655 1.00 88.19 393 LYS A CA 1
ATOM 3041 C C . LYS A 1 393 ? 11.556 -13.968 30.228 1.00 88.19 393 LYS A C 1
ATOM 3043 O O . LYS A 1 393 ? 12.002 -14.318 31.322 1.00 88.19 393 LYS A O 1
ATOM 3048 N N . ARG A 1 394 ? 12.150 -13.060 29.451 1.00 89.19 394 ARG A N 1
ATOM 3049 C CA . ARG A 1 394 ? 13.438 -12.418 29.764 1.00 89.19 394 ARG A CA 1
ATOM 3050 C C . ARG A 1 394 ? 13.541 -11.000 29.204 1.00 89.19 394 ARG A C 1
ATOM 3052 O O . ARG A 1 394 ? 14.628 -10.597 28.786 1.00 89.19 394 ARG A O 1
ATOM 3059 N N . LEU A 1 395 ? 12.443 -10.251 29.145 1.00 87.56 395 LEU A N 1
ATOM 3060 C CA . LEU A 1 395 ? 12.502 -8.853 28.727 1.00 87.56 395 LEU A CA 1
ATOM 3061 C C . LEU A 1 395 ? 13.336 -8.033 29.724 1.00 87.56 395 LEU A C 1
ATOM 3063 O O . LEU A 1 395 ? 13.228 -8.172 30.941 1.00 87.56 395 LEU A O 1
ATOM 3067 N N . LYS A 1 396 ? 14.214 -7.179 29.197 1.00 86.06 396 LYS A N 1
ATOM 3068 C CA . LYS A 1 396 ? 15.088 -6.278 29.965 1.00 86.06 396 LYS A CA 1
ATOM 3069 C C . LYS A 1 396 ? 14.442 -4.914 30.179 1.00 86.06 396 LYS A C 1
ATOM 3071 O O . LYS A 1 396 ? 14.825 -4.194 31.099 1.00 86.06 396 LYS A O 1
ATOM 3076 N N . SER A 1 397 ? 13.493 -4.552 29.324 1.00 85.75 397 SER A N 1
ATOM 3077 C CA . SER A 1 397 ? 12.679 -3.350 29.453 1.00 85.75 397 SER A CA 1
ATOM 3078 C C . SER A 1 397 ? 11.285 -3.589 28.898 1.00 85.75 397 SER A C 1
ATOM 3080 O O . SER A 1 397 ? 11.066 -4.524 28.125 1.00 85.75 397 SER A O 1
ATOM 3082 N N . GLU A 1 398 ? 10.382 -2.670 29.215 1.00 90.75 398 GLU A N 1
ATOM 3083 C CA . GLU A 1 398 ? 9.027 -2.665 28.686 1.00 90.75 398 GLU A CA 1
ATOM 3084 C C . GLU A 1 398 ? 8.994 -2.743 27.146 1.00 90.75 398 GLU A C 1
ATOM 3086 O O . GLU A 1 398 ? 9.896 -2.249 26.447 1.00 90.75 398 GLU A O 1
ATOM 3091 N N . ILE A 1 399 ? 7.965 -3.408 26.625 1.00 93.81 399 ILE A N 1
ATOM 3092 C CA . ILE A 1 399 ? 7.660 -3.515 25.201 1.00 93.81 399 ILE A CA 1
ATOM 3093 C C . ILE A 1 399 ? 6.146 -3.584 25.012 1.00 93.81 399 ILE A C 1
ATOM 3095 O O . ILE A 1 399 ? 5.457 -4.317 25.721 1.00 93.81 399 ILE A O 1
ATOM 3099 N N . SER A 1 400 ? 5.625 -2.842 24.040 1.00 95.75 400 SER A N 1
ATOM 3100 C CA . SER A 1 400 ? 4.235 -2.992 23.615 1.00 95.75 400 SER A CA 1
ATOM 3101 C C . SER A 1 400 ? 4.191 -4.012 22.490 1.00 95.75 400 SER A C 1
ATOM 3103 O O . SER A 1 400 ? 4.975 -3.934 21.543 1.00 95.75 400 SER A O 1
ATOM 3105 N N . VAL A 1 401 ? 3.285 -4.972 22.606 1.00 96.56 401 VAL A N 1
ATOM 3106 C CA . VAL A 1 401 ? 2.993 -5.966 21.581 1.00 96.56 401 VAL A CA 1
ATOM 3107 C C . VAL A 1 401 ? 1.657 -5.595 20.966 1.00 96.56 401 VAL A C 1
ATOM 3109 O O . VAL A 1 401 ? 0.683 -5.401 21.686 1.00 96.56 401 VAL A O 1
ATOM 3112 N N . TYR A 1 402 ? 1.609 -5.492 19.648 1.00 96.88 402 TYR A N 1
ATOM 3113 C CA . TYR A 1 402 ? 0.420 -5.187 18.872 1.00 96.88 402 TYR A CA 1
ATOM 3114 C C . TYR A 1 402 ? -0.040 -6.440 18.136 1.00 96.88 402 TYR A C 1
ATOM 3116 O O . TYR A 1 402 ? 0.783 -7.150 17.560 1.00 96.88 402 TYR A O 1
ATOM 3124 N N . ALA A 1 403 ? -1.347 -6.676 18.117 1.00 97.06 403 ALA A N 1
ATOM 3125 C CA . ALA A 1 403 ? -1.966 -7.665 17.247 1.00 97.06 403 ALA A CA 1
ATOM 3126 C C . ALA A 1 403 ? -2.828 -6.937 16.213 1.00 97.06 403 ALA A C 1
ATOM 3128 O O . ALA A 1 403 ? -3.818 -6.293 16.568 1.00 97.06 403 ALA A O 1
ATOM 3129 N N . THR A 1 404 ? -2.445 -7.047 14.943 1.00 96.94 404 THR A N 1
ATOM 3130 C CA . THR A 1 404 ? -3.163 -6.455 13.810 1.00 96.94 404 THR A CA 1
ATOM 3131 C C . THR A 1 404 ? -3.740 -7.574 12.953 1.00 96.94 404 THR A C 1
ATOM 3133 O O . THR A 1 404 ? -2.970 -8.327 12.358 1.00 96.94 404 THR A O 1
ATOM 3136 N N . PRO A 1 405 ? -5.068 -7.723 12.850 1.00 96.50 405 PRO A N 1
ATOM 3137 C CA . PRO A 1 405 ? -5.650 -8.689 11.929 1.00 96.50 405 PRO A CA 1
ATOM 3138 C C . PRO A 1 405 ? -5.300 -8.358 10.482 1.00 96.50 405 PRO A C 1
ATOM 3140 O O . PRO A 1 405 ? -5.283 -7.190 10.083 1.00 96.50 405 PRO A O 1
ATOM 3143 N N . VAL A 1 406 ? -5.060 -9.396 9.688 1.00 96.12 406 VAL A N 1
ATOM 3144 C CA . VAL A 1 406 ? -4.754 -9.259 8.266 1.00 96.12 406 VAL A CA 1
ATOM 3145 C C . VAL A 1 406 ? -5.506 -10.297 7.435 1.00 96.12 406 VAL A C 1
ATOM 3147 O O . VAL A 1 406 ? -5.855 -11.379 7.914 1.00 96.12 406 VAL A O 1
ATOM 3150 N N . LEU A 1 407 ? -5.745 -9.966 6.170 1.00 95.50 407 LEU A N 1
ATOM 3151 C CA . LEU A 1 407 ? -6.185 -10.905 5.141 1.00 95.50 407 LEU A CA 1
ATOM 3152 C C . LEU A 1 407 ? -5.013 -11.168 4.197 1.00 95.50 407 LEU A C 1
ATOM 3154 O O . LEU A 1 407 ? -4.429 -10.213 3.692 1.00 95.50 407 LEU A O 1
ATOM 3158 N N . ARG A 1 408 ? -4.672 -12.434 3.942 1.00 93.69 408 ARG A N 1
ATOM 3159 C CA . ARG A 1 408 ? -3.528 -12.816 3.093 1.00 93.69 408 ARG A CA 1
ATOM 3160 C C . ARG A 1 408 ? -3.959 -13.679 1.913 1.00 93.69 408 ARG A C 1
ATOM 3162 O O . ARG A 1 408 ? -4.711 -14.632 2.098 1.00 93.69 408 ARG A O 1
ATOM 3169 N N . LYS A 1 409 ? -3.430 -13.401 0.719 1.00 90.38 409 LYS A N 1
ATOM 3170 C CA . LYS A 1 409 ? -3.555 -14.242 -0.485 1.00 90.38 409 LYS A CA 1
ATOM 3171 C C . LYS A 1 409 ? -2.228 -14.216 -1.251 1.00 90.38 409 LYS A C 1
ATOM 3173 O O . LYS A 1 409 ? -1.956 -13.315 -2.038 1.00 90.38 409 LYS A O 1
ATOM 3178 N N . GLY A 1 410 ? -1.373 -15.210 -1.006 1.00 86.56 410 GLY A N 1
ATOM 3179 C CA . GLY A 1 410 ? -0.010 -15.213 -1.551 1.00 86.56 410 GLY A CA 1
ATOM 3180 C C . GLY A 1 410 ? 0.818 -14.065 -0.971 1.00 86.56 410 GLY A C 1
ATOM 3181 O O . GLY A 1 410 ? 0.982 -13.986 0.243 1.00 86.56 410 GLY A O 1
ATOM 3182 N N . THR A 1 411 ? 1.335 -13.190 -1.834 1.00 81.19 411 THR A N 1
ATOM 3183 C CA . THR A 1 411 ? 2.072 -11.979 -1.430 1.00 81.19 411 THR A CA 1
ATOM 3184 C C . THR A 1 411 ? 1.161 -10.789 -1.126 1.00 81.19 411 THR A C 1
ATOM 3186 O O . THR A 1 411 ? 1.630 -9.807 -0.559 1.00 81.19 411 THR A O 1
ATOM 3189 N 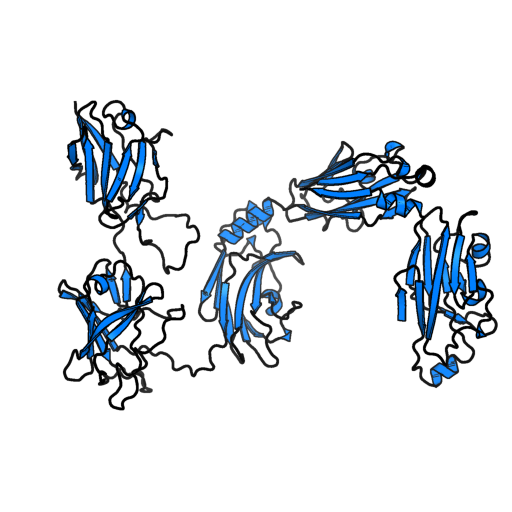N . ASP A 1 412 ? -0.122 -10.854 -1.491 1.00 84.19 412 ASP A N 1
ATOM 3190 C CA . ASP A 1 412 ? -1.080 -9.793 -1.191 1.00 84.19 412 ASP A CA 1
ATOM 3191 C C . ASP A 1 412 ? -1.537 -9.875 0.271 1.00 84.19 412 ASP A C 1
ATOM 3193 O O . ASP A 1 412 ? -1.912 -10.946 0.762 1.00 84.19 412 ASP A O 1
ATOM 3197 N N . THR A 1 413 ? -1.474 -8.743 0.973 1.00 91.75 413 THR A N 1
ATOM 3198 C CA . THR A 1 413 ? -1.829 -8.622 2.389 1.00 91.75 413 THR A CA 1
ATOM 3199 C C . THR A 1 413 ? -2.622 -7.343 2.631 1.00 91.75 413 THR A C 1
ATOM 3201 O O . THR A 1 413 ? -2.141 -6.238 2.382 1.00 91.75 413 THR A O 1
ATOM 3204 N N . ARG A 1 414 ? -3.821 -7.484 3.201 1.00 92.94 414 ARG A N 1
ATOM 3205 C CA . ARG A 1 414 ? -4.674 -6.370 3.625 1.00 92.94 414 ARG A CA 1
ATOM 3206 C C . ARG A 1 414 ? -4.690 -6.270 5.145 1.00 92.94 414 ARG A C 1
ATOM 3208 O O . ARG A 1 414 ? -5.172 -7.174 5.821 1.00 92.94 414 ARG A O 1
ATOM 3215 N N . PHE A 1 415 ? -4.190 -5.156 5.668 1.00 94.81 415 PHE A N 1
ATOM 3216 C CA . PHE A 1 415 ? -4.190 -4.853 7.100 1.00 94.81 415 PHE A CA 1
ATOM 3217 C C . PHE A 1 415 ? -5.517 -4.240 7.548 1.00 94.81 415 PHE A C 1
ATOM 3219 O O . PHE A 1 415 ? -6.064 -3.373 6.867 1.00 94.81 415 PHE A O 1
ATOM 3226 N N . ILE A 1 416 ? -5.999 -4.659 8.718 1.00 95.25 416 ILE A N 1
ATOM 3227 C CA . ILE A 1 416 ? -7.227 -4.160 9.348 1.00 95.25 416 ILE A CA 1
ATOM 3228 C C . ILE A 1 416 ? -6.832 -3.346 10.590 1.00 95.25 416 ILE A C 1
ATOM 3230 O O . ILE A 1 416 ? -6.951 -3.793 11.733 1.00 95.25 416 ILE A O 1
ATOM 3234 N N . TYR A 1 417 ? -6.260 -2.161 10.355 1.00 93.50 417 TYR A N 1
ATOM 3235 C CA . TYR A 1 417 ? -5.664 -1.324 11.407 1.00 93.50 417 TYR A CA 1
ATOM 3236 C C . TYR A 1 417 ? -6.678 -0.780 12.418 1.00 93.50 417 TYR A C 1
ATOM 3238 O O . TYR A 1 417 ? -6.334 -0.578 13.577 1.00 93.50 417 TYR A O 1
ATOM 3246 N N . ASP A 1 418 ? -7.933 -0.579 12.017 1.00 92.06 418 ASP A N 1
ATOM 3247 C CA . ASP A 1 418 ? -9.011 -0.136 12.908 1.00 92.06 418 ASP A CA 1
ATOM 3248 C C . ASP A 1 418 ? -9.368 -1.182 13.980 1.00 92.06 418 ASP A C 1
ATOM 3250 O O . ASP A 1 418 ? -10.010 -0.855 14.976 1.00 92.06 418 ASP A O 1
ATOM 3254 N N . LYS A 1 419 ? -8.924 -2.433 13.801 1.00 94.38 419 LYS A N 1
ATOM 3255 C CA . LYS A 1 419 ? -9.057 -3.525 14.778 1.00 94.38 419 LYS A CA 1
ATOM 3256 C C . LYS A 1 419 ? -7.747 -3.865 15.485 1.00 94.38 419 LYS A C 1
ATOM 3258 O O . LYS A 1 419 ? -7.696 -4.854 16.213 1.00 94.38 419 LYS A O 1
ATOM 3263 N N . GLN A 1 420 ? -6.689 -3.083 15.282 1.00 95.19 420 GLN A N 1
ATOM 3264 C CA . GLN A 1 420 ? -5.434 -3.272 15.997 1.00 95.19 420 GLN A CA 1
ATOM 3265 C C . GLN A 1 420 ? -5.619 -2.976 17.487 1.00 95.19 420 GLN A C 1
ATOM 3267 O O . GLN A 1 420 ? -6.253 -1.999 17.882 1.00 95.19 420 GLN A O 1
ATOM 3272 N N . THR A 1 421 ? -5.002 -3.795 18.330 1.00 95.69 421 THR A N 1
ATOM 3273 C CA . THR A 1 421 ? -4.918 -3.541 19.771 1.00 95.69 421 THR A CA 1
ATOM 3274 C C . THR A 1 421 ? -3.519 -3.863 20.288 1.00 95.69 421 THR A C 1
ATOM 3276 O O . THR A 1 421 ? -2.693 -4.395 19.542 1.00 95.69 421 THR A O 1
ATOM 3279 N N . ASN A 1 422 ? -3.229 -3.512 21.541 1.00 96.12 422 ASN A N 1
ATOM 3280 C CA . ASN A 1 422 ? -1.928 -3.762 22.149 1.00 96.12 422 ASN A CA 1
ATOM 3281 C C . ASN A 1 422 ? -2.013 -4.219 23.605 1.00 96.12 422 ASN A C 1
ATOM 3283 O O . ASN A 1 422 ? -2.974 -3.920 24.310 1.00 96.12 422 ASN A O 1
ATOM 3287 N N . ILE A 1 423 ? -0.970 -4.927 24.022 1.00 94.56 423 ILE A N 1
ATOM 3288 C CA . ILE A 1 423 ? -0.641 -5.234 25.415 1.00 94.56 423 ILE A CA 1
ATOM 3289 C C . ILE A 1 423 ? 0.773 -4.733 25.695 1.00 94.56 423 ILE A C 1
ATOM 3291 O O . ILE A 1 423 ? 1.573 -4.575 24.773 1.00 94.56 423 ILE A O 1
ATOM 3295 N N . THR A 1 424 ? 1.110 -4.551 26.965 1.00 92.69 424 THR A N 1
ATOM 3296 C CA . THR A 1 424 ? 2.450 -4.140 27.389 1.00 92.69 424 THR A CA 1
ATOM 3297 C C . THR A 1 424 ? 3.073 -5.218 28.272 1.00 92.69 424 THR A C 1
ATOM 3299 O O . THR A 1 424 ? 2.474 -5.644 29.256 1.00 92.69 424 THR A O 1
ATOM 3302 N N . LEU A 1 425 ? 4.282 -5.658 27.919 1.00 89.31 425 LEU A N 1
ATOM 3303 C CA . LEU A 1 425 ? 5.077 -6.660 28.635 1.00 89.31 425 LEU A CA 1
ATOM 3304 C C . LEU A 1 425 ? 6.340 -6.016 29.224 1.00 89.31 425 LEU A C 1
ATOM 3306 O O . LEU A 1 425 ? 6.807 -5.006 28.708 1.00 89.31 425 LEU A O 1
ATOM 3310 N N . GLY A 1 426 ? 6.941 -6.618 30.257 1.00 73.62 426 GLY A N 1
ATOM 3311 C CA . GLY A 1 426 ? 8.248 -6.191 30.782 1.00 73.62 426 GLY A CA 1
ATOM 3312 C C . GLY A 1 426 ? 8.228 -5.161 31.921 1.00 73.62 426 GLY A C 1
ATOM 3313 O O . GLY A 1 426 ? 9.267 -4.575 32.219 1.00 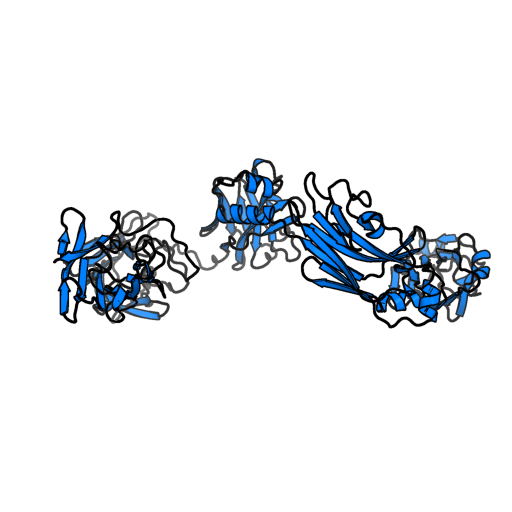73.62 426 GLY A O 1
ATOM 3314 N N . SER A 1 427 ? 7.093 -4.959 32.599 1.00 53.50 427 SER A N 1
ATOM 3315 C CA . SER A 1 427 ? 6.989 -4.103 33.799 1.00 53.50 427 SER A CA 1
ATOM 3316 C C . SER A 1 427 ? 7.467 -4.772 35.107 1.00 53.50 427 SER A C 1
ATOM 3318 O O . SER A 1 427 ? 7.400 -4.170 36.174 1.00 53.50 427 SER A O 1
ATOM 3320 N N . ALA A 1 428 ? 7.991 -6.003 35.061 1.00 46.25 428 ALA A N 1
ATOM 3321 C CA . ALA A 1 428 ? 8.185 -6.858 36.241 1.00 46.25 428 ALA A CA 1
ATOM 3322 C C . ALA A 1 428 ? 9.558 -6.755 36.952 1.00 46.25 428 ALA A C 1
ATOM 3324 O O . ALA A 1 428 ? 9.966 -7.706 37.619 1.00 46.25 428 ALA A O 1
ATOM 3325 N N . ASN A 1 429 ? 10.278 -5.630 36.838 1.00 40.03 429 ASN A N 1
ATOM 3326 C CA . ASN A 1 429 ? 11.479 -5.376 37.659 1.00 40.03 429 ASN A CA 1
ATOM 3327 C C . ASN A 1 429 ? 11.250 -4.446 38.859 1.00 40.03 429 ASN A C 1
ATOM 3329 O O . ASN A 1 429 ? 12.200 -4.193 39.598 1.00 40.03 429 ASN A O 1
ATOM 3333 N N . ASP A 1 430 ? 10.015 -4.023 39.126 1.00 33.69 430 ASP A N 1
ATOM 3334 C CA . ASP A 1 430 ? 9.623 -3.824 40.519 1.00 33.69 430 ASP A CA 1
ATOM 3335 C C . ASP A 1 430 ? 9.121 -5.168 41.056 1.00 33.69 430 ASP A C 1
ATOM 3337 O O . ASP A 1 430 ? 8.414 -5.879 40.333 1.00 33.69 430 ASP A O 1
ATOM 3341 N N . PRO A 1 431 ? 9.511 -5.576 42.281 1.00 36.94 431 PRO A N 1
ATOM 3342 C CA . PRO A 1 431 ? 9.000 -6.800 42.868 1.00 36.94 431 PRO A CA 1
ATOM 3343 C C . PRO A 1 431 ? 7.482 -6.756 42.771 1.00 36.94 431 PRO A C 1
ATOM 3345 O O . PRO A 1 431 ? 6.852 -5.836 43.294 1.00 36.94 431 PRO A O 1
ATOM 3348 N N . VAL A 1 432 ? 6.909 -7.758 42.106 1.00 34.88 432 VAL A N 1
ATOM 3349 C CA . VAL A 1 432 ? 5.492 -8.077 42.215 1.00 34.88 432 VAL A CA 1
ATOM 3350 C C . VAL A 1 432 ? 5.258 -8.456 43.676 1.00 34.88 432 VAL A C 1
ATOM 3352 O O . VAL A 1 432 ? 5.276 -9.620 44.063 1.00 34.88 432 VAL A O 1
ATOM 3355 N N . ILE A 1 433 ? 5.083 -7.442 44.519 1.00 33.81 433 ILE A N 1
ATOM 3356 C CA . ILE A 1 433 ? 4.129 -7.519 45.603 1.00 33.81 433 ILE A CA 1
ATOM 3357 C C . ILE A 1 433 ? 2.814 -7.600 44.844 1.00 33.81 433 ILE A C 1
ATOM 3359 O O . ILE A 1 433 ? 2.364 -6.614 44.265 1.00 33.81 433 ILE A O 1
ATOM 3363 N N . SER A 1 434 ? 2.255 -8.803 44.738 1.00 33.69 434 SER A N 1
ATOM 3364 C CA . SER A 1 434 ? 0.844 -8.939 44.416 1.00 33.69 434 SER A CA 1
ATOM 3365 C C . SER A 1 434 ? 0.108 -7.933 45.295 1.00 33.69 434 SER A C 1
ATOM 3367 O O . SER A 1 434 ? 0.216 -8.017 46.521 1.00 33.69 434 SER A O 1
ATOM 3369 N N . ASN A 1 435 ? -0.586 -6.965 44.696 1.00 39.72 435 ASN A N 1
ATOM 3370 C CA . ASN A 1 435 ? -1.612 -6.224 45.414 1.00 39.72 435 ASN A CA 1
ATOM 3371 C C . ASN A 1 435 ? -2.690 -7.256 45.769 1.00 39.72 435 ASN A C 1
ATOM 3373 O O . ASN A 1 435 ? -3.628 -7.462 45.007 1.00 39.72 435 ASN A O 1
ATOM 3377 N N . GLY A 1 436 ? -2.472 -7.999 46.855 1.00 37.53 436 GLY A N 1
ATOM 3378 C CA . GLY A 1 436 ? -3.489 -8.845 47.453 1.00 37.53 436 GLY A CA 1
ATOM 3379 C C . GLY A 1 436 ? -4.619 -7.939 47.920 1.00 37.53 436 GLY A C 1
ATOM 3380 O O . GLY A 1 436 ? -4.358 -6.869 48.480 1.00 37.53 436 GLY A O 1
ATOM 3381 N N . SER A 1 437 ? -5.854 -8.338 47.634 1.00 44.19 437 SER A N 1
ATOM 3382 C CA . SER A 1 437 ? -7.059 -7.717 48.175 1.00 44.19 437 SER A CA 1
ATOM 3383 C C . SER A 1 437 ? -6.965 -7.698 49.698 1.00 44.19 437 SER A C 1
ATOM 3385 O O . SER A 1 437 ? -6.912 -8.736 50.339 1.00 44.19 437 SER A O 1
ATOM 3387 N N . PHE A 1 438 ? -6.869 -6.506 50.284 1.00 52.47 438 PHE A N 1
ATOM 3388 C CA . PHE A 1 438 ? -6.492 -6.342 51.696 1.00 52.47 438 PHE A CA 1
ATOM 3389 C C . PHE A 1 438 ? -7.532 -5.567 52.516 1.00 52.47 438 PHE A C 1
ATOM 3391 O O . PHE A 1 438 ? -7.254 -5.137 53.636 1.00 52.47 438 PHE A O 1
ATOM 3398 N N . VAL A 1 439 ? -8.721 -5.351 51.954 1.00 55.16 439 VAL A N 1
ATOM 3399 C CA . VAL A 1 439 ? -9.885 -4.884 52.708 1.00 55.16 439 VAL A CA 1
ATOM 3400 C C . VAL A 1 439 ? -10.726 -6.123 52.976 1.00 55.16 439 VAL A C 1
ATOM 3402 O O . VAL A 1 439 ? -11.181 -6.740 52.022 1.00 55.16 439 VAL A O 1
ATOM 3405 N N . GLY A 1 440 ? -10.879 -6.511 54.245 1.00 61.84 440 GLY A N 1
ATOM 3406 C CA . GLY A 1 440 ? -11.645 -7.712 54.596 1.00 61.84 440 GLY A CA 1
ATOM 3407 C C . GLY A 1 440 ? -13.111 -7.555 54.197 1.00 61.84 440 GLY A C 1
ATOM 3408 O O . GLY A 1 440 ? -13.613 -8.299 53.369 1.00 61.84 440 GLY A O 1
ATOM 3409 N N . ASP A 1 441 ? -13.748 -6.515 54.732 1.00 72.50 441 ASP A N 1
ATOM 3410 C CA . ASP A 1 441 ? -15.093 -6.077 54.371 1.00 72.50 441 ASP A CA 1
ATOM 3411 C C . ASP A 1 441 ? -15.094 -4.549 54.218 1.00 72.50 441 ASP A C 1
ATOM 3413 O O . ASP A 1 441 ? -14.453 -3.830 54.997 1.00 72.50 441 ASP A O 1
ATOM 3417 N N . ALA A 1 442 ? -15.836 -4.039 53.233 1.00 80.06 442 ALA A N 1
ATOM 3418 C CA . ALA A 1 442 ? -16.196 -2.627 53.161 1.00 80.06 442 ALA A CA 1
ATOM 3419 C C . ALA A 1 442 ? -17.716 -2.465 53.170 1.00 80.06 442 ALA A C 1
ATOM 3421 O O . ALA A 1 442 ? -18.445 -3.199 52.498 1.00 80.06 442 ALA A O 1
ATOM 3422 N N . THR A 1 443 ? -18.178 -1.456 53.902 1.00 85.69 443 THR A N 1
ATOM 3423 C CA . THR A 1 443 ? -19.593 -1.095 54.001 1.00 85.69 443 THR A CA 1
ATOM 3424 C C . THR A 1 443 ? -19.757 0.379 53.669 1.00 85.69 443 THR A C 1
ATOM 3426 O O . THR A 1 443 ? -19.107 1.242 54.260 1.00 85.69 443 THR A O 1
ATOM 3429 N N . VAL A 1 444 ? -20.654 0.685 52.741 1.00 86.44 444 VAL A N 1
ATOM 3430 C CA . VAL A 1 444 ? -21.096 2.044 52.430 1.00 86.44 444 VAL A CA 1
ATOM 3431 C C . VAL A 1 444 ? -22.407 2.294 53.157 1.00 86.44 444 VAL A C 1
ATOM 3433 O O . VAL A 1 444 ? -23.375 1.567 52.955 1.00 86.44 444 VAL A O 1
ATOM 3436 N N . VAL A 1 445 ? -22.452 3.337 53.980 1.00 89.75 445 VAL A N 1
ATOM 3437 C CA . VAL A 1 445 ? -23.673 3.787 54.653 1.00 89.75 445 VAL A CA 1
ATOM 3438 C C . VAL A 1 445 ? -24.198 5.023 53.937 1.00 89.75 445 VAL A C 1
ATOM 3440 O O . VAL A 1 445 ? -23.469 5.999 53.754 1.00 89.75 445 VAL A O 1
ATOM 3443 N N . LEU A 1 446 ? -25.460 4.988 53.520 1.00 89.50 446 LEU A N 1
ATOM 3444 C CA . LEU A 1 446 ? -26.132 6.073 52.809 1.00 89.50 446 LEU A CA 1
ATOM 3445 C C . LEU A 1 446 ? -26.857 7.014 53.784 1.00 89.50 446 LEU A C 1
ATOM 3447 O O . LEU A 1 446 ? -27.199 6.641 54.904 1.00 89.50 446 LEU A O 1
ATOM 3451 N N . LYS A 1 447 ? -27.148 8.247 53.352 1.00 87.00 447 LYS A N 1
ATOM 3452 C CA . LYS A 1 447 ? -27.880 9.252 54.153 1.00 87.00 447 LYS A CA 1
ATOM 3453 C C . LYS A 1 447 ? -29.293 8.826 54.551 1.00 87.00 447 LYS A C 1
ATOM 3455 O O . LYS A 1 447 ? -29.822 9.349 55.530 1.00 87.00 447 LYS A O 1
ATOM 3460 N N . ASP A 1 448 ? -29.902 7.909 53.803 1.00 85.75 448 ASP A N 1
ATOM 3461 C CA . ASP A 1 448 ? -31.198 7.310 54.144 1.00 85.75 448 ASP A CA 1
ATOM 3462 C C . ASP A 1 448 ? -31.084 6.203 55.216 1.00 85.75 448 ASP A C 1
ATOM 3464 O O . ASP A 1 448 ? -32.101 5.662 55.649 1.00 85.75 448 ASP A O 1
ATOM 3468 N N . GLY A 1 449 ? -29.863 5.906 55.677 1.00 88.19 449 GLY A N 1
ATOM 3469 C CA . GLY A 1 449 ? -29.551 4.898 56.686 1.00 88.19 449 GLY A CA 1
ATOM 3470 C C . GLY A 1 449 ? -29.384 3.484 56.132 1.00 88.19 449 GLY A C 1
ATOM 3471 O O . GLY A 1 449 ? -29.146 2.569 56.916 1.00 88.19 449 GLY A O 1
ATOM 3472 N N . SER A 1 450 ? -29.521 3.282 54.817 1.00 87.12 450 SER A N 1
ATOM 3473 C CA . SER A 1 450 ? -29.267 1.978 54.200 1.00 87.12 450 SER A CA 1
ATOM 3474 C C . SER A 1 450 ? -27.770 1.677 54.101 1.00 87.12 450 SER A C 1
ATOM 3476 O O . SER A 1 450 ? -26.942 2.580 53.968 1.00 87.12 450 SER A O 1
ATOM 3478 N N . GLU A 1 451 ? -27.432 0.392 54.175 1.00 90.38 451 GLU A N 1
ATOM 3479 C CA . GLU A 1 451 ? -26.060 -0.108 54.100 1.00 90.38 451 GLU A CA 1
ATOM 3480 C C . GLU A 1 451 ? -25.872 -0.947 52.834 1.00 90.38 451 GLU A C 1
ATOM 3482 O O . GLU A 1 451 ? -26.758 -1.716 52.454 1.00 90.38 451 GLU A O 1
ATOM 3487 N N . GLN A 1 452 ? -24.714 -0.805 52.193 1.00 84.38 452 GLN A N 1
ATOM 3488 C CA . GLN A 1 452 ? -24.309 -1.561 51.010 1.00 84.38 452 GLN A CA 1
ATOM 3489 C C . GLN A 1 452 ? -22.928 -2.164 51.255 1.00 84.38 452 GLN A C 1
ATOM 3491 O O . GLN A 1 452 ? -21.965 -1.439 51.509 1.00 84.38 452 GLN A O 1
ATOM 3496 N N . ASN A 1 453 ? -22.830 -3.488 51.198 1.00 84.31 453 ASN A N 1
ATOM 3497 C CA . ASN A 1 453 ? -21.580 -4.215 51.420 1.00 84.31 453 ASN A CA 1
ATOM 3498 C C . ASN A 1 453 ? -20.899 -4.551 50.089 1.00 84.31 453 ASN A C 1
ATOM 3500 O O . ASN A 1 453 ? -21.521 -4.470 49.028 1.00 84.31 453 ASN A O 1
ATOM 3504 N N . LEU A 1 454 ? -19.624 -4.937 50.146 1.00 72.50 454 LEU A N 1
ATOM 3505 C CA . LEU A 1 454 ? -18.929 -5.500 48.988 1.00 72.50 454 LEU A CA 1
ATOM 3506 C C . LEU A 1 454 ? -19.658 -6.747 48.472 1.00 72.50 454 LEU A C 1
ATOM 3508 O O . LEU A 1 454 ? -20.078 -7.611 49.244 1.00 72.50 454 LEU A O 1
ATOM 3512 N N . ASP A 1 455 ? -19.771 -6.852 47.152 1.00 66.56 455 ASP A N 1
ATOM 3513 C CA . ASP A 1 455 ? -20.155 -8.091 46.496 1.00 66.56 455 ASP A CA 1
ATOM 3514 C C . ASP A 1 455 ? -19.060 -9.137 46.722 1.00 66.56 455 ASP A C 1
ATOM 3516 O O . ASP A 1 455 ? -17.918 -8.937 46.316 1.00 66.56 455 ASP A O 1
ATOM 3520 N N . GLY A 1 456 ? -19.397 -10.264 47.348 1.00 57.28 456 GLY A N 1
ATOM 3521 C CA . GLY A 1 456 ? -18.425 -11.304 47.707 1.00 57.28 456 GLY A CA 1
ATOM 3522 C C . GLY A 1 456 ? -17.780 -12.023 46.515 1.00 57.28 456 GLY A C 1
ATOM 3523 O O . GLY A 1 456 ? -16.904 -12.860 46.718 1.00 57.28 456 GLY A O 1
ATOM 3524 N N . THR A 1 457 ? -18.219 -11.740 45.284 1.00 59.22 457 THR A N 1
ATOM 3525 C CA . THR A 1 457 ? -17.633 -12.275 44.048 1.00 59.22 457 THR A CA 1
ATOM 3526 C C . THR A 1 457 ? -16.716 -11.294 43.338 1.00 59.22 457 THR A C 1
ATOM 3528 O O . THR A 1 457 ? -15.656 -11.704 42.869 1.00 59.22 457 THR A O 1
ATOM 3531 N N . THR A 1 458 ? -17.109 -10.025 43.219 1.00 58.62 458 THR A N 1
ATOM 3532 C CA . THR A 1 458 ? -16.295 -9.017 42.528 1.00 58.62 458 THR A CA 1
ATOM 3533 C C . THR A 1 458 ? -15.468 -8.152 43.473 1.00 58.62 458 THR A C 1
ATOM 3535 O O . THR A 1 458 ? -14.615 -7.415 42.996 1.00 58.62 458 THR A O 1
ATOM 3538 N N . GLU A 1 459 ? -15.723 -8.220 44.783 1.00 66.62 459 GLU A N 1
ATOM 3539 C CA . GLU A 1 459 ? -15.169 -7.320 45.807 1.00 66.62 459 GLU A CA 1
ATOM 3540 C C . GLU A 1 459 ? -15.481 -5.840 45.508 1.00 66.62 459 GLU A C 1
ATOM 3542 O O . GLU A 1 459 ? -14.709 -4.936 45.819 1.00 66.62 459 GLU A O 1
ATOM 3547 N N . ILE A 1 460 ? -16.643 -5.589 44.889 1.00 66.75 460 ILE A N 1
ATOM 3548 C CA . ILE A 1 460 ? -17.124 -4.253 44.502 1.00 66.75 460 ILE A CA 1
ATOM 3549 C C . ILE A 1 460 ? -18.434 -3.985 45.230 1.00 66.75 460 ILE A C 1
ATOM 3551 O O . ILE A 1 460 ? -19.324 -4.830 45.219 1.00 66.75 460 ILE A O 1
ATOM 3555 N N . CYS A 1 461 ? -18.594 -2.806 45.824 1.00 71.62 461 CYS A N 1
ATOM 3556 C CA . CYS A 1 461 ? -19.898 -2.348 46.294 1.00 71.62 461 CYS A CA 1
ATOM 3557 C C . CYS A 1 461 ? -20.609 -1.580 45.168 1.00 71.62 461 CYS A C 1
ATOM 3559 O O . CYS A 1 461 ? -20.083 -0.606 44.617 1.00 71.62 461 CYS A O 1
ATOM 3561 N N . TYR A 1 462 ? -21.793 -2.069 44.796 1.00 73.06 462 TYR A N 1
ATOM 3562 C CA . TYR A 1 462 ? -22.633 -1.489 43.754 1.00 73.06 462 TYR A CA 1
ATOM 3563 C C . TYR A 1 462 ? -23.584 -0.478 44.389 1.00 73.06 462 TYR A C 1
ATOM 3565 O O . TYR A 1 462 ? -24.342 -0.815 45.299 1.00 73.06 462 TYR A O 1
ATOM 3573 N N . LEU A 1 463 ? -23.533 0.767 43.924 1.00 73.44 463 LEU A N 1
ATOM 3574 C CA . LEU A 1 463 ? -24.355 1.854 44.445 1.00 73.44 463 LEU A CA 1
ATOM 3575 C C . LEU A 1 463 ? -25.275 2.381 43.351 1.00 73.44 463 LEU A C 1
ATOM 3577 O O . LEU A 1 463 ? -24.810 2.736 42.272 1.00 73.44 463 LEU A O 1
ATOM 3581 N N . GLU A 1 464 ? -26.565 2.487 43.660 1.00 72.69 464 GLU A N 1
ATOM 3582 C CA . GLU A 1 464 ? -27.514 3.178 42.785 1.00 72.69 464 GLU A CA 1
ATOM 3583 C C . GLU A 1 464 ? -27.159 4.661 42.659 1.00 72.69 464 GLU A C 1
ATOM 3585 O O . GLU A 1 464 ? -26.759 5.319 43.634 1.00 72.69 464 GLU A O 1
ATOM 3590 N N . ARG A 1 465 ? -27.335 5.197 41.452 1.00 68.19 465 ARG A N 1
ATOM 3591 C CA . ARG A 1 465 ? -27.090 6.604 41.139 1.00 68.19 465 ARG A CA 1
ATOM 3592 C C . ARG A 1 465 ? -27.919 7.529 42.042 1.00 68.19 465 ARG A C 1
ATOM 3594 O O . ARG A 1 465 ? -28.961 7.164 42.585 1.00 68.19 465 ARG A O 1
ATOM 3601 N N . TYR A 1 466 ? -27.409 8.741 42.271 1.00 69.00 466 TYR A N 1
ATOM 3602 C CA . TYR A 1 466 ? -28.006 9.777 43.137 1.00 69.00 466 TYR A CA 1
ATOM 3603 C C . TYR A 1 466 ? -28.120 9.449 44.630 1.00 69.00 466 TYR A C 1
ATOM 3605 O O . TYR A 1 466 ? -28.525 10.311 45.419 1.00 69.00 466 TYR A O 1
ATOM 3613 N N . LYS A 1 467 ? -27.704 8.257 45.066 1.00 78.31 467 LYS A N 1
ATOM 3614 C CA . LYS A 1 467 ? -27.530 7.986 46.489 1.00 78.31 467 LYS A CA 1
ATOM 3615 C C . LYS A 1 467 ? -26.430 8.876 47.064 1.00 78.31 467 LYS A C 1
ATOM 3617 O O . LYS A 1 467 ? -25.397 9.123 46.443 1.00 78.31 467 LYS A O 1
ATOM 3622 N N . VAL A 1 468 ? -26.688 9.382 48.268 1.00 81.56 468 VAL A N 1
ATOM 3623 C CA . VAL A 1 468 ? -25.758 10.244 49.001 1.00 81.56 468 VAL A CA 1
ATOM 3624 C C . VAL A 1 468 ? -25.079 9.399 50.064 1.00 81.56 468 VAL A C 1
ATOM 3626 O O . VAL A 1 468 ? -25.752 8.896 50.966 1.00 81.56 468 VAL A O 1
ATOM 3629 N N . ILE A 1 469 ? -23.761 9.250 49.968 1.00 85.88 469 ILE A N 1
ATOM 3630 C CA . ILE A 1 469 ? -22.971 8.526 50.967 1.00 85.88 469 ILE A CA 1
ATOM 3631 C C . ILE A 1 469 ? -22.937 9.347 52.263 1.00 85.88 469 ILE A C 1
ATOM 3633 O O . ILE A 1 469 ? -22.587 10.525 52.260 1.00 85.88 469 ILE A O 1
ATOM 3637 N N . ASP A 1 470 ? -23.290 8.735 53.391 1.00 89.56 470 ASP A N 1
ATOM 3638 C CA . ASP A 1 470 ? -23.049 9.326 54.707 1.00 89.56 470 ASP A CA 1
ATOM 3639 C C . ASP A 1 470 ? -21.603 9.067 55.144 1.00 89.56 470 ASP A C 1
ATOM 3641 O O . ASP A 1 470 ? -20.876 10.003 55.472 1.00 89.56 470 ASP A O 1
ATOM 3645 N N . TYR A 1 471 ? -21.160 7.807 55.098 1.00 91.44 471 TYR A N 1
ATOM 3646 C CA . TYR A 1 471 ? -19.773 7.414 55.354 1.00 91.44 471 TYR A CA 1
ATOM 3647 C C . TYR A 1 471 ? -19.477 5.996 54.846 1.00 91.44 471 TYR A C 1
ATOM 3649 O O . TYR A 1 471 ? -20.382 5.222 54.549 1.00 91.44 471 TYR A O 1
ATOM 3657 N N . LEU A 1 472 ? -18.191 5.654 54.770 1.00 88.00 472 LEU A N 1
ATOM 3658 C CA . LEU A 1 472 ? -17.696 4.315 54.457 1.00 88.00 472 LEU A CA 1
ATOM 3659 C C . LEU A 1 472 ? -17.012 3.714 55.682 1.00 88.00 472 LEU A C 1
ATOM 3661 O O . LEU A 1 472 ? -16.361 4.444 56.429 1.00 88.00 472 LEU A O 1
ATOM 3665 N N . ILE A 1 473 ? -17.120 2.404 55.864 1.00 89.25 473 ILE A N 1
ATOM 3666 C CA . ILE A 1 473 ? -16.383 1.629 56.863 1.00 89.25 473 ILE A CA 1
ATOM 3667 C C . ILE A 1 473 ? -15.515 0.612 56.129 1.00 89.25 473 ILE A C 1
ATOM 3669 O O . ILE A 1 473 ? -16.003 -0.077 55.239 1.00 89.25 473 ILE A O 1
ATOM 3673 N N . PHE A 1 474 ? -14.251 0.505 56.529 1.00 86.19 474 PHE A N 1
ATOM 3674 C CA . PHE A 1 474 ? -13.311 -0.496 56.032 1.00 86.19 474 PHE A CA 1
ATOM 3675 C C . PHE A 1 474 ? -12.780 -1.318 57.195 1.00 86.19 474 PHE A C 1
ATOM 3677 O O . PHE A 1 474 ? -12.326 -0.741 58.185 1.00 86.19 474 PHE A O 1
ATOM 3684 N N . GLU A 1 475 ? -12.800 -2.640 57.064 1.00 85.88 475 GLU A N 1
ATOM 3685 C CA . GLU A 1 475 ? -12.099 -3.551 57.964 1.00 85.88 475 GLU A CA 1
ATOM 3686 C C . GLU A 1 475 ? -10.676 -3.814 57.463 1.00 85.88 475 GLU A C 1
ATOM 3688 O O . GLU A 1 475 ? -10.456 -4.288 56.346 1.00 85.88 475 GLU A O 1
ATOM 3693 N N . MET A 1 476 ? -9.706 -3.478 58.310 1.00 83.25 476 MET A N 1
ATOM 3694 C CA . MET A 1 476 ? -8.282 -3.627 58.050 1.00 83.25 476 MET A CA 1
ATOM 3695 C C . MET A 1 476 ? -7.873 -5.057 58.398 1.00 83.25 476 MET A C 1
ATOM 3697 O O . MET A 1 476 ? -8.045 -5.488 59.538 1.00 83.25 476 MET A O 1
ATOM 3701 N N . VAL A 1 477 ? -7.319 -5.795 57.439 1.00 77.75 477 VAL A N 1
ATOM 3702 C CA . VAL A 1 477 ? -6.848 -7.179 57.632 1.00 77.75 477 VAL A CA 1
ATOM 3703 C C . VAL A 1 477 ? -5.364 -7.300 57.300 1.00 77.75 477 VAL A C 1
ATOM 3705 O O . VAL A 1 477 ? -4.823 -6.424 56.640 1.00 77.75 477 VAL A O 1
ATOM 3708 N N . ASN A 1 478 ? -4.698 -8.360 57.771 1.00 71.19 478 ASN A N 1
ATOM 3709 C CA . ASN A 1 478 ? -3.314 -8.696 57.427 1.00 71.19 478 ASN A CA 1
ATOM 3710 C C . ASN A 1 478 ? -3.233 -9.952 56.543 1.00 71.19 478 ASN A C 1
ATOM 3712 O O . ASN A 1 478 ? -3.286 -11.071 57.048 1.00 71.19 478 ASN A O 1
ATOM 3716 N N . ASP A 1 479 ? -3.043 -9.765 55.242 1.00 61.50 479 ASP A N 1
ATOM 3717 C CA . ASP A 1 479 ? -2.890 -10.808 54.216 1.00 61.50 479 ASP A CA 1
ATOM 3718 C C . ASP A 1 479 ? -1.417 -11.214 53.954 1.00 61.50 479 ASP A C 1
ATOM 3720 O O . ASP A 1 479 ? -1.135 -12.021 53.076 1.00 61.50 479 ASP A O 1
ATOM 3724 N N . GLN A 1 480 ? -0.437 -10.715 54.730 1.00 57.91 480 GLN A N 1
ATOM 3725 C CA . GLN A 1 480 ? 0.967 -11.180 54.648 1.00 57.91 480 GLN A CA 1
ATOM 3726 C C . GLN A 1 480 ? 1.189 -12.552 55.316 1.00 57.91 480 GLN A C 1
ATOM 3728 O O . GLN A 1 480 ? 2.315 -13.050 55.359 1.00 57.91 480 GLN A O 1
ATOM 3733 N N . ASN A 1 481 ? 0.146 -13.178 55.865 1.00 52.47 481 ASN A N 1
ATOM 3734 C CA . ASN A 1 481 ? 0.253 -14.531 56.398 1.00 52.47 481 ASN A CA 1
ATOM 3735 C C . ASN A 1 481 ? 0.161 -15.548 55.255 1.00 52.47 481 ASN A C 1
ATOM 3737 O O . ASN A 1 481 ? -0.846 -15.602 54.558 1.00 52.47 481 ASN A O 1
ATOM 3741 N N . GLU A 1 482 ? 1.160 -16.430 55.146 1.00 47.28 482 GLU A N 1
ATOM 3742 C CA . GLU A 1 482 ? 1.307 -17.501 54.134 1.00 47.28 482 GLU A CA 1
ATOM 3743 C C . GLU A 1 482 ? 0.109 -18.484 54.022 1.00 47.28 482 GLU A C 1
ATOM 3745 O O . GLU A 1 482 ? 0.137 -19.413 53.218 1.00 47.28 482 GLU A O 1
ATOM 3750 N N . ASN A 1 483 ? -0.952 -18.295 54.815 1.00 51.19 483 ASN A N 1
ATOM 3751 C CA . ASN A 1 483 ? -2.106 -19.182 54.945 1.00 51.19 483 ASN A CA 1
ATOM 3752 C C . ASN A 1 483 ? -3.431 -18.614 54.386 1.00 51.19 483 ASN A C 1
ATOM 3754 O O . ASN A 1 483 ? -4.463 -19.245 54.618 1.00 51.19 483 ASN A O 1
ATOM 3758 N N . ASN A 1 484 ? -3.447 -17.464 53.692 1.00 53.94 484 ASN A N 1
ATOM 3759 C CA . ASN A 1 484 ? -4.674 -16.839 53.143 1.00 53.94 484 ASN A CA 1
ATOM 3760 C C . ASN A 1 484 ? -5.806 -16.659 54.183 1.00 53.94 484 ASN A C 1
ATOM 3762 O O . ASN A 1 484 ? -6.988 -16.820 53.877 1.00 53.94 484 ASN A O 1
ATOM 3766 N N . GLN A 1 485 ? -5.463 -16.386 55.444 1.00 56.31 485 GLN A N 1
ATOM 3767 C CA . GLN A 1 485 ? -6.454 -16.042 56.464 1.00 56.31 485 GLN A CA 1
ATOM 3768 C C . GLN A 1 485 ? -6.371 -14.550 56.752 1.00 56.31 485 GLN A C 1
ATOM 3770 O O . GLN A 1 485 ? -5.416 -14.099 57.383 1.00 56.31 485 GLN A O 1
ATOM 3775 N N . SER A 1 486 ? -7.396 -13.818 56.323 1.00 66.19 486 SER A N 1
ATOM 3776 C CA . SER A 1 486 ? -7.585 -12.398 56.599 1.00 66.19 486 SER A CA 1
ATOM 3777 C C . SER A 1 486 ? -7.866 -12.208 58.094 1.00 66.19 486 SER A C 1
ATOM 3779 O O . SER A 1 486 ? -8.993 -12.358 58.564 1.00 66.19 486 SER A O 1
ATOM 3781 N N . VAL A 1 487 ? -6.818 -11.961 58.882 1.00 76.12 487 VAL A N 1
ATOM 3782 C CA . VAL A 1 487 ? -6.949 -11.661 60.317 1.00 76.12 487 VAL A CA 1
ATOM 3783 C C . VAL A 1 487 ? -7.030 -10.143 60.488 1.00 76.12 487 VAL A C 1
ATOM 3785 O O . VAL A 1 487 ? -6.186 -9.458 59.908 1.00 76.12 487 VAL A O 1
ATOM 3788 N N . PRO A 1 488 ? -7.975 -9.602 61.282 1.00 83.94 488 PRO A N 1
ATOM 3789 C CA . PRO A 1 488 ? -8.043 -8.170 61.558 1.00 83.94 488 PRO A CA 1
ATOM 3790 C C . PRO A 1 488 ? -6.704 -7.604 62.052 1.00 83.94 488 PRO A C 1
ATOM 3792 O O . PRO A 1 488 ? -6.043 -8.200 62.907 1.00 83.94 488 PRO A O 1
ATOM 3795 N N . GLN A 1 489 ? -6.312 -6.448 61.521 1.00 85.94 489 GLN A N 1
ATOM 3796 C CA . GLN A 1 489 ? -5.062 -5.758 61.821 1.00 85.94 489 GLN A CA 1
ATOM 3797 C C . GLN A 1 489 ? -5.346 -4.377 62.408 1.00 85.94 489 GLN A C 1
ATOM 3799 O O . GLN A 1 489 ? -6.025 -3.563 61.788 1.00 85.94 489 GLN A O 1
ATOM 3804 N N . ALA A 1 490 ? -4.789 -4.093 63.585 1.00 87.94 490 ALA A N 1
ATOM 3805 C CA . ALA A 1 490 ? -4.831 -2.749 64.147 1.00 87.94 490 ALA A CA 1
ATOM 3806 C C . ALA A 1 490 ? -3.968 -1.789 63.310 1.00 87.94 490 ALA A C 1
ATOM 3808 O O . ALA A 1 490 ? -2.835 -2.118 62.939 1.00 87.94 490 ALA A O 1
ATOM 3809 N N . VAL A 1 491 ? -4.495 -0.597 63.031 1.00 89.56 491 VAL A N 1
ATOM 3810 C CA . VAL A 1 491 ? -3.795 0.463 62.296 1.00 89.56 491 VAL A CA 1
ATOM 3811 C C . VAL A 1 491 ? -3.650 1.731 63.131 1.00 89.56 491 VAL A C 1
ATOM 3813 O O . VAL A 1 491 ? -4.391 1.968 64.081 1.00 89.56 491 VAL A O 1
ATOM 3816 N N . MET A 1 492 ? -2.685 2.560 62.753 1.00 89.69 492 MET A N 1
ATOM 3817 C CA . MET A 1 492 ? -2.386 3.850 63.353 1.00 89.69 492 MET A CA 1
ATOM 3818 C C . MET A 1 492 ? -2.624 4.954 62.321 1.00 89.69 492 MET A C 1
ATOM 3820 O O . MET A 1 492 ? -2.033 4.959 61.243 1.00 89.69 492 MET A O 1
ATOM 3824 N N . LEU A 1 493 ? -3.503 5.894 62.650 1.00 89.88 493 LEU A N 1
ATOM 3825 C CA . LEU A 1 493 ? -3.800 7.065 61.832 1.00 89.88 493 LEU A CA 1
ATOM 3826 C C . LEU A 1 493 ? -2.787 8.194 62.083 1.00 89.88 493 LEU A C 1
ATOM 3828 O O . LEU A 1 493 ? -2.467 8.503 63.233 1.00 89.88 493 LEU A O 1
ATOM 3832 N N . GLY A 1 494 ? -2.311 8.830 61.009 1.00 85.12 494 GLY A N 1
ATOM 3833 C CA . GLY A 1 494 ? -1.462 10.026 61.068 1.00 85.12 494 GLY A CA 1
ATOM 3834 C C . GLY A 1 494 ? -2.206 11.269 61.581 1.00 85.12 494 GLY A C 1
ATOM 3835 O O . GLY A 1 494 ? -3.391 11.220 61.903 1.00 85.12 494 GLY A O 1
ATOM 3836 N N . GLU A 1 495 ? -1.536 12.423 61.654 1.00 81.62 495 GLU A N 1
ATOM 3837 C CA . GLU A 1 495 ? -2.210 13.678 62.023 1.00 81.62 495 GLU A CA 1
ATOM 3838 C C . GLU A 1 495 ? -3.149 14.144 60.894 1.00 81.62 495 GLU A C 1
ATOM 3840 O O . GLU A 1 495 ? -2.696 14.467 59.799 1.00 81.62 495 GLU A O 1
ATOM 3845 N N . ASN A 1 496 ? -4.457 14.217 61.174 1.00 81.31 496 ASN A N 1
ATOM 3846 C CA . ASN A 1 496 ? -5.509 14.639 60.233 1.00 81.31 496 ASN A CA 1
ATOM 3847 C C . ASN A 1 496 ? -5.510 13.856 58.903 1.00 81.31 496 ASN A C 1
ATOM 3849 O O . ASN A 1 496 ? -5.343 14.449 57.834 1.00 81.31 496 ASN A O 1
ATOM 3853 N N . PRO A 1 497 ? -5.716 12.531 58.943 1.00 84.69 497 PRO A N 1
ATOM 3854 C CA . PRO A 1 497 ? -5.688 11.715 57.742 1.00 84.69 497 PRO A CA 1
ATOM 3855 C C . PRO A 1 497 ? -6.894 12.063 56.857 1.00 84.69 497 PRO A C 1
ATOM 3857 O O . PRO A 1 497 ? -8.054 12.009 57.282 1.00 84.69 497 PRO A O 1
ATOM 3860 N N . VAL A 1 498 ? -6.612 12.439 55.613 1.00 81.75 498 VAL A N 1
ATOM 3861 C CA . VAL A 1 498 ? -7.624 12.710 54.590 1.00 81.75 498 VAL A CA 1
ATOM 3862 C C . VAL A 1 498 ? -7.459 11.737 53.441 1.00 81.75 498 VAL A C 1
ATOM 3864 O O . VAL A 1 498 ? -6.346 11.456 52.992 1.00 81.75 498 VAL A O 1
ATOM 3867 N N . LEU A 1 499 ? -8.587 11.243 52.954 1.00 81.62 499 LEU A N 1
ATOM 3868 C CA . LEU A 1 499 ? -8.633 10.466 51.735 1.00 81.62 499 LEU A CA 1
ATOM 3869 C C . LEU A 1 499 ? -8.678 11.410 50.535 1.00 81.62 499 LEU A C 1
ATOM 3871 O O . LEU A 1 499 ? -9.472 12.354 50.528 1.00 81.62 499 LEU A O 1
ATOM 3875 N N . LYS A 1 500 ? -7.871 11.138 49.508 1.00 77.56 500 LYS A N 1
ATOM 3876 C CA . LYS A 1 500 ? -7.912 11.866 48.239 1.00 77.56 500 LYS A CA 1
ATOM 3877 C C . LYS A 1 500 ? -8.392 10.962 47.105 1.00 77.56 500 LYS A C 1
ATOM 3879 O O . LYS A 1 500 ? -8.115 9.766 47.107 1.00 77.56 500 LYS A O 1
ATOM 3884 N N . ILE A 1 501 ? -9.102 11.539 46.141 1.00 69.81 501 ILE A N 1
ATOM 3885 C CA . ILE A 1 501 ? -9.560 10.867 44.915 1.00 69.81 501 ILE A CA 1
ATOM 3886 C C . ILE A 1 501 ? -9.126 11.675 43.694 1.00 69.81 501 ILE A C 1
ATOM 3888 O O . ILE A 1 501 ? -8.947 12.888 43.799 1.00 69.81 501 ILE A O 1
ATOM 3892 N N . SER A 1 502 ? -8.943 11.025 42.544 1.00 59.16 502 SER A N 1
ATOM 3893 C CA . SER A 1 502 ? -8.739 11.723 41.270 1.00 59.16 502 SER A CA 1
ATOM 3894 C C . SER A 1 502 ? -10.064 11.825 40.520 1.00 59.16 502 SER A C 1
ATOM 3896 O O . SER A 1 502 ? -10.714 10.810 40.291 1.00 59.16 502 SER A O 1
ATOM 3898 N N . VAL A 1 503 ? -10.460 13.042 40.151 1.00 59.44 503 VAL A N 1
ATOM 3899 C CA . VAL A 1 503 ? -11.634 13.333 39.319 1.00 59.44 503 VAL A CA 1
ATOM 3900 C C . VAL A 1 503 ? -11.129 14.058 38.079 1.00 59.44 503 VAL A C 1
ATOM 3902 O O . VAL A 1 503 ? -10.529 15.123 38.208 1.00 59.44 503 VAL A O 1
ATOM 3905 N N . ASP A 1 504 ? -11.283 13.454 36.900 1.00 56.16 504 ASP A N 1
ATOM 3906 C CA . ASP A 1 504 ? -10.769 13.982 35.623 1.00 56.16 504 ASP A CA 1
ATOM 3907 C C . ASP A 1 504 ? -9.271 14.354 35.664 1.00 56.16 504 ASP A C 1
ATOM 3909 O O . ASP A 1 504 ? -8.828 15.362 35.113 1.00 56.16 504 ASP A O 1
ATOM 3913 N N . GLY A 1 505 ? -8.469 13.556 36.379 1.00 54.38 505 GLY A N 1
ATOM 3914 C CA . GLY A 1 505 ? -7.035 13.801 36.564 1.00 54.38 505 GLY A CA 1
ATOM 3915 C C . GLY A 1 505 ? -6.689 14.849 37.632 1.00 54.38 505 GLY A C 1
ATOM 3916 O O . GLY A 1 505 ? -5.509 15.075 37.900 1.00 54.38 505 GLY A O 1
ATOM 3917 N N . ILE A 1 506 ? -7.678 15.457 38.297 1.00 57.91 506 ILE A N 1
ATOM 3918 C CA . ILE A 1 506 ? -7.483 16.416 39.394 1.00 57.91 506 ILE A CA 1
ATOM 3919 C C . ILE A 1 506 ? -7.621 15.697 40.737 1.00 57.91 506 ILE A C 1
ATOM 3921 O O . ILE A 1 506 ? -8.622 15.040 41.005 1.00 57.91 506 ILE A O 1
ATOM 3925 N N . LEU A 1 507 ? -6.613 15.824 41.603 1.00 63.88 507 LEU A N 1
ATOM 3926 C CA . LEU A 1 507 ? -6.629 15.226 42.938 1.00 63.88 507 LEU A CA 1
ATOM 3927 C C . LEU A 1 507 ? -7.431 16.103 43.920 1.00 63.88 507 LEU A C 1
ATOM 3929 O O . LEU A 1 507 ? -7.031 17.228 44.218 1.00 63.88 507 LEU A O 1
ATOM 3933 N N . CYS A 1 508 ? -8.525 15.569 44.455 1.00 73.06 508 CYS A N 1
ATOM 3934 C CA . CYS A 1 508 ? -9.452 16.240 45.368 1.00 73.06 508 CYS A CA 1
ATOM 3935 C C . CYS A 1 508 ? -9.462 15.559 46.745 1.00 73.06 508 CYS A C 1
ATOM 3937 O O . CYS A 1 508 ? -9.314 14.342 46.839 1.00 73.06 508 CYS A O 1
ATOM 3939 N N . GLU A 1 509 ? -9.672 16.323 47.820 1.00 81.81 509 GLU A N 1
ATOM 3940 C CA . GLU A 1 509 ? -9.903 15.763 49.160 1.00 81.81 509 GLU A CA 1
ATOM 3941 C C . GLU A 1 509 ? -11.331 15.226 49.273 1.00 81.81 509 GLU A C 1
ATOM 3943 O O . GLU A 1 509 ? -12.305 15.981 49.324 1.00 81.81 509 GLU A O 1
ATOM 3948 N N . TYR A 1 510 ? -11.447 13.901 49.323 1.00 83.31 510 TYR A N 1
ATOM 3949 C CA . TYR A 1 510 ? -12.726 13.217 49.403 1.00 83.31 510 TYR A CA 1
ATOM 3950 C C . TYR A 1 510 ? -13.341 13.322 50.792 1.00 83.31 510 TYR A C 1
ATOM 3952 O O . TYR A 1 510 ? -14.506 13.683 50.909 1.00 83.31 510 TYR A O 1
ATOM 3960 N N . GLY A 1 511 ? -12.585 13.015 51.850 1.00 85.81 511 GLY A N 1
ATOM 3961 C CA . GLY A 1 511 ? -13.167 12.876 53.181 1.00 85.81 511 GLY A CA 1
ATOM 3962 C C . GLY A 1 511 ? -12.167 12.653 54.307 1.00 85.81 511 GLY A C 1
ATOM 3963 O O . GLY A 1 511 ? -11.000 12.333 54.076 1.00 85.81 511 GLY A O 1
ATOM 3964 N N . LYS A 1 512 ? -12.643 12.830 55.540 1.00 90.00 512 LYS A N 1
ATOM 3965 C CA . LYS A 1 512 ? -11.871 12.618 56.770 1.00 90.00 512 LYS A CA 1
ATOM 3966 C C . LYS A 1 512 ? -11.839 11.131 57.122 1.00 90.00 512 LYS A C 1
ATOM 3968 O O . LYS A 1 512 ? -12.881 10.483 57.041 1.00 90.00 512 LYS A O 1
ATOM 3973 N N . ILE A 1 513 ? -10.680 10.631 57.551 1.00 90.19 513 ILE A N 1
ATOM 3974 C CA . ILE A 1 513 ? -10.497 9.260 58.045 1.00 90.19 513 ILE A CA 1
ATOM 3975 C C . ILE A 1 513 ? -10.461 9.272 59.582 1.00 90.19 513 ILE A C 1
ATOM 3977 O O . ILE A 1 513 ? -9.785 10.098 60.196 1.00 90.19 513 ILE A O 1
ATOM 3981 N N . GLU A 1 514 ? -11.204 8.372 60.217 1.00 93.50 514 GLU A N 1
ATOM 3982 C CA . GLU A 1 514 ? -11.278 8.207 61.675 1.00 93.50 514 GLU A CA 1
ATOM 3983 C C . GLU A 1 514 ? -11.365 6.718 62.032 1.00 93.50 514 GLU A C 1
ATOM 3985 O O . GLU A 1 514 ? -11.646 5.893 61.168 1.00 93.50 514 GLU A O 1
ATOM 3990 N N . TYR A 1 515 ? -11.144 6.345 63.293 1.00 94.31 515 TYR A N 1
ATOM 3991 C CA . TYR A 1 515 ? -11.420 4.973 63.730 1.00 94.31 515 TYR A CA 1
ATOM 3992 C C . TYR A 1 515 ? -12.929 4.732 63.811 1.00 94.31 515 TYR A C 1
ATOM 3994 O O . TYR A 1 515 ? -13.675 5.575 64.315 1.00 94.31 515 TYR A O 1
ATOM 4002 N N . ALA A 1 516 ? -13.374 3.579 63.317 1.00 91.75 516 ALA A N 1
ATOM 4003 C CA . ALA A 1 516 ? -14.757 3.130 63.446 1.00 91.75 516 ALA A CA 1
ATOM 4004 C C . ALA A 1 516 ? -14.973 2.264 64.701 1.00 91.75 516 ALA A C 1
ATOM 4006 O O . ALA A 1 516 ? -16.112 2.102 65.136 1.00 91.75 516 ALA A O 1
ATOM 4007 N N . ASP A 1 517 ? -13.898 1.725 65.286 1.00 92.06 517 ASP A N 1
ATOM 4008 C CA . ASP A 1 517 ? -13.918 0.873 66.476 1.00 92.06 517 ASP A CA 1
ATOM 4009 C C . ASP A 1 517 ? -12.774 1.184 67.463 1.00 92.06 517 ASP A C 1
ATOM 4011 O O . ASP A 1 517 ? -11.805 1.873 67.145 1.00 92.06 517 ASP A O 1
ATOM 4015 N N . GLU A 1 518 ? -12.897 0.687 68.699 1.00 90.56 518 GLU A N 1
ATOM 4016 C CA . GLU A 1 518 ? -11.888 0.867 69.761 1.00 90.56 518 GLU A CA 1
ATOM 4017 C C . GLU A 1 518 ? -10.647 -0.018 69.567 1.00 90.56 518 GLU A C 1
ATOM 4019 O O . GLU A 1 518 ? -9.600 0.238 70.158 1.00 90.56 518 GLU A O 1
ATOM 4024 N N . THR A 1 519 ? -10.761 -1.074 68.759 1.00 89.94 519 THR A N 1
ATOM 4025 C CA . THR A 1 519 ? -9.664 -1.995 68.429 1.00 89.94 519 THR A CA 1
ATOM 4026 C C . THR A 1 519 ? -8.766 -1.469 67.313 1.00 89.94 519 THR A C 1
ATOM 4028 O O . THR A 1 519 ? -7.748 -2.093 67.023 1.00 89.94 519 THR A O 1
ATOM 4031 N N . HIS A 1 520 ? -9.125 -0.333 66.702 1.00 91.88 520 HIS A N 1
ATOM 4032 C CA . HIS A 1 520 ? -8.435 0.280 65.565 1.00 91.88 520 HIS A CA 1
ATOM 4033 C C . HIS A 1 520 ? -8.273 -0.671 64.372 1.00 91.88 520 HIS A C 1
ATOM 4035 O O . HIS A 1 520 ? -7.346 -0.541 63.576 1.00 91.88 520 HIS A O 1
ATOM 4041 N N . THR A 1 521 ? -9.176 -1.638 64.256 1.00 88.38 521 THR A N 1
ATOM 4042 C CA . THR A 1 521 ? -9.231 -2.609 63.160 1.00 88.38 521 THR A CA 1
ATOM 4043 C C . THR A 1 521 ? -10.176 -2.154 62.061 1.00 88.38 521 THR A C 1
ATOM 4045 O O . THR A 1 521 ? -10.160 -2.719 60.972 1.00 88.38 521 THR A O 1
ATOM 4048 N N . LYS A 1 522 ? -10.992 -1.125 62.316 1.00 90.19 522 LYS A N 1
ATOM 4049 C CA . LYS A 1 522 ? -11.885 -0.536 61.322 1.00 90.19 522 LYS A CA 1
ATOM 4050 C C . LYS A 1 522 ? -11.667 0.962 61.215 1.00 90.19 522 LYS A C 1
ATOM 4052 O O . LYS A 1 522 ? -11.564 1.665 62.223 1.00 90.19 522 LYS A O 1
ATOM 4057 N N . ILE A 1 523 ? -11.667 1.469 59.988 1.00 90.19 523 ILE A N 1
ATOM 4058 C CA . ILE A 1 523 ? -11.629 2.907 59.720 1.00 90.19 523 ILE A CA 1
ATOM 4059 C C . ILE A 1 523 ? -12.945 3.372 59.106 1.00 90.19 523 ILE A C 1
ATOM 4061 O O . ILE A 1 523 ? -13.577 2.661 58.328 1.00 90.19 523 ILE A O 1
ATOM 4065 N N . LYS A 1 524 ? -13.348 4.587 59.463 1.00 91.94 524 LYS A N 1
ATOM 4066 C CA . LYS A 1 524 ? -14.501 5.303 58.935 1.00 91.94 524 LYS A CA 1
ATOM 4067 C C . LYS A 1 524 ? -14.021 6.454 58.063 1.00 91.94 524 LYS A C 1
ATOM 4069 O O . LYS A 1 524 ? -13.211 7.264 58.506 1.00 91.94 524 LYS A O 1
ATOM 4074 N N . ILE A 1 525 ? -14.568 6.570 56.858 1.00 89.50 525 ILE A N 1
ATOM 4075 C CA . ILE A 1 525 ? -14.321 7.693 55.953 1.00 89.50 525 ILE A CA 1
ATOM 4076 C C . ILE A 1 525 ? -15.612 8.483 55.771 1.00 89.50 525 ILE A C 1
ATOM 4078 O O . ILE A 1 525 ? -16.597 7.954 55.263 1.00 89.50 525 ILE A O 1
ATOM 4082 N N . THR A 1 526 ? -15.601 9.761 56.147 1.00 91.19 526 THR A N 1
ATOM 4083 C CA . THR A 1 526 ? -16.757 10.659 55.986 1.00 91.19 526 THR A CA 1
ATOM 4084 C C . THR A 1 526 ? -16.475 11.680 54.880 1.00 91.19 526 THR A C 1
ATOM 4086 O O . THR A 1 526 ? -15.473 12.394 55.004 1.00 91.19 526 THR A O 1
ATOM 4089 N N . PRO A 1 527 ? -17.309 11.786 53.823 1.00 89.00 527 PRO A N 1
ATOM 4090 C CA . PRO A 1 527 ? -17.122 12.770 52.759 1.00 89.00 527 PRO A CA 1
ATOM 4091 C C . PRO A 1 527 ? -17.010 14.205 53.295 1.00 89.00 527 PRO A C 1
ATOM 4093 O O . PRO A 1 527 ? -17.694 14.590 54.243 1.00 89.00 527 PRO A O 1
ATOM 4096 N N . SER A 1 528 ? -16.154 15.015 52.676 1.00 86.94 528 SER A N 1
ATOM 4097 C CA . SER A 1 528 ? -15.842 16.391 53.088 1.00 86.94 528 SER A CA 1
ATOM 4098 C C . SER A 1 528 ? -16.982 17.377 52.805 1.00 86.94 528 SER A C 1
ATOM 4100 O O . SER A 1 528 ? -17.050 18.447 53.410 1.00 86.94 528 SER A O 1
ATOM 4102 N N . SER A 1 529 ? -17.891 17.025 51.893 1.00 85.62 529 SER A N 1
ATOM 4103 C CA . SER A 1 529 ? -19.073 17.810 51.539 1.00 85.62 529 SER A CA 1
ATOM 4104 C C . SER A 1 529 ? -20.168 16.925 50.947 1.00 85.62 529 SER A C 1
ATOM 4106 O O . SER A 1 529 ? -19.901 15.822 50.474 1.00 85.62 529 SER A O 1
ATOM 4108 N N . GLU A 1 530 ? -21.401 17.435 50.901 1.00 79.19 530 GLU A N 1
ATOM 4109 C CA . GLU A 1 530 ? -22.511 16.751 50.223 1.00 79.19 530 GLU A CA 1
ATOM 4110 C C . GLU A 1 530 ? -22.255 16.581 48.715 1.00 79.19 530 GLU A C 1
ATOM 4112 O O . GLU A 1 530 ? -22.687 15.599 48.126 1.00 79.19 530 GLU A O 1
ATOM 4117 N N . ALA A 1 531 ? -21.502 17.498 48.097 1.00 74.50 531 ALA A N 1
ATOM 4118 C CA . ALA A 1 531 ? -21.101 17.384 46.697 1.00 74.50 531 ALA A CA 1
ATOM 4119 C C . ALA A 1 531 ? -20.135 16.210 46.467 1.00 74.50 531 ALA A C 1
ATOM 4121 O O . ALA A 1 531 ? -20.278 15.501 45.482 1.00 74.50 531 ALA A O 1
ATOM 4122 N N . MET A 1 532 ? -19.197 15.969 47.393 1.00 76.88 532 MET A N 1
ATOM 4123 C CA . MET A 1 532 ? -18.328 14.780 47.356 1.00 76.88 532 MET A CA 1
ATOM 4124 C C . MET A 1 532 ? -19.081 13.494 47.728 1.00 76.88 532 MET A C 1
ATOM 4126 O O . MET A 1 532 ? -18.677 12.411 47.327 1.00 76.88 532 MET A O 1
ATOM 4130 N N . ALA A 1 533 ? -20.174 13.610 48.488 1.00 78.75 533 ALA A N 1
ATOM 4131 C CA . ALA A 1 533 ? -21.032 12.490 48.864 1.00 78.75 533 ALA A CA 1
ATOM 4132 C C . ALA A 1 533 ? -22.028 12.068 47.767 1.00 78.75 533 ALA A C 1
ATOM 4134 O O . ALA A 1 533 ? -22.583 10.972 47.854 1.00 78.75 533 ALA A O 1
ATOM 4135 N N . LYS A 1 534 ? -22.297 12.935 46.779 1.00 75.88 534 LYS A N 1
ATOM 4136 C CA . LYS A 1 534 ? -23.211 12.682 45.656 1.00 75.88 534 LYS A CA 1
ATOM 4137 C C . LYS A 1 534 ? -22.458 12.066 44.484 1.00 75.88 534 LYS A C 1
ATOM 4139 O O . LYS A 1 534 ? -21.527 12.654 43.946 1.00 75.88 534 LYS A O 1
ATOM 4144 N N . LEU A 1 535 ? -22.914 10.895 44.058 1.00 63.75 535 LEU A N 1
ATOM 4145 C CA . LEU A 1 535 ? -22.241 10.056 43.067 1.00 63.75 535 LEU A CA 1
ATOM 4146 C C . LEU A 1 535 ? -22.529 10.430 41.597 1.00 63.75 535 LEU A C 1
ATOM 4148 O O . LEU A 1 535 ? -22.213 9.644 40.713 1.00 63.75 535 LEU A O 1
ATOM 4152 N N . ASP A 1 536 ? -23.111 11.602 41.294 1.00 55.97 536 ASP A N 1
ATOM 4153 C CA . ASP A 1 536 ? -23.662 11.862 39.944 1.00 55.97 536 ASP A CA 1
ATOM 4154 C C . ASP A 1 536 ? -22.623 12.004 38.812 1.00 55.97 536 ASP A C 1
ATOM 4156 O O . ASP A 1 536 ? -22.979 11.812 37.650 1.00 55.97 536 ASP A O 1
ATOM 4160 N N . LYS A 1 537 ? -21.344 12.252 39.147 1.00 53.19 537 LYS A N 1
ATOM 4161 C CA . LYS A 1 537 ? -20.253 12.501 38.177 1.00 53.19 537 LYS A CA 1
ATOM 4162 C C . LYS A 1 537 ? -19.131 11.463 38.160 1.00 53.19 537 LYS A C 1
ATOM 4164 O O . LYS A 1 537 ? -18.138 11.662 37.468 1.00 53.19 537 LYS A O 1
ATOM 4169 N N . LEU A 1 538 ? -19.212 10.410 38.969 1.00 51.62 538 LEU A N 1
ATOM 4170 C CA . LEU A 1 538 ? -18.034 9.615 39.333 1.00 51.62 538 LEU A CA 1
ATOM 4171 C C . LEU A 1 538 ? -18.257 8.139 38.990 1.00 51.62 538 LEU A C 1
ATOM 4173 O O . LEU A 1 538 ? -18.796 7.388 39.794 1.00 51.62 538 LEU A O 1
ATOM 4177 N N . GLY A 1 539 ? -17.845 7.726 37.787 1.00 53.38 539 GLY A N 1
ATOM 4178 C CA . GLY A 1 539 ? -18.016 6.346 37.308 1.00 53.38 539 GLY A CA 1
ATOM 4179 C C . GLY A 1 539 ? -17.204 5.299 38.086 1.00 53.38 539 GLY A C 1
ATOM 4180 O O . GLY A 1 539 ? -17.695 4.200 38.324 1.00 53.38 539 GLY A O 1
ATOM 4181 N N . TYR A 1 540 ? -15.990 5.639 38.539 1.00 54.19 540 TYR A N 1
ATOM 4182 C CA . TYR A 1 540 ? -15.115 4.740 39.302 1.00 54.19 540 TYR A CA 1
ATOM 4183 C C . TYR A 1 540 ? -14.333 5.499 40.381 1.00 54.19 540 TYR A C 1
ATOM 4185 O O . TYR A 1 540 ? -13.805 6.581 40.122 1.00 54.19 540 TYR A O 1
ATOM 4193 N N . PHE A 1 541 ? -14.209 4.917 41.578 1.00 58.12 541 PHE A N 1
ATOM 4194 C CA . PHE A 1 541 ? -13.393 5.467 42.666 1.00 58.12 541 PHE A CA 1
ATOM 4195 C C . PHE A 1 541 ? -12.082 4.696 42.802 1.00 58.12 541 PHE A C 1
ATOM 4197 O O . PHE A 1 541 ? -12.088 3.497 43.082 1.00 58.12 541 PHE A O 1
ATOM 4204 N N . ALA A 1 542 ? -10.962 5.407 42.678 1.00 53.91 542 ALA A N 1
ATOM 4205 C CA . ALA A 1 542 ? -9.667 4.954 43.166 1.00 53.91 542 ALA A CA 1
ATOM 4206 C C . ALA A 1 542 ? -9.244 5.845 44.335 1.00 53.91 542 ALA A C 1
ATOM 4208 O O . ALA A 1 542 ? -9.192 7.075 44.228 1.00 53.91 542 ALA A O 1
ATOM 4209 N N . PHE A 1 543 ? -8.978 5.211 45.469 1.00 63.00 543 PHE A N 1
ATOM 4210 C CA . PHE A 1 543 ? -8.566 5.875 46.693 1.00 63.00 543 PHE A CA 1
ATOM 4211 C C . PHE A 1 543 ? -7.055 6.094 46.679 1.00 63.00 543 PHE A C 1
ATOM 4213 O O . PHE A 1 543 ? -6.291 5.160 46.456 1.00 63.00 543 PHE A O 1
ATOM 4220 N N . ASN A 1 544 ? -6.621 7.328 46.934 1.00 62.81 544 ASN A N 1
ATOM 4221 C CA . ASN A 1 544 ? -5.225 7.644 47.195 1.00 62.81 544 ASN A CA 1
ATOM 4222 C C . ASN A 1 544 ? -5.101 8.148 48.634 1.00 62.81 544 ASN A C 1
ATOM 4224 O O . ASN A 1 544 ? -5.501 9.273 48.958 1.00 62.81 544 ASN A O 1
ATOM 4228 N N . VAL A 1 545 ? -4.574 7.297 49.510 1.00 66.38 545 VAL A N 1
ATOM 4229 C CA . VAL A 1 545 ? -4.207 7.685 50.869 1.00 66.38 545 VAL A CA 1
ATOM 4230 C C . VAL A 1 545 ? -2.747 8.149 50.855 1.00 66.38 545 VAL A C 1
ATOM 4232 O O . VAL A 1 545 ? -1.881 7.397 50.409 1.00 66.38 545 VAL A O 1
ATOM 4235 N N . PRO A 1 546 ? -2.440 9.374 51.326 1.00 67.94 546 PRO A N 1
ATOM 4236 C CA . PRO A 1 546 ? -1.063 9.849 51.416 1.00 67.94 546 PRO A CA 1
ATOM 4237 C C . PRO A 1 546 ? -0.173 8.891 52.218 1.00 67.94 546 PRO A C 1
ATOM 4239 O O . PRO A 1 546 ? -0.605 8.322 53.224 1.00 67.94 546 PRO A O 1
ATOM 4242 N N . GLU A 1 547 ? 1.089 8.748 51.808 1.00 71.81 547 GLU A N 1
ATOM 4243 C CA . GLU A 1 547 ? 2.059 7.929 52.538 1.00 71.81 547 GLU A CA 1
ATOM 4244 C C . GLU A 1 547 ? 2.163 8.390 54.004 1.00 71.81 547 GLU A C 1
ATOM 4246 O O . GLU A 1 547 ? 2.313 9.579 54.290 1.00 71.81 547 GLU A O 1
ATOM 4251 N N . GLY A 1 548 ? 2.035 7.443 54.938 1.00 74.06 548 GLY A N 1
ATOM 4252 C CA . GLY A 1 548 ? 2.068 7.710 56.379 1.00 74.06 548 GLY A CA 1
ATOM 4253 C C . GLY A 1 548 ? 0.748 8.189 56.999 1.00 74.06 548 GLY A C 1
ATOM 4254 O O . GLY A 1 548 ? 0.696 8.369 58.212 1.00 74.06 548 GLY A O 1
ATOM 4255 N N . ALA A 1 549 ? -0.331 8.366 56.224 1.00 80.38 549 ALA A N 1
ATOM 4256 C CA . ALA A 1 549 ? -1.642 8.697 56.795 1.00 80.38 549 ALA A CA 1
ATOM 4257 C C . ALA A 1 549 ? -2.285 7.507 57.534 1.00 80.38 549 ALA A C 1
ATOM 4259 O O . ALA A 1 549 ? -3.069 7.718 58.459 1.00 80.38 549 ALA A O 1
ATOM 4260 N N . ILE A 1 550 ? -1.935 6.276 57.148 1.00 82.31 550 ILE A N 1
ATOM 4261 C CA . ILE A 1 550 ? -2.312 5.032 57.828 1.00 82.31 550 ILE A CA 1
ATOM 4262 C C . ILE A 1 550 ? -1.073 4.131 57.875 1.00 82.31 550 ILE A C 1
ATOM 4264 O O . ILE A 1 550 ? -0.506 3.795 56.831 1.00 82.31 550 ILE A O 1
ATOM 4268 N N . THR A 1 551 ? -0.644 3.743 59.072 1.00 83.12 551 THR A N 1
ATOM 4269 C CA . THR A 1 551 ? 0.480 2.825 59.304 1.00 83.12 551 THR A CA 1
ATOM 4270 C C . THR A 1 551 ? 0.048 1.620 60.138 1.00 83.12 551 THR A C 1
ATOM 4272 O O . THR A 1 551 ? -0.979 1.664 60.806 1.00 83.12 551 THR A O 1
ATOM 4275 N N . ASP A 1 552 ? 0.816 0.536 60.125 1.00 86.00 552 ASP A N 1
ATOM 4276 C CA . ASP A 1 552 ? 0.695 -0.516 61.138 1.00 86.00 552 ASP A CA 1
ATOM 4277 C C . ASP A 1 552 ? 1.247 -0.042 62.504 1.00 86.00 552 ASP A C 1
ATOM 4279 O O . ASP A 1 552 ? 1.766 1.073 62.640 1.00 86.00 552 ASP A O 1
ATOM 4283 N N . GLU A 1 553 ? 1.153 -0.891 63.535 1.00 84.06 553 GLU A N 1
ATOM 4284 C CA . GLU A 1 553 ? 1.725 -0.613 64.865 1.00 84.06 553 GLU A CA 1
ATOM 4285 C C . GLU A 1 553 ? 3.257 -0.438 64.849 1.00 84.06 553 GLU A C 1
ATOM 4287 O O . GLU A 1 553 ? 3.823 0.170 65.758 1.00 84.06 553 GLU A O 1
ATOM 4292 N N . ALA A 1 554 ? 3.938 -0.953 63.820 1.00 81.56 554 ALA A N 1
ATOM 4293 C CA . ALA A 1 554 ? 5.378 -0.814 63.627 1.00 81.56 554 ALA A CA 1
ATOM 4294 C C . ALA A 1 554 ? 5.760 0.466 62.852 1.00 81.56 554 ALA A C 1
ATOM 4296 O O . ALA A 1 554 ? 6.948 0.734 62.662 1.00 81.56 554 ALA A O 1
ATOM 4297 N N . GLY A 1 555 ? 4.778 1.283 62.453 1.00 80.00 555 GLY A N 1
ATOM 4298 C CA . GLY A 1 555 ? 4.980 2.534 61.725 1.00 80.00 555 GLY A CA 1
ATOM 4299 C C . GLY A 1 555 ? 5.222 2.356 60.224 1.00 80.00 555 GLY A C 1
ATOM 4300 O O . GLY A 1 555 ? 5.600 3.318 59.555 1.00 80.00 555 GLY A O 1
ATOM 4301 N N . HIS A 1 556 ? 5.014 1.161 59.670 1.00 80.19 556 HIS A N 1
ATOM 4302 C CA . HIS A 1 556 ? 5.089 0.950 58.228 1.00 80.19 556 HIS A CA 1
ATOM 4303 C C . HIS A 1 556 ? 3.795 1.430 57.565 1.00 80.19 556 HIS A C 1
ATOM 4305 O O . HIS A 1 556 ? 2.715 1.093 58.052 1.00 80.19 556 HIS A O 1
ATOM 4311 N N . PRO A 1 557 ? 3.859 2.180 56.447 1.00 72.00 557 PRO A N 1
ATOM 4312 C CA . PRO A 1 557 ? 2.668 2.552 55.693 1.00 72.00 557 PRO A CA 1
ATOM 4313 C C . PRO A 1 557 ? 1.837 1.321 55.328 1.00 72.00 557 PRO A C 1
ATOM 4315 O O . PRO A 1 557 ? 2.376 0.337 54.817 1.00 72.00 557 PRO A O 1
ATOM 4318 N N . VAL A 1 558 ? 0.523 1.390 55.542 1.00 70.06 558 VAL A N 1
ATOM 4319 C CA . VAL A 1 558 ? -0.409 0.352 55.089 1.00 70.06 558 VAL A CA 1
ATOM 4320 C C . VAL A 1 558 ? -0.589 0.521 53.579 1.00 70.06 558 VAL A C 1
ATOM 4322 O O . VAL A 1 558 ? -1.417 1.297 53.105 1.00 70.06 558 VAL A O 1
ATOM 4325 N N . ARG A 1 559 ? 0.265 -0.166 52.809 1.00 56.25 559 ARG A N 1
ATOM 4326 C CA . ARG A 1 559 ? 0.441 0.029 51.356 1.00 56.25 559 ARG A CA 1
ATOM 4327 C C . ARG A 1 559 ? -0.793 -0.305 50.503 1.00 56.25 559 ARG A C 1
ATOM 4329 O O . ARG A 1 559 ? -0.823 0.067 49.340 1.00 56.25 559 ARG A O 1
ATOM 4336 N N . SER A 1 560 ? -1.825 -0.936 51.066 1.00 55.06 560 SER A N 1
ATOM 4337 C CA . SER A 1 560 ? -3.062 -1.304 50.358 1.00 55.06 560 SER A CA 1
ATOM 4338 C C . SER A 1 560 ? -4.015 -0.129 50.096 1.00 55.06 560 SER A C 1
ATOM 4340 O O . SER A 1 560 ? -4.817 -0.198 49.170 1.00 55.06 560 SER A O 1
ATOM 4342 N N . MET A 1 561 ? -3.900 0.976 50.846 1.00 52.16 561 MET A N 1
ATOM 4343 C CA . MET A 1 561 ? -4.600 2.239 50.544 1.00 52.16 561 MET A CA 1
ATOM 4344 C C . MET A 1 561 ? -3.674 3.309 49.938 1.00 52.16 561 MET A C 1
ATOM 4346 O O . MET A 1 561 ? -4.138 4.345 49.457 1.00 52.16 561 MET A O 1
ATOM 4350 N N . VAL A 1 562 ? -2.362 3.052 49.948 1.00 45.28 562 VAL A N 1
ATOM 4351 C CA . VAL A 1 562 ? -1.310 3.931 49.421 1.00 45.28 562 VAL A CA 1
ATOM 4352 C C . VAL A 1 562 ? -0.847 3.371 48.076 1.00 45.28 562 VAL A C 1
ATOM 4354 O O . VAL A 1 562 ? 0.166 2.683 47.985 1.00 45.28 562 VAL A O 1
ATOM 4357 N N . GLY A 1 563 ? -1.606 3.651 47.019 1.00 42.16 563 GLY A N 1
ATOM 4358 C CA . GLY A 1 563 ? -1.197 3.364 45.647 1.00 42.16 563 GLY A CA 1
ATOM 4359 C C . GLY A 1 563 ? -1.279 4.620 44.789 1.00 42.16 563 GLY A C 1
ATOM 4360 O O . GLY A 1 563 ? -2.263 5.358 44.827 1.00 42.16 563 GLY A O 1
ATOM 4361 N N . ASN A 1 564 ? -0.237 4.875 43.997 1.00 40.53 564 ASN A N 1
ATOM 4362 C CA . ASN A 1 564 ? -0.269 5.869 42.926 1.00 40.53 564 ASN A CA 1
ATOM 4363 C C . ASN A 1 564 ? -1.185 5.357 41.800 1.00 40.53 564 ASN A C 1
ATOM 4365 O O . ASN A 1 564 ? -0.724 4.879 40.771 1.00 40.53 564 ASN A O 1
ATOM 4369 N N . TYR A 1 565 ? -2.499 5.460 41.987 1.00 46.16 565 TYR A N 1
ATOM 4370 C CA . TYR A 1 565 ? -3.516 5.015 41.024 1.00 46.16 565 TYR A CA 1
ATOM 4371 C C . TYR A 1 565 ? -3.780 6.042 39.903 1.00 46.16 565 TYR A C 1
ATOM 4373 O O . TYR A 1 565 ? -4.890 6.151 39.392 1.00 46.16 565 TYR A O 1
ATOM 4381 N N . LEU A 1 566 ? -2.762 6.823 39.522 1.00 36.19 566 LEU A N 1
ATOM 4382 C CA . LEU A 1 566 ? -2.852 7.881 38.503 1.00 36.19 566 LEU A CA 1
ATOM 4383 C C . LEU A 1 566 ? -2.485 7.406 37.081 1.00 36.19 566 LEU A C 1
ATOM 4385 O O . LEU A 1 566 ? -2.540 8.206 36.152 1.00 36.19 566 LEU A O 1
ATOM 4389 N N . SER A 1 567 ? -2.136 6.129 36.875 1.00 35.34 567 SER A N 1
ATOM 4390 C CA . SER A 1 567 ? -1.728 5.590 35.565 1.00 35.34 567 SER A CA 1
ATOM 4391 C C . SER A 1 567 ? -2.788 4.686 34.914 1.00 35.34 567 SER A C 1
ATOM 4393 O O . SER A 1 567 ? -2.538 3.515 34.650 1.00 35.34 567 SER A O 1
ATOM 4395 N N . GLY A 1 568 ? -3.985 5.223 34.660 1.00 35.78 568 GLY A N 1
ATOM 4396 C CA . GLY A 1 568 ? -4.843 4.860 33.513 1.00 35.78 568 GLY A CA 1
ATOM 4397 C C . GLY A 1 568 ? -5.345 3.417 33.310 1.00 35.78 568 GLY A C 1
ATOM 4398 O O . GLY A 1 568 ? -6.077 3.193 32.355 1.00 35.78 568 GLY A O 1
ATOM 4399 N N . THR A 1 569 ? -5.010 2.441 34.154 1.00 38.06 569 THR A N 1
ATOM 4400 C CA . THR A 1 569 ? -5.475 1.046 34.041 1.00 38.06 569 THR A CA 1
ATOM 4401 C C . THR A 1 569 ? -5.842 0.524 35.429 1.00 38.06 569 THR A C 1
ATOM 4403 O O . THR A 1 569 ? -4.996 0.088 36.203 1.00 38.06 569 THR A O 1
ATOM 4406 N N . LEU A 1 570 ? -7.122 0.642 35.790 1.00 41.12 570 LEU A N 1
ATOM 4407 C CA . LEU A 1 570 ? -7.650 0.098 37.042 1.00 41.12 570 LEU A CA 1
ATOM 4408 C C . LEU A 1 570 ? -7.822 -1.416 36.895 1.00 41.12 570 LEU A C 1
ATOM 4410 O O . LEU A 1 570 ? -8.540 -1.861 36.003 1.00 41.12 570 LEU A O 1
ATOM 4414 N N . ALA A 1 571 ? -7.194 -2.202 37.773 1.00 43.09 571 ALA A N 1
ATOM 4415 C CA . ALA A 1 571 ? -7.419 -3.646 37.810 1.00 43.09 571 ALA A CA 1
ATOM 4416 C C . ALA A 1 571 ? -8.764 -4.010 38.469 1.00 43.09 571 ALA A C 1
ATOM 4418 O O . ALA A 1 571 ? -9.384 -4.964 38.022 1.00 43.09 571 ALA A O 1
ATOM 4419 N N . THR A 1 572 ? -9.271 -3.228 39.432 1.00 51.19 572 THR A N 1
ATOM 4420 C CA . THR A 1 572 ? -10.636 -3.370 39.981 1.00 51.19 572 THR A CA 1
ATOM 4421 C C . THR A 1 572 ? -11.026 -2.129 40.810 1.00 51.19 572 THR A C 1
ATOM 4423 O O . THR A 1 572 ? -10.308 -1.768 41.742 1.00 51.19 572 THR A O 1
ATOM 4426 N N . PRO A 1 573 ? -12.130 -1.427 40.499 1.00 54.47 573 PRO A N 1
ATOM 4427 C CA . PRO A 1 573 ? -12.653 -0.335 41.327 1.00 54.47 573 PRO A CA 1
ATOM 4428 C C . PRO A 1 573 ? -13.401 -0.887 42.553 1.00 54.47 573 PRO A C 1
ATOM 4430 O O . PRO A 1 573 ? -14.140 -1.853 42.419 1.00 54.47 573 PRO A O 1
ATOM 4433 N N . LEU A 1 574 ? -13.278 -0.259 43.731 1.00 61.50 574 LEU A N 1
ATOM 4434 C CA . LEU A 1 574 ? -13.981 -0.724 44.947 1.00 61.50 574 LEU A CA 1
ATOM 4435 C C . LEU A 1 574 ? -15.477 -0.354 44.959 1.00 61.50 574 LEU A C 1
ATOM 4437 O O . LEU A 1 574 ? -16.299 -1.036 45.568 1.00 61.50 574 LEU A O 1
ATOM 4441 N N . LEU A 1 575 ? -15.833 0.746 44.296 1.00 60.31 575 LEU A N 1
ATOM 4442 C CA . LEU A 1 575 ? -17.208 1.221 44.156 1.00 60.31 575 LEU A CA 1
ATOM 4443 C C . LEU A 1 575 ? -17.554 1.319 42.679 1.00 60.31 575 LEU A C 1
ATOM 4445 O O . LEU A 1 575 ? -16.813 1.946 41.914 1.00 60.31 575 LEU A O 1
ATOM 4449 N N . LYS A 1 576 ? -18.696 0.748 42.304 1.00 65.50 576 LYS A N 1
ATOM 4450 C CA . LYS A 1 576 ? -19.287 0.915 40.978 1.00 65.50 576 LYS A CA 1
ATOM 4451 C C . LYS A 1 576 ? -20.655 1.560 41.128 1.00 65.50 576 LYS A C 1
ATOM 4453 O O . LYS A 1 576 ? -21.528 1.016 41.800 1.00 65.50 576 LYS A O 1
ATOM 4458 N N . VAL A 1 577 ? -20.827 2.719 40.503 1.00 61.03 577 VAL A N 1
ATOM 4459 C CA . VAL A 1 577 ? -22.145 3.343 40.389 1.00 61.03 577 VAL A CA 1
ATOM 4460 C C . VAL A 1 577 ? -22.887 2.628 39.270 1.00 61.03 577 VAL A C 1
ATOM 4462 O O . VAL A 1 577 ? -22.362 2.490 38.165 1.00 61.03 577 VAL A O 1
ATOM 4465 N N . THR A 1 578 ? -24.069 2.115 39.573 1.00 62.62 578 THR A N 1
ATOM 4466 C CA . THR A 1 578 ? -24.975 1.547 38.579 1.00 62.62 578 THR A CA 1
ATOM 4467 C C . THR A 1 578 ? -26.115 2.508 38.345 1.00 62.62 578 THR A C 1
ATOM 4469 O O . THR A 1 578 ? -26.583 3.154 39.283 1.00 62.62 578 THR A O 1
ATOM 4472 N N . ASP A 1 579 ? -26.569 2.555 37.103 1.00 62.94 579 ASP A N 1
ATOM 4473 C CA . ASP A 1 579 ? -27.828 3.178 36.752 1.00 62.94 579 ASP A CA 1
ATOM 4474 C C . ASP A 1 579 ? -28.767 2.087 36.241 1.00 62.94 579 ASP A C 1
ATOM 4476 O O . ASP A 1 579 ? -28.582 1.531 35.158 1.00 62.94 579 ASP A O 1
ATOM 4480 N N . SER A 1 580 ? -29.678 1.639 37.105 1.00 62.31 580 SER A N 1
ATOM 4481 C CA . SER A 1 580 ? -30.618 0.568 36.762 1.00 62.31 580 SER A CA 1
ATOM 4482 C C . SER A 1 580 ? -31.932 1.097 36.185 1.00 62.31 580 SER A C 1
ATOM 4484 O O . SER A 1 580 ? -32.767 0.306 35.729 1.00 62.31 580 SER A O 1
ATOM 4486 N N . VAL A 1 581 ? -32.129 2.419 36.191 1.00 62.31 581 VAL A N 1
ATOM 4487 C CA . VAL A 1 581 ? -33.359 3.083 35.763 1.00 62.31 581 VAL A CA 1
ATOM 4488 C C . VAL A 1 581 ? -33.072 3.831 34.467 1.00 62.31 581 VAL A C 1
ATOM 4490 O O . VAL A 1 581 ? -32.153 4.623 34.393 1.00 62.31 581 VAL A O 1
ATOM 4493 N N . LYS A 1 582 ? -33.848 3.554 33.417 1.00 65.50 582 LYS A N 1
ATOM 4494 C CA . LYS A 1 582 ? -33.719 4.277 32.144 1.00 65.50 582 LYS A CA 1
ATOM 4495 C C . LYS A 1 582 ? -34.501 5.592 32.179 1.00 65.50 582 LYS A C 1
ATOM 4497 O O . LYS A 1 582 ? -35.569 5.597 32.803 1.00 65.50 582 LYS A O 1
ATOM 4502 N N . PRO A 1 583 ? -34.118 6.601 31.371 1.00 67.50 583 PRO A N 1
ATOM 4503 C CA . PRO A 1 583 ? -34.874 7.842 31.290 1.00 67.50 583 PRO A CA 1
ATOM 4504 C C . PRO A 1 583 ? -36.325 7.614 30.855 1.00 67.50 583 PRO A C 1
ATOM 4506 O O . PRO A 1 583 ? -36.600 6.981 29.832 1.00 67.50 583 PRO A O 1
ATOM 4509 N N . PHE A 1 584 ? -37.266 8.165 31.616 1.00 73.00 584 PHE A N 1
ATOM 4510 C CA . PHE A 1 584 ? -38.696 8.189 31.335 1.00 73.00 584 PHE A CA 1
ATOM 4511 C C . PHE A 1 584 ? -39.308 9.545 31.708 1.00 73.00 584 PHE A C 1
ATOM 4513 O O . PHE A 1 584 ? -38.812 10.276 32.562 1.00 73.00 584 PHE A O 1
ATOM 4520 N N . SER A 1 585 ? -40.422 9.893 31.061 1.00 77.38 585 SER A N 1
ATOM 4521 C CA . SER A 1 585 ? -41.139 11.140 31.339 1.00 77.38 585 SER A CA 1
ATOM 4522 C C . SER A 1 585 ? -41.994 11.024 32.608 1.00 77.38 585 SER A C 1
ATOM 4524 O O . SER A 1 585 ? -42.908 10.195 32.667 1.00 77.38 585 SER A O 1
ATOM 4526 N N . GLU A 1 586 ? -41.755 11.893 33.585 1.00 82.38 586 GLU A N 1
ATOM 4527 C CA . GLU A 1 586 ? -42.566 12.048 34.799 1.00 82.38 586 GLU A CA 1
ATOM 4528 C C . GLU A 1 586 ? -43.776 12.960 34.583 1.00 82.38 586 GLU A C 1
ATOM 4530 O O . GLU A 1 586 ? -44.833 12.753 35.184 1.00 82.38 586 GLU A O 1
ATOM 4535 N N . GLY A 1 587 ? -43.646 13.959 33.710 1.00 83.88 587 GLY A N 1
ATOM 4536 C CA . GLY A 1 587 ? -44.692 14.947 33.479 1.00 83.88 587 GLY A CA 1
ATOM 4537 C C . GLY A 1 587 ? -44.491 15.735 32.196 1.00 83.88 587 GLY A C 1
ATOM 4538 O O . GLY A 1 587 ? -43.376 15.859 31.698 1.00 83.88 587 GLY A O 1
ATOM 4539 N N . ILE A 1 588 ? -45.578 16.292 31.664 1.00 85.12 588 ILE A N 1
ATOM 4540 C CA . ILE A 1 588 ? -45.532 17.196 30.512 1.00 85.12 588 ILE A CA 1
ATOM 4541 C C . ILE A 1 588 ? -46.333 18.452 30.834 1.00 85.12 588 ILE A C 1
ATOM 4543 O O . ILE A 1 588 ? -47.465 18.385 31.315 1.00 85.12 588 ILE A O 1
ATOM 4547 N N . THR A 1 589 ? -45.740 19.603 30.544 1.00 88.31 589 THR A N 1
ATOM 4548 C CA . THR A 1 589 ? -46.388 20.913 30.621 1.00 88.31 589 THR A CA 1
ATOM 4549 C C . THR A 1 589 ? -46.242 21.630 29.289 1.00 88.31 589 THR A C 1
ATOM 4551 O O . THR A 1 589 ? -45.317 21.354 28.532 1.00 88.31 589 THR A O 1
ATOM 4554 N N . ALA A 1 590 ? -47.155 22.538 28.975 1.00 86.88 590 ALA A N 1
ATOM 4555 C CA . ALA A 1 590 ? -47.092 23.336 27.761 1.00 86.88 590 ALA A CA 1
ATOM 4556 C C . ALA A 1 590 ? -47.511 24.778 28.030 1.00 86.88 590 ALA A C 1
ATOM 4558 O O . ALA A 1 590 ? -48.317 25.042 28.920 1.00 86.88 590 ALA A O 1
ATOM 4559 N N . VAL A 1 591 ? -46.984 25.713 27.245 1.00 90.06 591 VAL A N 1
ATOM 4560 C CA . VAL A 1 591 ? -47.412 27.113 27.242 1.00 90.06 591 VAL A CA 1
ATOM 4561 C C . VAL A 1 591 ? -48.395 27.308 26.092 1.00 90.06 591 VAL A C 1
ATOM 4563 O O . VAL A 1 591 ? -47.994 27.311 24.929 1.00 90.06 591 VAL A O 1
ATOM 4566 N N . VAL A 1 592 ? -49.676 27.466 26.424 1.00 85.06 592 VAL A N 1
ATOM 4567 C CA . VAL A 1 592 ? -50.806 27.586 25.491 1.00 85.06 592 VAL A CA 1
ATOM 4568 C C . VAL A 1 592 ? -51.447 28.962 25.661 1.00 85.06 592 VAL A C 1
ATOM 4570 O O . VAL A 1 592 ? -51.904 29.313 26.751 1.00 85.06 592 VAL A O 1
ATOM 4573 N N . ASP A 1 593 ? -51.419 29.783 24.611 1.00 86.88 593 ASP A N 1
ATOM 4574 C CA . ASP A 1 593 ? -51.830 31.198 24.634 1.00 86.88 593 ASP A CA 1
ATOM 4575 C C . ASP A 1 593 ? -51.183 31.998 25.786 1.00 86.88 593 ASP A C 1
ATOM 4577 O O . ASP A 1 593 ? -51.793 32.875 26.401 1.00 86.88 593 ASP A O 1
ATOM 4581 N N . GLY A 1 594 ? -49.928 31.666 26.108 1.00 89.88 594 GLY A N 1
ATOM 4582 C CA . GLY A 1 594 ? -49.165 32.271 27.203 1.00 89.88 594 GLY A CA 1
ATOM 4583 C C . GLY A 1 594 ? -49.479 31.723 28.602 1.00 89.88 594 GLY A C 1
ATOM 4584 O O . GLY A 1 594 ? -48.886 32.195 29.571 1.00 89.88 594 GLY A O 1
ATOM 4585 N N . ASN A 1 595 ? -50.369 30.734 28.730 1.00 90.06 595 ASN A N 1
ATOM 4586 C CA . ASN A 1 595 ? -50.721 30.102 30.002 1.00 90.06 595 ASN A CA 1
ATOM 4587 C C . ASN A 1 595 ? -50.096 28.710 30.118 1.00 90.06 595 ASN A C 1
ATOM 4589 O O . ASN A 1 595 ? -50.080 27.951 29.154 1.00 90.06 595 ASN A O 1
ATOM 4593 N N . LEU A 1 596 ? -49.621 28.353 31.313 1.00 91.88 596 LEU A N 1
ATOM 4594 C CA . LEU A 1 596 ? -49.109 27.011 31.580 1.00 91.88 596 LEU A CA 1
ATOM 4595 C C . LEU A 1 596 ? -50.275 26.020 31.724 1.00 91.88 596 LEU A C 1
ATOM 4597 O O . LEU A 1 596 ? -51.146 26.203 32.576 1.00 91.88 596 LEU A O 1
ATOM 4601 N N . VAL A 1 597 ? -50.265 24.965 30.917 1.00 86.75 597 VAL A N 1
ATOM 4602 C CA . VAL A 1 597 ? -51.232 23.864 30.931 1.00 86.75 597 VAL A CA 1
ATOM 4603 C C . VAL A 1 597 ? -50.481 22.570 31.230 1.00 86.75 597 VAL A C 1
ATOM 4605 O O . VAL A 1 597 ? -49.438 22.301 30.639 1.00 86.75 597 VAL A O 1
ATOM 4608 N N . ASN A 1 598 ? -50.995 21.768 32.162 1.00 88.38 598 ASN A N 1
ATOM 4609 C CA . ASN A 1 598 ? -50.406 20.476 32.513 1.00 88.38 598 ASN A CA 1
ATOM 4610 C C . ASN A 1 598 ? -51.110 19.365 31.733 1.00 88.38 598 ASN A C 1
ATOM 4612 O O . ASN A 1 598 ? -52.341 19.340 31.689 1.00 88.38 598 ASN A O 1
ATOM 4616 N N . ALA A 1 599 ? -50.344 18.439 31.164 1.00 81.25 599 ALA A N 1
ATOM 4617 C CA . ALA A 1 599 ? -50.905 17.227 30.590 1.00 81.25 599 ALA A CA 1
ATOM 4618 C C . ALA A 1 599 ? -51.378 16.282 31.705 1.00 81.25 599 ALA A C 1
ATOM 4620 O O . ALA A 1 599 ? -50.773 16.201 32.777 1.00 81.25 599 ALA A O 1
ATOM 4621 N N . SER A 1 600 ? -52.448 15.542 31.440 1.00 81.31 600 SER A N 1
ATOM 4622 C CA . SER A 1 600 ? -52.908 14.453 32.301 1.00 81.31 600 SER A CA 1
ATOM 4623 C C . SER A 1 600 ? -52.368 13.123 31.780 1.00 81.31 600 SER A C 1
ATOM 4625 O O . SER A 1 600 ? -52.319 12.908 30.573 1.00 81.31 600 SER A O 1
ATOM 4627 N N . LYS A 1 601 ? -51.919 12.230 32.665 1.00 78.88 601 LYS A N 1
ATOM 4628 C CA . LYS A 1 601 ? -51.468 10.895 32.256 1.00 78.88 601 LYS A CA 1
ATOM 4629 C C . LYS A 1 601 ? -52.678 9.971 32.152 1.00 78.88 601 LYS A C 1
ATOM 4631 O O . LYS A 1 601 ? -53.421 9.806 33.117 1.00 78.88 601 LYS A O 1
ATOM 4636 N N . ASN A 1 602 ? -52.881 9.364 30.991 1.00 76.81 602 ASN A N 1
ATOM 4637 C CA . ASN A 1 602 ? -53.906 8.354 30.802 1.00 76.81 602 ASN A CA 1
ATOM 4638 C C . ASN A 1 602 ? -53.443 7.039 31.440 1.00 76.81 602 ASN A C 1
ATOM 4640 O O . ASN A 1 602 ? -52.555 6.362 30.930 1.00 76.81 602 ASN A O 1
ATOM 4644 N N . GLU A 1 603 ? -54.077 6.652 32.544 1.00 78.38 603 GLU A N 1
ATOM 4645 C CA . GLU A 1 603 ? -53.728 5.446 33.312 1.00 78.38 603 GLU A CA 1
ATOM 4646 C C . GLU A 1 603 ? -53.891 4.131 32.524 1.00 78.38 603 GLU A C 1
ATOM 4648 O O . GLU A 1 603 ? -53.368 3.098 32.929 1.00 78.38 603 GLU A O 1
ATOM 4653 N N . THR A 1 604 ? -54.636 4.135 31.411 1.00 71.06 604 THR A N 1
ATOM 4654 C CA . THR A 1 604 ? -54.854 2.935 30.583 1.00 71.06 604 THR A CA 1
ATOM 4655 C C . THR A 1 604 ? -53.789 2.774 29.503 1.00 71.06 604 THR A C 1
ATOM 4657 O O . THR A 1 604 ? -53.418 1.650 29.177 1.00 71.06 604 THR A O 1
ATOM 4660 N N . THR A 1 605 ? -53.331 3.880 28.914 1.00 67.44 605 THR A N 1
ATOM 4661 C CA . THR A 1 605 ? -52.408 3.868 27.765 1.00 67.44 605 THR A CA 1
ATOM 4662 C C . THR A 1 605 ? -50.992 4.313 28.118 1.00 67.44 605 THR A C 1
ATOM 4664 O O . THR A 1 605 ? -50.102 4.171 27.289 1.00 67.44 605 THR A O 1
ATOM 4667 N N . GLY A 1 606 ? -50.789 4.900 29.300 1.00 69.50 606 GLY A N 1
ATOM 4668 C CA . GLY A 1 606 ? -49.529 5.519 29.714 1.00 69.50 606 GLY A CA 1
ATOM 4669 C C . GLY A 1 606 ? -49.234 6.864 29.036 1.00 69.50 606 GLY A C 1
ATOM 4670 O O . GLY A 1 606 ? -48.293 7.545 29.442 1.00 69.50 606 GLY A O 1
ATOM 4671 N N . ALA A 1 607 ? -50.042 7.268 28.048 1.00 69.12 607 ALA A N 1
ATOM 4672 C CA . ALA A 1 607 ? -49.857 8.481 27.259 1.00 69.12 607 ALA A CA 1
ATOM 4673 C C . ALA A 1 607 ? -50.147 9.748 28.074 1.00 69.12 607 ALA A C 1
ATOM 4675 O O . ALA A 1 607 ? -51.059 9.774 28.902 1.00 69.12 607 ALA A O 1
ATOM 4676 N N . PHE A 1 608 ? -49.414 10.823 27.794 1.00 71.31 608 PHE A N 1
ATOM 4677 C CA . PHE A 1 608 ? -49.741 12.149 28.314 1.00 71.31 608 PHE A CA 1
ATOM 4678 C C . PHE A 1 608 ? -50.698 12.852 27.348 1.00 71.31 608 PHE A C 1
ATOM 4680 O O . PHE A 1 608 ? -50.416 12.982 26.155 1.00 71.31 608 PHE A O 1
ATOM 4687 N N . GLU A 1 609 ? -51.829 13.307 27.874 1.00 73.69 609 GLU A N 1
ATOM 4688 C CA . GLU A 1 609 ? -52.898 13.975 27.140 1.00 73.69 609 GLU A CA 1
ATOM 4689 C C . GLU A 1 609 ? -52.951 15.448 27.543 1.00 73.69 609 GLU A C 1
ATOM 4691 O O . GLU A 1 609 ? -53.188 15.782 28.708 1.00 73.69 609 GLU A O 1
ATOM 4696 N N . LEU A 1 610 ? -52.720 16.330 26.571 1.00 75.69 610 LEU A N 1
ATOM 4697 C CA . LEU A 1 610 ? -52.875 17.770 26.739 1.00 75.69 610 LEU A CA 1
ATOM 4698 C C . LEU A 1 610 ? -54.143 18.215 26.014 1.00 75.69 610 LEU A C 1
ATOM 4700 O O . LEU A 1 610 ? -54.218 18.151 24.786 1.00 75.69 610 LEU A O 1
ATOM 4704 N N . GLU A 1 611 ? -55.126 18.670 26.784 1.00 74.00 611 GLU A N 1
ATOM 4705 C CA . GLU A 1 611 ? -56.345 19.269 26.249 1.00 74.00 611 GLU A CA 1
ATOM 4706 C C . GLU A 1 611 ? -56.113 20.754 25.970 1.00 74.00 611 GLU A C 1
ATOM 4708 O O . GLU A 1 611 ? -55.745 21.518 26.867 1.00 74.00 611 GLU A O 1
ATOM 4713 N N . VAL A 1 612 ? -56.329 21.164 24.721 1.00 73.38 612 VAL A N 1
ATOM 4714 C CA . VAL A 1 612 ? -56.158 22.556 24.288 1.00 73.38 612 VAL A CA 1
ATOM 4715 C C . VAL A 1 612 ? -57.395 23.048 23.523 1.00 73.38 612 VAL A C 1
ATOM 4717 O O . VAL A 1 612 ? -57.945 22.286 22.719 1.00 73.38 612 VAL A O 1
ATOM 4720 N N . PRO A 1 613 ? -57.868 24.291 23.761 1.00 73.31 613 PRO A N 1
ATOM 4721 C CA . PRO A 1 613 ? -58.991 24.854 23.014 1.00 73.31 613 PRO A CA 1
ATOM 4722 C C . PRO A 1 613 ? -58.697 24.948 21.517 1.00 73.31 613 PRO A C 1
ATOM 4724 O O . PRO A 1 613 ? -57.572 25.237 21.105 1.00 73.31 613 PRO A O 1
ATOM 4727 N N . GLN A 1 614 ? -59.719 24.784 20.682 1.00 72.62 614 GLN A N 1
ATOM 4728 C CA . GLN A 1 614 ? -59.565 25.010 19.248 1.00 72.62 614 GLN A CA 1
ATOM 4729 C C . GLN A 1 614 ? -59.021 26.425 18.955 1.00 72.62 614 GLN A C 1
ATOM 4731 O O . GLN A 1 614 ? -59.525 27.428 19.462 1.00 72.62 614 GLN A O 1
ATOM 4736 N N . ASN A 1 615 ? -58.028 26.507 18.069 1.00 74.00 615 ASN A N 1
ATOM 4737 C CA . ASN A 1 615 ? -57.276 27.700 17.665 1.00 74.00 615 ASN A CA 1
ATOM 4738 C C . ASN A 1 615 ? -56.326 28.294 18.721 1.00 74.00 615 ASN A C 1
ATOM 4740 O O . ASN A 1 615 ? -55.801 29.385 18.497 1.00 74.00 615 ASN A O 1
ATOM 4744 N N . SER A 1 616 ? -56.076 27.612 19.843 1.00 77.25 616 SER A N 1
ATOM 4745 C CA . SER A 1 616 ? -55.052 28.051 20.799 1.00 77.25 616 SER A CA 1
ATOM 4746 C C . SER A 1 616 ? -53.643 27.813 20.257 1.00 77.25 616 SER A C 1
ATOM 4748 O O . SER A 1 616 ? -53.406 26.791 19.608 1.00 77.25 616 SER A O 1
ATOM 4750 N N . VAL A 1 617 ? -52.697 28.699 20.565 1.00 79.50 617 VAL A N 1
ATOM 4751 C CA . VAL A 1 617 ? -51.300 28.595 20.124 1.00 79.50 617 VAL A CA 1
ATOM 4752 C C . VAL A 1 617 ? -50.426 28.023 21.238 1.00 79.50 617 VAL A C 1
ATOM 4754 O O . VAL A 1 617 ? -50.223 28.660 22.272 1.00 79.50 617 VAL A O 1
ATOM 4757 N N . THR A 1 618 ? -49.840 26.854 21.002 1.00 83.81 618 THR A N 1
ATOM 4758 C CA . THR A 1 618 ? -48.782 26.278 21.837 1.00 83.81 618 THR A CA 1
ATOM 4759 C C . THR A 1 618 ? -47.437 26.873 21.428 1.00 83.81 618 THR A C 1
ATOM 4761 O O . THR A 1 618 ? -47.018 26.725 20.282 1.00 83.81 618 THR A O 1
ATOM 4764 N N . SER A 1 619 ? -46.748 27.554 22.346 1.00 88.50 619 SER A N 1
ATOM 4765 C CA . SER A 1 619 ? -45.426 28.148 22.086 1.00 88.50 619 SER A CA 1
ATOM 4766 C C . SER A 1 619 ? -44.263 27.303 22.600 1.00 88.50 619 SER A C 1
ATOM 4768 O O . SER A 1 619 ? -43.137 27.476 22.145 1.00 88.50 619 SER A O 1
ATOM 4770 N N . GLU A 1 620 ? -44.517 26.415 23.560 1.00 91.00 620 GLU A N 1
ATOM 4771 C CA . GLU A 1 620 ? -43.495 25.587 24.200 1.00 91.00 620 GLU A CA 1
ATOM 4772 C C . GLU A 1 620 ? -44.143 24.358 24.844 1.00 91.00 620 GLU A C 1
ATOM 4774 O O . GLU A 1 620 ? -45.225 24.469 25.421 1.00 91.00 620 GLU A O 1
ATOM 4779 N N . ILE A 1 621 ? -43.478 23.207 24.774 1.00 86.69 621 ILE A N 1
ATOM 4780 C CA . ILE A 1 621 ? -43.814 21.998 25.534 1.00 86.69 621 ILE A CA 1
ATOM 4781 C C . ILE A 1 621 ? -42.569 21.606 26.333 1.00 86.69 621 ILE A C 1
ATOM 4783 O O . ILE A 1 621 ? -41.482 21.512 25.770 1.00 86.69 621 ILE A O 1
ATOM 4787 N N . ARG A 1 622 ? -42.715 21.373 27.635 1.00 91.00 622 ARG A N 1
ATOM 4788 C CA . ARG A 1 622 ? -41.646 20.946 28.543 1.00 91.00 622 ARG A CA 1
ATOM 4789 C C . ARG A 1 622 ? -41.981 19.566 29.093 1.00 91.00 622 ARG A C 1
ATOM 4791 O O . ARG A 1 622 ? -43.030 19.383 29.711 1.00 91.00 622 ARG A O 1
ATOM 4798 N N . ILE A 1 623 ? -41.092 18.611 28.868 1.00 85.81 623 ILE A N 1
ATOM 4799 C CA . ILE 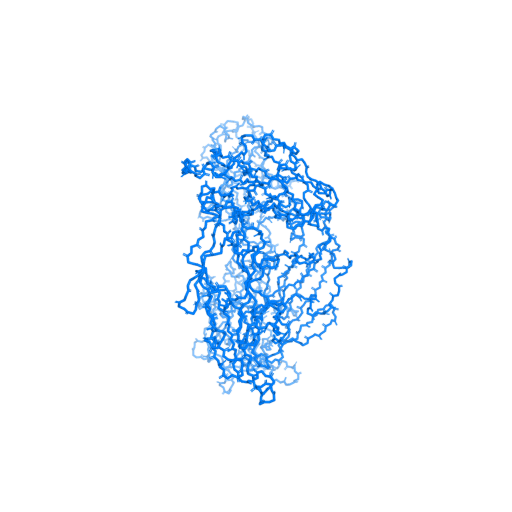A 1 623 ? -41.182 17.230 29.335 1.00 85.81 623 ILE A CA 1
ATOM 4800 C C . ILE A 1 623 ? -40.219 17.091 30.509 1.00 85.81 623 ILE A C 1
ATOM 4802 O O . ILE A 1 623 ? -39.011 17.231 30.340 1.00 85.81 623 ILE A O 1
ATOM 4806 N N . GLN A 1 624 ? -40.765 16.836 31.692 1.00 88.88 624 GLN A N 1
ATOM 4807 C CA . GLN A 1 624 ? -39.999 16.500 32.882 1.00 88.88 624 GLN A CA 1
ATOM 4808 C C . GLN A 1 624 ? -39.596 15.030 32.803 1.00 88.88 624 GLN A C 1
ATOM 4810 O O . GLN A 1 624 ? -40.462 14.159 32.698 1.00 88.88 624 GLN A O 1
ATOM 4815 N N . MET A 1 625 ? -38.300 14.765 32.867 1.00 83.31 625 MET A N 1
ATOM 4816 C CA . MET A 1 625 ? -37.714 13.432 32.946 1.00 83.31 625 MET A CA 1
ATOM 4817 C C . MET A 1 625 ? -37.426 13.077 34.410 1.00 83.31 625 MET A C 1
ATOM 4819 O O . MET A 1 625 ? -37.243 13.971 35.240 1.00 83.31 625 MET A O 1
ATOM 4823 N N . ASN A 1 626 ? -37.364 11.781 34.717 1.00 78.12 626 ASN A N 1
ATOM 4824 C CA . ASN A 1 626 ? -36.953 11.260 36.031 1.00 78.12 626 ASN A CA 1
ATOM 4825 C C . ASN A 1 626 ? -35.481 11.549 36.358 1.00 78.12 626 ASN A C 1
ATOM 4827 O O . ASN A 1 626 ? -35.074 11.456 37.515 1.00 78.12 626 ASN A O 1
ATOM 4831 N N . GLU A 1 627 ? -34.680 11.871 35.342 1.00 72.94 627 GLU A N 1
ATOM 4832 C CA . GLU A 1 627 ? -33.249 12.109 35.467 1.00 72.94 627 GLU A CA 1
ATOM 4833 C C . GLU A 1 627 ? -32.711 13.052 34.374 1.00 72.94 627 GLU A C 1
ATOM 4835 O O . GLU A 1 627 ? -33.397 13.313 33.383 1.00 72.94 627 GLU A O 1
ATOM 4840 N N . PRO A 1 628 ? -31.497 13.606 34.547 1.00 81.06 628 PRO A N 1
ATOM 4841 C CA . PRO A 1 628 ? -30.788 14.373 33.530 1.00 81.06 628 PRO A CA 1
ATOM 4842 C C . PRO A 1 628 ? -30.610 13.641 32.196 1.00 81.06 628 PRO A C 1
ATOM 4844 O O . PRO A 1 628 ? -30.078 12.536 32.144 1.00 81.06 628 PRO A O 1
ATOM 4847 N N . VAL A 1 629 ? -30.934 14.319 31.099 1.00 78.94 629 VAL A N 1
ATOM 4848 C CA . VAL A 1 629 ? -30.812 13.799 29.734 1.00 78.94 629 VAL A CA 1
ATOM 4849 C C . VAL A 1 629 ? -30.095 14.779 28.810 1.00 78.94 629 VAL A C 1
ATOM 4851 O O . VAL A 1 629 ? -29.999 15.981 29.067 1.00 78.94 629 VAL A O 1
ATOM 4854 N N . THR A 1 630 ? -29.621 14.274 27.678 1.00 78.25 630 THR A N 1
ATOM 4855 C CA . THR A 1 630 ? -29.144 15.078 26.551 1.00 78.25 630 THR A CA 1
ATOM 4856 C C . THR A 1 630 ? -30.016 14.867 25.336 1.00 78.25 630 THR A C 1
ATOM 4858 O O . THR A 1 630 ? -30.537 13.782 25.098 1.00 78.25 630 THR A O 1
ATOM 4861 N N . VAL A 1 631 ? -30.155 15.916 24.537 1.00 72.56 631 VAL A N 1
ATOM 4862 C CA . VAL A 1 631 ? -30.794 15.837 23.230 1.00 72.56 631 VAL A CA 1
ATOM 4863 C C . VAL A 1 631 ? -29.733 16.061 22.162 1.00 72.56 631 VAL A C 1
ATOM 4865 O O . VAL A 1 631 ? -28.899 16.960 22.291 1.00 72.56 631 VAL A O 1
ATOM 4868 N N . SER A 1 632 ? -29.758 15.244 21.108 1.00 72.31 632 SER A N 1
ATOM 4869 C CA . SER A 1 632 ? -28.847 15.401 19.968 1.00 72.31 632 SER A CA 1
ATOM 4870 C C . SER A 1 632 ? -28.912 16.823 19.399 1.00 72.31 632 SER A C 1
ATOM 4872 O O . SER A 1 632 ? -29.993 17.367 19.174 1.00 72.31 632 SER A O 1
ATOM 4874 N N . ASN A 1 633 ? -27.757 17.445 19.152 1.00 72.19 633 ASN A N 1
ATOM 4875 C CA . ASN A 1 633 ? -27.718 18.820 18.653 1.00 72.19 633 ASN A CA 1
ATOM 4876 C C . ASN A 1 633 ? -28.422 18.932 17.285 1.00 72.19 633 ASN A C 1
ATOM 4878 O O . ASN A 1 633 ? -28.149 18.140 16.383 1.00 72.19 633 ASN A O 1
ATOM 4882 N N . GLY A 1 634 ? -29.314 19.913 17.127 1.00 72.94 634 GLY A N 1
ATOM 4883 C CA . GLY A 1 634 ? -30.122 20.090 15.912 1.00 72.94 634 GLY A CA 1
ATOM 4884 C C . GLY A 1 634 ? -31.288 19.103 15.763 1.00 72.94 634 GLY A C 1
ATOM 4885 O O . GLY A 1 634 ? -31.887 19.022 14.689 1.00 72.94 634 GLY A O 1
ATOM 4886 N N . ALA A 1 635 ? -31.619 18.349 16.814 1.00 75.69 635 ALA A N 1
ATOM 4887 C CA . ALA A 1 635 ? -32.764 17.455 16.821 1.00 75.69 635 ALA A CA 1
ATOM 4888 C C . ALA A 1 635 ? -34.075 18.200 16.525 1.00 75.69 635 ALA A C 1
ATOM 4890 O O . ALA A 1 635 ? -34.368 19.267 17.068 1.00 75.69 635 ALA A O 1
ATOM 4891 N N . SER A 1 636 ? -34.884 17.597 15.660 1.00 79.88 636 SER A N 1
ATOM 4892 C CA . SER A 1 636 ? -36.184 18.115 15.243 1.00 79.88 636 SER A CA 1
ATOM 4893 C C . SER A 1 636 ? -37.233 17.018 15.344 1.00 79.88 636 SER A C 1
ATOM 4895 O O . SER A 1 636 ? -36.961 15.853 15.050 1.00 79.88 636 SER A O 1
ATOM 4897 N N . ILE A 1 637 ? -38.444 17.394 15.743 1.00 74.25 637 ILE A N 1
ATOM 4898 C CA . ILE A 1 637 ? -39.603 16.502 15.756 1.00 74.25 637 ILE A CA 1
ATOM 4899 C C . ILE A 1 637 ? -40.351 16.674 14.442 1.00 74.25 637 ILE A C 1
ATOM 4901 O O . ILE A 1 637 ? -40.599 17.801 14.027 1.00 74.25 637 ILE A O 1
ATOM 4905 N N . PHE A 1 638 ? -40.748 15.575 13.805 1.00 73.56 638 PHE A N 1
ATOM 4906 C CA . PHE A 1 638 ? -41.534 15.588 12.570 1.00 73.56 638 PHE A CA 1
ATOM 4907 C C . PHE A 1 638 ? -42.997 15.240 12.849 1.00 73.56 638 PHE A C 1
ATOM 4909 O O . PHE A 1 638 ? -43.297 14.421 13.719 1.00 73.56 638 PHE A O 1
ATOM 4916 N N . ILE A 1 639 ? -43.915 15.849 12.096 1.00 72.25 639 ILE A N 1
ATOM 4917 C CA . ILE A 1 639 ? -45.335 15.489 12.130 1.00 72.25 639 ILE A CA 1
ATOM 4918 C C . ILE A 1 639 ? -45.490 14.108 11.461 1.00 72.25 639 ILE A C 1
ATOM 4920 O O . ILE A 1 639 ? -45.087 13.965 10.299 1.00 72.25 639 ILE A O 1
ATOM 4924 N N . PRO A 1 640 ? -46.077 13.101 12.140 1.00 63.84 64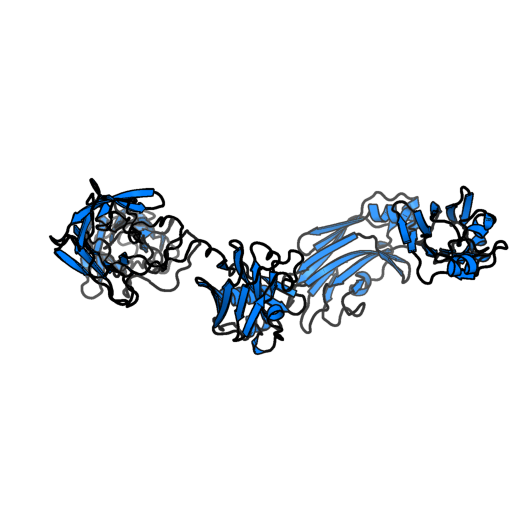0 PRO A N 1
ATOM 4925 C CA . PRO A 1 640 ? -46.180 11.740 11.618 1.00 63.84 640 PRO A CA 1
ATOM 4926 C C . PRO A 1 640 ? -46.785 11.670 10.214 1.00 63.84 640 PRO A C 1
ATOM 4928 O O . PRO A 1 640 ? -47.797 12.305 9.924 1.00 63.84 640 PRO A O 1
ATOM 4931 N N . GLY A 1 641 ? -46.173 10.865 9.343 1.00 68.88 641 GLY A N 1
ATOM 4932 C CA . GLY A 1 641 ? -46.623 10.700 7.957 1.00 68.88 641 GLY A CA 1
ATOM 4933 C C . GLY A 1 641 ? -46.297 11.881 7.035 1.00 68.88 641 GLY A C 1
ATOM 4934 O O . GLY A 1 641 ? -46.758 11.894 5.895 1.00 68.88 641 GLY A O 1
ATOM 4935 N N . THR A 1 642 ? -45.506 12.855 7.498 1.00 72.94 642 THR A N 1
ATOM 4936 C CA . THR A 1 642 ? -45.055 14.006 6.707 1.00 72.94 642 THR A CA 1
ATOM 4937 C C . THR A 1 642 ? -43.557 14.261 6.903 1.00 72.94 642 THR A C 1
ATOM 4939 O O . THR A 1 642 ? -42.972 13.835 7.894 1.00 72.94 642 THR A O 1
ATOM 4942 N N . GLU A 1 643 ? -42.947 15.025 5.996 1.00 78.81 643 GLU A N 1
ATOM 4943 C CA . GLU A 1 643 ? -41.588 15.574 6.167 1.00 78.81 643 GLU A CA 1
ATOM 4944 C C . GLU A 1 643 ? -41.594 16.940 6.887 1.00 78.81 643 GLU A C 1
ATOM 4946 O O . GLU A 1 643 ? -40.585 17.640 6.933 1.00 78.81 643 GLU A O 1
ATOM 4951 N N . THR A 1 644 ? -42.740 17.360 7.438 1.00 77.56 644 THR A N 1
ATOM 4952 C CA . THR A 1 644 ? -42.877 18.674 8.080 1.00 77.56 644 THR A CA 1
ATOM 4953 C C . THR A 1 644 ? -42.343 18.618 9.506 1.00 77.56 644 THR A C 1
ATOM 4955 O O . THR A 1 644 ? -42.821 17.831 10.324 1.00 77.56 644 THR A O 1
ATOM 4958 N N . VAL A 1 645 ? -41.377 19.482 9.818 1.00 78.19 645 VAL A N 1
ATOM 4959 C CA . VAL A 1 645 ? -40.851 19.655 11.176 1.00 78.19 645 VAL A CA 1
ATOM 4960 C C . VAL A 1 645 ? -41.913 20.321 12.049 1.00 78.19 645 VAL A C 1
ATOM 4962 O O . VAL A 1 645 ? -42.328 21.443 11.775 1.00 78.19 645 VAL A O 1
ATOM 4965 N N . TYR A 1 646 ? -42.339 19.636 13.109 1.00 81.88 646 TYR A N 1
ATOM 4966 C CA . TYR A 1 646 ? -43.176 20.201 14.158 1.00 81.88 646 TYR A CA 1
ATOM 4967 C C . TYR A 1 646 ? -42.434 21.289 14.935 1.00 81.88 646 TYR A C 1
ATOM 4969 O O . TYR A 1 646 ? -42.972 22.375 15.129 1.00 81.88 646 TYR A O 1
ATOM 4977 N N . GLY A 1 647 ? -41.204 21.013 15.369 1.00 83.06 647 GLY A N 1
ATOM 4978 C CA . GLY A 1 647 ? -40.434 21.910 16.223 1.00 83.06 647 GLY A CA 1
ATOM 4979 C C . GLY A 1 647 ? -39.048 21.382 16.570 1.00 83.06 647 GLY A C 1
ATOM 4980 O O . GLY A 1 647 ? -38.758 20.200 16.377 1.00 83.06 647 GLY A O 1
ATOM 4981 N N . GLU A 1 648 ? -38.206 22.271 17.084 1.00 86.31 648 GLU A N 1
ATOM 4982 C CA . GLU A 1 648 ? -36.900 21.918 17.645 1.00 86.31 648 GLU A CA 1
ATOM 4983 C C . GLU A 1 648 ? -37.086 21.278 19.022 1.00 86.31 648 GLU A C 1
ATOM 4985 O O . GLU A 1 648 ? -37.991 21.657 19.768 1.00 86.31 648 GLU A O 1
ATOM 4990 N N . ILE A 1 649 ? -36.224 20.322 19.363 1.00 86.31 649 ILE A N 1
ATOM 4991 C CA . ILE A 1 649 ? -36.176 19.689 20.683 1.00 86.31 649 ILE A CA 1
ATOM 4992 C C . ILE A 1 649 ? -34.774 19.859 21.270 1.00 86.31 649 ILE A C 1
ATOM 4994 O O . ILE A 1 649 ? -33.775 19.664 20.578 1.00 86.31 649 ILE A O 1
ATOM 4998 N N . LYS A 1 650 ? -34.690 20.245 22.545 1.00 89.00 650 LYS A N 1
ATOM 4999 C CA . LYS A 1 650 ? -33.427 20.470 23.260 1.00 89.00 650 LYS A CA 1
ATOM 5000 C C . LYS A 1 650 ? -33.563 20.177 24.751 1.00 89.00 650 LYS A C 1
ATOM 5002 O O . LYS A 1 650 ? -34.661 20.233 25.291 1.00 89.00 650 LYS A O 1
ATOM 5007 N N . THR A 1 651 ? -32.451 19.920 25.427 1.00 86.81 651 THR A N 1
ATOM 5008 C CA . THR A 1 651 ? -32.399 19.939 26.896 1.00 86.81 651 THR A CA 1
ATOM 5009 C C . THR A 1 651 ? -32.492 21.389 27.399 1.00 86.81 651 THR A C 1
ATOM 5011 O O . THR A 1 651 ? -31.937 22.292 26.768 1.00 86.81 651 THR A O 1
ATOM 5014 N N . ASP A 1 652 ? -33.192 21.636 28.508 1.00 89.44 652 ASP A N 1
ATOM 5015 C CA . ASP A 1 652 ? -33.237 22.954 29.149 1.00 89.44 652 ASP A CA 1
ATOM 5016 C C . ASP A 1 652 ? -31.852 23.330 29.701 1.00 89.44 652 ASP A C 1
ATOM 5018 O O . ASP A 1 652 ? -31.174 22.540 30.355 1.00 89.44 652 ASP A O 1
ATOM 5022 N N . GLU A 1 653 ? -31.416 24.560 29.433 1.00 86.69 653 GLU A N 1
ATOM 5023 C CA . GLU A 1 653 ? -30.085 25.042 29.821 1.00 86.69 653 GLU A CA 1
ATOM 5024 C C . GLU A 1 653 ? -29.921 25.198 31.341 1.00 86.69 653 GLU A C 1
ATOM 5026 O O . GLU A 1 653 ? -28.796 25.229 31.841 1.00 86.69 653 GLU A O 1
ATOM 5031 N N . ASN A 1 654 ? -31.028 25.309 32.079 1.00 89.81 654 ASN A N 1
ATOM 5032 C CA . ASN A 1 654 ? -31.032 25.485 33.530 1.00 89.81 654 ASN A CA 1
ATOM 5033 C C . ASN A 1 654 ? -31.395 24.199 34.279 1.00 89.81 654 ASN A C 1
ATOM 5035 O O . ASN A 1 654 ? -31.169 24.129 35.488 1.00 89.81 654 ASN A O 1
ATOM 5039 N N . ASP A 1 655 ? -31.963 23.211 33.586 1.00 88.12 655 ASP A N 1
ATOM 5040 C CA . ASP A 1 655 ? -32.409 21.952 34.172 1.00 88.12 655 ASP A CA 1
ATOM 5041 C C . ASP A 1 655 ? -32.261 20.799 33.173 1.00 88.12 655 ASP A C 1
ATOM 5043 O O . ASP A 1 655 ? -33.105 20.575 32.306 1.00 88.12 655 ASP A O 1
ATOM 5047 N N . SER A 1 656 ? -31.192 20.018 33.312 1.00 83.00 656 SER A N 1
ATOM 5048 C CA . SER A 1 656 ? -30.924 18.902 32.406 1.00 83.00 656 SER A CA 1
ATOM 5049 C C . SER A 1 656 ? -31.950 17.770 32.485 1.00 83.00 656 SER A C 1
ATOM 5051 O O . SER A 1 656 ? -31.952 16.911 31.608 1.00 83.00 656 SER A O 1
ATOM 5053 N N . SER A 1 657 ? -32.833 17.759 33.490 1.00 84.31 657 SER A N 1
ATOM 5054 C CA . SER A 1 657 ? -33.958 16.819 33.574 1.00 84.31 657 SER A CA 1
ATOM 5055 C C . SER A 1 657 ? -35.184 17.271 32.772 1.00 84.31 657 SER A C 1
ATOM 5057 O O . SER A 1 657 ? -36.189 16.566 32.727 1.00 84.31 657 SER A O 1
ATOM 5059 N N . VAL A 1 658 ? -35.126 18.432 32.115 1.00 87.19 658 VAL A N 1
ATOM 5060 C CA . VAL A 1 658 ? -36.227 18.969 31.314 1.00 87.19 658 VAL A CA 1
ATOM 5061 C C . VAL A 1 658 ? -35.859 18.963 29.836 1.00 87.19 658 VAL A C 1
ATOM 5063 O O . VAL A 1 658 ? -34.850 19.530 29.417 1.00 87.19 658 VAL A O 1
ATOM 5066 N N . VAL A 1 659 ? -36.727 18.370 29.019 1.00 84.75 659 VAL A N 1
ATOM 5067 C CA . VAL A 1 659 ? -36.659 18.441 27.557 1.00 84.75 659 VAL A CA 1
ATOM 5068 C C . VAL A 1 659 ? -37.685 19.449 27.057 1.00 84.75 659 VAL A C 1
ATOM 5070 O O . VAL A 1 659 ? -38.867 19.366 27.381 1.00 84.75 659 VAL A O 1
ATOM 5073 N N . VAL A 1 660 ? -37.240 20.408 26.255 1.00 89.44 660 VAL A N 1
ATOM 5074 C CA . VAL A 1 660 ? -38.052 21.497 25.714 1.00 89.44 660 VAL A CA 1
ATOM 5075 C C . VAL A 1 660 ? -38.269 21.281 24.224 1.00 89.44 660 VAL A C 1
ATOM 5077 O O . VAL A 1 660 ? -37.313 21.090 23.475 1.00 89.44 660 VAL A O 1
ATOM 5080 N N . ILE A 1 661 ? -39.527 21.347 23.796 1.00 87.88 661 ILE A N 1
ATOM 5081 C CA . ILE A 1 661 ? -39.947 21.324 22.397 1.00 87.88 661 ILE A CA 1
ATOM 5082 C C . ILE A 1 661 ? -40.523 22.696 22.048 1.00 87.88 661 ILE A C 1
ATOM 5084 O O . ILE A 1 661 ? -41.472 23.164 22.684 1.00 87.88 661 ILE A O 1
ATOM 5088 N N . THR A 1 662 ? -39.983 23.324 21.008 1.00 90.44 662 THR A N 1
ATOM 5089 C CA . THR A 1 662 ? -40.434 24.629 20.515 1.00 90.44 662 THR A CA 1
ATOM 5090 C C . THR A 1 662 ? -40.992 24.480 19.099 1.00 90.44 662 THR A C 1
ATOM 5092 O O . THR A 1 662 ? -40.226 24.158 18.188 1.00 90.44 662 THR A O 1
ATOM 5095 N N . PRO A 1 663 ? -42.302 24.707 18.874 1.00 87.00 663 PRO A N 1
ATOM 5096 C CA . PRO A 1 663 ? -42.899 24.593 17.546 1.00 87.00 663 PRO A CA 1
ATOM 5097 C C . PRO A 1 663 ? -42.219 25.497 16.506 1.00 87.00 663 PRO A C 1
ATOM 5099 O O . PRO A 1 663 ? -41.911 26.656 16.777 1.00 87.00 663 PRO A O 1
ATOM 5102 N N . ALA A 1 664 ? -42.025 24.986 15.288 1.00 85.38 664 ALA A N 1
ATOM 5103 C CA . ALA A 1 664 ? -41.283 25.648 14.211 1.00 85.38 664 ALA A CA 1
ATOM 5104 C C . ALA A 1 664 ? -41.987 26.903 13.664 1.00 85.38 664 ALA A C 1
ATOM 5106 O O . ALA A 1 664 ? -41.367 27.759 13.033 1.00 85.38 664 ALA A O 1
ATOM 5107 N N . SER A 1 665 ? -43.300 27.021 13.880 1.00 83.75 665 SER A N 1
ATOM 5108 C CA . SER A 1 665 ? -44.067 28.229 13.579 1.00 83.75 665 SER A CA 1
ATOM 5109 C C . SER A 1 665 ? -45.348 28.292 14.408 1.00 83.75 665 SER A C 1
ATOM 5111 O O . SER A 1 665 ? -45.844 27.271 14.887 1.00 83.75 665 SER A O 1
ATOM 5113 N N . THR A 1 666 ? -45.937 29.485 14.509 1.00 76.94 666 THR A N 1
ATOM 5114 C CA . THR A 1 666 ? -47.247 29.680 15.150 1.00 76.94 666 THR A CA 1
ATOM 5115 C C . THR A 1 666 ? -48.350 28.859 14.483 1.00 76.94 666 THR A C 1
ATOM 5117 O O . THR A 1 666 ? -49.204 28.335 15.185 1.00 76.94 666 THR A O 1
ATOM 5120 N N . GLY A 1 667 ? -48.315 28.691 13.155 1.00 74.75 667 GLY A N 1
ATOM 5121 C CA . GLY A 1 667 ? -49.292 27.873 12.426 1.00 74.75 667 GLY A CA 1
ATOM 5122 C C . GLY A 1 667 ? -49.227 26.391 12.803 1.00 74.75 667 GLY A C 1
ATOM 5123 O O . GLY A 1 667 ? -50.257 25.762 12.994 1.00 74.75 667 GLY A O 1
ATOM 5124 N N . ILE A 1 668 ? -48.022 25.850 12.998 1.00 73.12 668 ILE A N 1
ATOM 5125 C CA . ILE A 1 668 ? -47.822 24.459 13.440 1.00 73.12 668 ILE A CA 1
ATOM 5126 C C . ILE A 1 668 ? -48.186 24.278 14.923 1.00 73.12 668 ILE A C 1
ATOM 5128 O O . ILE A 1 668 ? -48.676 23.223 15.318 1.00 73.12 668 ILE A O 1
ATOM 5132 N N . GLY A 1 669 ? -47.973 25.312 15.741 1.00 60.00 669 GLY A N 1
ATOM 5133 C CA . GLY A 1 669 ? -48.362 25.332 17.151 1.00 60.00 669 GLY A CA 1
ATOM 5134 C C . GLY A 1 669 ? -49.851 25.603 17.405 1.00 60.00 669 GLY A C 1
ATOM 5135 O O . GLY A 1 669 ? -50.264 25.549 18.559 1.00 60.00 669 GLY A O 1
ATOM 5136 N N . THR A 1 670 ? -50.660 25.907 16.383 1.00 72.38 670 THR A N 1
ATOM 5137 C CA . THR A 1 670 ? -52.089 26.228 16.553 1.00 72.38 670 THR A CA 1
ATOM 5138 C C . THR A 1 670 ? -52.942 24.956 16.565 1.00 72.38 670 THR A C 1
ATOM 5140 O O . THR A 1 670 ? -52.942 24.176 15.613 1.00 72.38 670 THR A O 1
ATOM 5143 N N . ALA A 1 671 ? -53.698 24.744 17.641 1.00 60.28 671 ALA A N 1
ATOM 5144 C CA . ALA A 1 671 ? -54.585 23.597 17.804 1.00 60.28 671 ALA A CA 1
ATOM 5145 C C . ALA A 1 671 ? -55.779 23.649 16.830 1.00 60.28 671 ALA A C 1
ATOM 5147 O O . ALA A 1 671 ? -56.470 24.661 16.756 1.00 60.28 671 ALA A O 1
ATOM 5148 N N . GLY A 1 672 ? -56.076 22.553 16.122 1.00 52.75 672 GLY A N 1
ATOM 5149 C CA . GLY A 1 672 ? -57.270 22.426 15.267 1.00 52.75 672 GLY A CA 1
ATOM 5150 C C . GLY A 1 672 ? -57.029 22.423 13.751 1.00 52.75 672 GLY A C 1
ATOM 5151 O O . GLY A 1 672 ? -57.924 21.994 13.024 1.00 52.75 672 GLY A O 1
ATOM 5152 N N . ASP A 1 673 ? -55.842 22.811 13.271 1.00 51.59 673 ASP A N 1
ATOM 5153 C CA . ASP A 1 673 ? -55.462 22.688 11.846 1.00 51.59 673 ASP A CA 1
ATOM 5154 C C . ASP A 1 673 ? -54.849 21.313 11.509 1.00 51.59 673 ASP A C 1
ATOM 5156 O O . ASP A 1 673 ? -54.922 20.830 10.377 1.00 51.59 673 ASP A O 1
ATOM 5160 N N . LEU A 1 674 ? -54.283 20.650 12.515 1.00 49.53 674 LEU A N 1
ATOM 5161 C CA . LEU A 1 674 ? -53.822 19.267 12.493 1.00 49.53 674 LEU A CA 1
ATOM 5162 C C . LEU A 1 674 ? -54.715 18.507 13.489 1.00 49.53 674 LEU A C 1
ATOM 5164 O O . LEU A 1 674 ? -55.012 19.038 14.558 1.00 49.53 674 LEU A O 1
ATOM 5168 N N . GLY A 1 675 ? -55.211 17.317 13.132 1.00 53.47 675 GLY A N 1
ATOM 5169 C CA . GLY A 1 675 ? -56.027 16.482 14.031 1.00 53.47 675 GLY A CA 1
ATOM 5170 C C . GLY A 1 675 ? -55.243 15.990 15.257 1.00 53.47 675 GLY A C 1
ATOM 5171 O O . GLY A 1 675 ? -54.269 16.610 15.663 1.00 53.47 675 GLY A O 1
ATOM 5172 N N . LEU A 1 676 ? -55.624 14.846 15.838 1.00 47.88 676 LEU A N 1
ATOM 5173 C CA . LEU A 1 676 ? -54.802 14.185 16.863 1.00 47.88 676 LEU A CA 1
ATOM 5174 C C . LEU A 1 676 ? -53.358 14.038 16.348 1.00 47.88 676 LEU A C 1
ATOM 5176 O O . LEU A 1 676 ? -53.118 13.282 15.404 1.00 47.88 676 LEU A O 1
ATOM 5180 N N . VAL A 1 677 ? -52.410 14.760 16.949 1.00 53.28 677 VAL A N 1
ATOM 5181 C CA . VAL A 1 677 ? -50.987 14.620 16.628 1.00 53.28 677 VAL A CA 1
ATOM 5182 C C . VAL A 1 677 ? -50.344 13.797 17.728 1.00 53.28 677 VAL A C 1
ATOM 5184 O O . VAL A 1 677 ? -50.186 14.273 18.851 1.00 53.28 677 VAL A O 1
ATOM 5187 N N . THR A 1 678 ? -49.996 12.556 17.397 1.00 54.84 678 THR A N 1
ATOM 5188 C CA . THR A 1 678 ? -49.190 11.696 18.261 1.00 54.84 678 THR A CA 1
ATOM 5189 C C . THR A 1 678 ? -47.727 11.866 17.892 1.00 54.84 678 THR A C 1
ATOM 5191 O O . THR A 1 678 ? -47.311 11.437 16.821 1.00 54.84 678 THR A O 1
ATOM 5194 N N . PHE A 1 679 ? -46.923 12.469 18.760 1.00 59.00 679 PHE A N 1
ATOM 5195 C CA . PHE A 1 679 ? -45.477 12.517 18.535 1.00 59.00 679 PHE A CA 1
ATOM 5196 C C . PHE A 1 679 ? -44.832 11.237 19.055 1.00 59.00 679 PHE A C 1
ATOM 5198 O O . PHE A 1 679 ? -45.177 10.756 20.133 1.00 59.00 679 PHE A O 1
ATOM 5205 N N . THR A 1 680 ? -43.878 10.704 18.298 1.00 55.53 680 THR A N 1
ATOM 5206 C CA . THR A 1 680 ? -42.987 9.642 18.766 1.00 55.53 680 THR A CA 1
ATOM 5207 C C . THR A 1 680 ? -41.582 10.214 18.803 1.00 55.53 680 THR A C 1
ATOM 5209 O O . THR A 1 680 ? -41.017 10.560 17.766 1.00 55.53 680 THR A O 1
ATOM 5212 N N . ILE A 1 681 ? -41.031 10.351 20.007 1.00 56.75 681 ILE A N 1
ATOM 5213 C CA . ILE A 1 681 ? -39.621 10.691 20.186 1.00 56.75 681 ILE A CA 1
ATOM 5214 C C . ILE A 1 681 ? -38.827 9.434 19.827 1.00 56.75 681 ILE A C 1
ATOM 5216 O O . ILE A 1 681 ? -39.052 8.374 20.408 1.00 56.75 681 ILE A O 1
ATOM 5220 N N . SER A 1 682 ? -37.953 9.540 18.825 1.00 56.66 682 SER A N 1
ATOM 5221 C CA . SER A 1 682 ? -37.106 8.420 18.406 1.00 56.66 682 SER A CA 1
ATOM 5222 C C . SER A 1 682 ? -36.227 7.953 19.568 1.00 56.66 682 SER A C 1
ATOM 5224 O O . SER A 1 682 ? -35.756 8.774 20.355 1.00 56.66 682 SER A O 1
ATOM 5226 N N . GLU A 1 683 ? -35.970 6.647 19.634 1.00 51.47 683 GLU A N 1
ATOM 5227 C CA . GLU A 1 683 ? -35.213 5.983 20.705 1.00 51.47 683 GLU A CA 1
ATOM 5228 C C . GLU A 1 683 ? -33.785 6.517 20.913 1.00 51.47 683 GLU A C 1
ATOM 5230 O O . GLU A 1 683 ? -33.206 6.276 21.963 1.00 51.47 683 GLU A O 1
ATOM 5235 N N . ASN A 1 684 ? -33.258 7.299 19.964 1.00 56.09 684 ASN A N 1
ATOM 5236 C CA . ASN A 1 684 ? -31.907 7.873 19.998 1.00 56.09 684 ASN A CA 1
ATOM 5237 C C . ASN A 1 684 ? -31.898 9.412 20.092 1.00 56.09 684 ASN A C 1
ATOM 5239 O O . ASN A 1 684 ? -30.858 10.043 19.907 1.00 56.09 684 ASN A O 1
ATOM 5243 N N . LEU A 1 685 ? -33.066 10.042 20.269 1.00 64.81 685 LEU A N 1
ATOM 5244 C CA . LEU A 1 685 ? -33.173 11.504 20.253 1.00 64.81 685 LEU A CA 1
ATOM 5245 C C . LEU A 1 685 ? -32.857 12.124 21.615 1.00 64.81 685 LEU A C 1
ATOM 5247 O O . LEU A 1 685 ? -32.210 13.168 21.671 1.00 64.81 685 LEU A O 1
ATOM 5251 N N . VAL A 1 686 ? -33.330 11.471 22.678 1.00 61.50 686 VAL A N 1
ATOM 5252 C CA . VAL A 1 686 ? -33.089 11.822 24.077 1.00 61.50 686 VAL A CA 1
ATOM 5253 C C . VAL A 1 686 ? -32.220 10.717 24.659 1.00 61.50 686 VAL A C 1
ATOM 5255 O O . VAL A 1 686 ? -32.689 9.599 24.860 1.00 61.50 686 VAL A O 1
ATOM 5258 N N . CYS A 1 687 ? -30.951 11.024 24.879 1.00 64.06 687 CYS A N 1
ATOM 5259 C CA . CYS A 1 687 ? -29.986 10.100 25.447 1.00 64.06 687 CYS A CA 1
ATOM 5260 C C . CYS A 1 687 ? -29.848 10.369 26.940 1.00 64.06 687 CYS A C 1
ATOM 5262 O O . CYS A 1 687 ? -29.906 11.520 27.381 1.00 64.06 687 CYS A O 1
ATOM 5264 N N . ASP A 1 688 ? -29.589 9.321 27.713 1.00 68.12 688 ASP A N 1
ATOM 5265 C CA . ASP A 1 688 ? -29.017 9.507 29.041 1.00 68.12 688 ASP A CA 1
ATOM 5266 C C . ASP A 1 688 ? -27.738 10.347 28.907 1.00 68.12 688 ASP A C 1
ATOM 5268 O O . ASP A 1 688 ? -26.925 10.131 28.003 1.00 68.12 688 ASP A O 1
ATOM 5272 N N . LEU A 1 689 ? -27.575 11.346 29.773 1.00 61.72 689 LEU A N 1
ATOM 5273 C CA . LEU A 1 689 ? -26.356 12.150 29.823 1.00 61.72 689 LEU A CA 1
ATOM 5274 C C . LEU A 1 689 ? -25.122 11.283 30.152 1.00 61.72 689 LEU A C 1
ATOM 5276 O O . LEU A 1 689 ? -23.998 11.683 29.849 1.00 61.72 689 LEU A O 1
ATOM 5280 N N . VAL A 1 690 ? -25.317 10.109 30.759 1.00 59.25 690 VAL A N 1
ATOM 5281 C CA . VAL A 1 690 ? -24.262 9.168 31.146 1.00 59.25 690 VAL A CA 1
ATOM 5282 C C . VAL A 1 690 ? -24.647 7.767 30.662 1.00 59.25 690 VAL A C 1
ATOM 5284 O O . VAL A 1 690 ? -25.122 6.944 31.425 1.00 59.25 690 VAL A O 1
ATOM 5287 N N . ASP A 1 691 ? -24.474 7.554 29.355 1.00 51.91 691 ASP A N 1
ATOM 5288 C CA . ASP A 1 691 ? -24.582 6.296 28.596 1.00 51.91 691 ASP A CA 1
ATOM 5289 C C . ASP A 1 691 ? -24.847 5.007 29.414 1.00 51.91 691 ASP A C 1
ATOM 5291 O O . ASP A 1 691 ? -23.939 4.441 30.033 1.00 51.91 691 ASP A O 1
ATOM 5295 N N . ASN A 1 692 ? -26.089 4.516 29.339 1.00 46.69 692 ASN A N 1
ATOM 5296 C CA . ASN A 1 692 ? -26.604 3.341 30.054 1.00 46.69 692 ASN A CA 1
ATOM 5297 C C . ASN A 1 692 ? -26.052 1.982 29.576 1.00 46.69 692 ASN A C 1
ATOM 5299 O O . ASN A 1 692 ? -26.475 0.951 30.097 1.00 46.69 692 ASN A O 1
ATOM 5303 N N . ASP A 1 693 ? -25.117 1.947 28.618 1.00 41.81 693 ASP A N 1
ATOM 5304 C CA . ASP A 1 693 ? -24.562 0.685 28.099 1.00 41.81 693 ASP A CA 1
ATOM 5305 C C . ASP A 1 693 ? -23.027 0.568 28.119 1.00 41.81 693 ASP A C 1
ATOM 5307 O O . ASP A 1 693 ? -22.472 -0.434 27.656 1.00 41.81 693 ASP A O 1
ATOM 5311 N N . SER A 1 694 ? -22.288 1.514 28.706 1.00 34.66 694 SER A N 1
ATOM 5312 C CA . SER A 1 694 ? -20.821 1.435 28.661 1.00 34.66 694 SER A CA 1
ATOM 5313 C C . SER A 1 694 ? -20.207 0.709 29.867 1.00 34.66 694 SER A C 1
ATOM 5315 O O . SER A 1 694 ? -19.927 1.258 30.934 1.00 34.66 694 SER A O 1
ATOM 5317 N N . SER A 1 695 ? -19.835 -0.554 29.653 1.00 32.38 695 SER A N 1
ATOM 5318 C CA . SER A 1 695 ? -18.575 -1.031 30.218 1.00 32.38 695 SER A CA 1
ATOM 5319 C C . SER A 1 695 ? -17.443 -0.142 29.674 1.00 32.38 695 SER A C 1
ATOM 5321 O O . SER A 1 695 ? -16.968 -0.368 28.565 1.00 32.38 695 SER A O 1
ATOM 5323 N N . ASN A 1 696 ? -17.019 0.831 30.487 1.00 28.55 696 ASN A N 1
ATOM 5324 C CA . ASN A 1 696 ? -15.841 1.704 30.353 1.00 28.55 696 ASN A CA 1
ATOM 5325 C C . ASN A 1 696 ? -15.999 2.984 29.511 1.00 28.55 696 ASN A C 1
ATOM 5327 O O . ASN A 1 696 ? -15.968 2.970 28.286 1.00 28.55 696 ASN A O 1
ATOM 5331 N N . ILE A 1 697 ? -16.006 4.121 30.212 1.00 29.02 697 ILE A N 1
ATOM 5332 C CA . ILE A 1 697 ? -15.846 5.470 29.658 1.00 29.02 697 ILE A CA 1
ATOM 5333 C C . ILE A 1 697 ? -14.352 5.756 29.427 1.00 29.02 697 ILE A C 1
ATOM 5335 O O . ILE A 1 697 ? -13.620 5.873 30.406 1.00 29.02 697 ILE A O 1
ATOM 5339 N N . LEU A 1 698 ? -13.923 5.941 28.168 1.00 25.73 698 LEU A N 1
ATOM 5340 C CA . LEU A 1 698 ? -12.765 6.762 27.756 1.00 25.73 698 LEU A CA 1
ATOM 5341 C C . LEU A 1 698 ? -12.933 7.247 26.288 1.00 25.73 698 LEU A C 1
ATOM 5343 O O . LEU A 1 698 ? -12.695 6.492 25.355 1.00 25.73 698 LEU A O 1
ATOM 5347 N N . PHE A 1 699 ? -13.265 8.539 26.132 1.00 22.80 699 PHE A N 1
ATOM 5348 C CA . PHE A 1 699 ? -13.215 9.419 24.936 1.00 22.80 699 PHE A CA 1
ATOM 5349 C C . PHE A 1 699 ? -14.073 9.114 23.676 1.00 22.80 699 PHE A C 1
ATOM 5351 O O . PHE A 1 699 ? -14.349 7.964 23.347 1.00 22.80 699 PHE A O 1
ATOM 5358 N N . PRO A 1 700 ? -14.523 10.171 22.949 1.00 26.53 700 PRO A N 1
ATOM 5359 C CA . PRO A 1 700 ? -15.634 10.088 22.012 1.00 26.53 700 PRO A CA 1
ATOM 5360 C C . PRO A 1 700 ? -15.155 9.620 20.638 1.00 26.53 700 PRO A C 1
ATOM 5362 O O . PRO A 1 700 ? -14.492 10.350 19.901 1.00 26.53 700 PRO A O 1
ATOM 5365 N N . SER A 1 701 ? -15.551 8.411 20.268 1.00 21.31 701 SER A N 1
ATOM 5366 C CA . SER A 1 701 ? -15.659 8.015 18.869 1.00 21.31 701 SER A CA 1
ATOM 5367 C C . SER A 1 701 ? -17.093 7.551 18.635 1.00 21.31 701 SER A C 1
ATOM 5369 O O . SER A 1 701 ? -17.687 6.873 19.464 1.00 21.31 701 SER A O 1
ATOM 5371 N N . SER A 1 702 ? -17.676 8.064 17.558 1.00 26.58 702 SER A N 1
ATOM 5372 C CA . SER A 1 702 ? -19.076 7.946 17.144 1.00 26.58 702 SER A CA 1
ATOM 5373 C C . SER A 1 702 ? -19.697 6.566 17.395 1.00 26.58 702 SER A C 1
ATOM 5375 O O . SER A 1 702 ? -19.267 5.584 16.790 1.00 26.58 702 SER A O 1
ATOM 5377 N N . ILE A 1 703 ? -20.754 6.517 18.211 1.00 21.55 703 ILE A N 1
ATOM 5378 C CA . ILE A 1 703 ? -21.573 5.320 18.430 1.00 21.55 703 ILE A CA 1
ATOM 5379 C C . ILE A 1 703 ? -22.883 5.461 17.648 1.00 21.55 703 ILE A C 1
ATOM 5381 O O . ILE A 1 703 ? -23.653 6.398 17.849 1.00 21.55 703 ILE A O 1
ATOM 5385 N N . ASN A 1 704 ? -23.114 4.506 16.744 1.00 23.12 704 ASN A N 1
ATOM 5386 C CA . ASN A 1 704 ? -24.434 4.165 16.226 1.00 23.12 704 ASN A CA 1
ATOM 5387 C C . ASN A 1 704 ? -25.132 3.275 17.260 1.00 23.12 704 ASN A C 1
ATOM 5389 O O . ASN A 1 704 ? -24.594 2.234 17.635 1.00 23.12 704 ASN A O 1
ATOM 5393 N N . PHE A 1 705 ? -26.332 3.664 17.680 1.00 23.09 705 PHE A N 1
ATOM 5394 C CA . PHE A 1 705 ? -27.148 2.898 18.614 1.00 23.09 705 PHE A CA 1
ATOM 5395 C C . PHE A 1 705 ? -27.923 1.800 17.879 1.00 23.09 705 PHE A C 1
ATOM 5397 O O . PHE A 1 705 ? -28.736 2.076 16.995 1.00 23.09 705 PHE A O 1
ATOM 5404 N N . THR A 1 706 ? -27.699 0.548 18.274 1.00 22.61 706 THR A N 1
ATOM 5405 C CA . THR A 1 706 ? -28.593 -0.575 17.976 1.00 22.61 706 THR A CA 1
ATOM 5406 C C . THR A 1 706 ? -29.153 -1.119 19.281 1.00 22.61 706 THR A C 1
ATOM 5408 O O . THR A 1 706 ? -28.496 -1.911 19.947 1.00 22.61 706 THR A O 1
ATOM 5411 N N . GLY A 1 707 ? -30.388 -0.718 19.586 1.00 22.75 707 GLY A N 1
ATOM 5412 C CA . GLY A 1 707 ? -31.277 -1.394 20.528 1.00 22.75 707 GLY A CA 1
ATOM 5413 C C . GLY A 1 707 ? -31.141 -0.956 21.982 1.00 22.75 707 GLY A C 1
ATOM 5414 O O . GLY A 1 707 ? -30.346 -1.518 22.723 1.00 22.75 707 GLY A O 1
ATOM 5415 N N . GLY A 1 708 ? -32.006 -0.039 22.422 1.00 24.12 708 GLY A N 1
ATOM 5416 C CA . GLY A 1 708 ? -32.080 0.285 23.845 1.00 24.12 708 GLY A CA 1
ATOM 5417 C C . GLY A 1 708 ? -33.013 1.420 24.245 1.00 24.12 708 GLY A C 1
ATOM 5418 O O . GLY A 1 708 ? -32.694 2.086 25.222 1.00 24.12 708 GLY A O 1
ATOM 5419 N N . GLY A 1 709 ? -34.133 1.627 23.544 1.00 27.66 709 GLY A N 1
ATOM 5420 C CA . GLY A 1 709 ? -35.041 2.755 23.761 1.00 27.66 709 GLY A CA 1
ATOM 5421 C C . GLY A 1 709 ? -35.615 2.944 25.171 1.00 27.66 709 GLY A C 1
ATOM 5422 O O . GLY A 1 709 ? -35.402 2.140 26.088 1.00 27.66 709 GLY A O 1
ATOM 5423 N N . LEU A 1 710 ? -36.393 4.033 25.281 1.00 31.55 710 LEU A N 1
ATOM 5424 C CA . LEU A 1 710 ? -37.443 4.254 26.283 1.00 31.55 710 LEU A CA 1
ATOM 5425 C C . LEU A 1 710 ? -38.035 2.901 26.679 1.00 31.55 710 LEU A C 1
ATOM 5427 O O . LEU A 1 710 ? -38.490 2.158 25.807 1.00 31.55 710 LEU A O 1
ATOM 5431 N N . GLY A 1 711 ? -37.952 2.549 27.962 1.00 30.45 711 GLY A N 1
ATOM 5432 C CA . GLY A 1 711 ? -38.329 1.225 28.445 1.00 30.45 711 GLY A CA 1
ATOM 5433 C C . GLY A 1 711 ? -39.695 0.792 27.911 1.00 30.45 711 GLY A C 1
ATOM 5434 O O . GLY A 1 711 ? -40.704 1.306 28.360 1.00 30.45 711 GLY A O 1
ATOM 5435 N N . ASN A 1 712 ? -39.698 -0.138 26.950 1.00 33.56 712 ASN A N 1
ATOM 5436 C CA . ASN A 1 712 ? -40.814 -0.923 26.401 1.00 33.56 712 ASN A CA 1
ATOM 5437 C C . ASN A 1 712 ? -42.172 -0.256 26.094 1.00 33.56 712 ASN A C 1
ATOM 5439 O O . ASN A 1 712 ? -43.081 -0.961 25.659 1.00 33.56 712 ASN A O 1
ATOM 5443 N N . GLU A 1 713 ? -42.332 1.057 26.215 1.00 35.47 713 GLU A N 1
ATOM 5444 C CA . GLU A 1 713 ? -43.573 1.754 25.894 1.00 35.47 713 GLU A CA 1
ATOM 5445 C C . GLU A 1 713 ? -43.237 3.058 25.167 1.00 35.47 713 GLU A C 1
ATOM 5447 O O . GLU A 1 713 ? -42.504 3.909 25.666 1.00 35.47 713 GLU A O 1
ATOM 5452 N N . ALA A 1 714 ? -43.746 3.210 23.944 1.00 34.62 714 ALA A N 1
ATOM 5453 C CA . ALA A 1 714 ? -43.637 4.458 23.207 1.00 34.62 714 ALA A CA 1
ATOM 5454 C C . ALA A 1 714 ? -44.286 5.583 24.030 1.00 34.62 714 ALA A C 1
ATOM 5456 O O . ALA A 1 714 ? -45.504 5.564 24.228 1.00 34.62 714 ALA A O 1
ATOM 5457 N N . THR A 1 715 ? -43.511 6.579 24.475 1.00 36.28 715 THR A N 1
ATOM 5458 C CA . THR A 1 715 ? -44.095 7.806 25.028 1.00 36.28 715 THR A CA 1
ATOM 5459 C C . THR A 1 715 ? -44.839 8.507 23.899 1.00 36.28 715 THR A C 1
ATOM 5461 O O . THR A 1 715 ? -44.246 9.155 23.037 1.00 36.28 715 THR A O 1
ATOM 5464 N N . SER A 1 716 ? -46.153 8.314 23.875 1.00 37.84 716 SER A N 1
ATOM 5465 C CA . SER A 1 716 ? -47.070 8.994 22.974 1.00 37.84 716 SER A CA 1
ATOM 5466 C C . SER A 1 716 ? -47.620 10.214 23.700 1.00 37.84 716 SER A C 1
ATOM 5468 O O . SER A 1 716 ? -48.179 10.116 24.794 1.00 37.84 716 SER A O 1
ATOM 5470 N N . PHE A 1 717 ? -47.421 11.385 23.106 1.00 39.34 717 PHE A N 1
ATOM 5471 C CA . PHE A 1 717 ? -48.105 12.602 23.520 1.00 39.34 717 PHE A CA 1
ATOM 5472 C C . PHE A 1 717 ? -49.286 12.819 22.591 1.00 39.34 717 PHE A C 1
ATOM 5474 O O . PHE A 1 717 ? -49.088 12.893 21.381 1.00 39.34 717 PHE A O 1
ATOM 5481 N N . ASN A 1 718 ? -50.486 12.921 23.152 1.00 42.00 718 ASN A N 1
ATOM 5482 C CA . ASN A 1 718 ? -51.700 13.186 22.396 1.00 42.00 718 ASN A CA 1
ATOM 5483 C C . ASN A 1 718 ? -52.157 14.618 22.670 1.00 42.00 718 ASN A C 1
ATOM 5485 O O . ASN A 1 718 ? -52.565 14.952 23.785 1.00 42.00 718 ASN A O 1
ATOM 5489 N N . LEU A 1 719 ? -52.101 15.461 21.638 1.00 37.50 719 LEU A N 1
ATOM 5490 C CA . LEU A 1 719 ? -52.772 16.755 21.661 1.00 37.50 719 LEU A CA 1
ATOM 5491 C C . LEU A 1 719 ? -54.258 16.534 21.350 1.00 37.50 719 LEU A C 1
ATOM 5493 O O . LEU A 1 719 ? -54.627 16.306 20.195 1.00 37.50 719 LEU A O 1
ATOM 5497 N N . ASN A 1 720 ? -55.102 16.579 22.378 1.00 36.69 720 ASN A N 1
ATOM 5498 C CA . ASN A 1 720 ? -56.545 16.441 22.220 1.00 36.69 720 ASN A CA 1
ATOM 5499 C C . ASN A 1 720 ? -57.157 17.836 22.049 1.00 36.69 720 ASN A C 1
ATOM 5501 O O . ASN A 1 720 ? -57.158 18.651 22.971 1.00 36.69 720 ASN A O 1
ATOM 5505 N N . VAL A 1 721 ? -57.669 18.117 20.850 1.00 31.38 721 VAL A N 1
ATOM 5506 C CA . VAL A 1 721 ? -58.412 19.354 20.585 1.00 31.38 721 VAL A CA 1
ATOM 5507 C C . VAL A 1 721 ? -59.814 19.195 21.160 1.00 31.38 721 VAL A C 1
ATOM 5509 O O . VAL A 1 721 ? -60.555 18.302 20.744 1.00 31.38 721 VAL A O 1
ATOM 5512 N N . VAL A 1 722 ? -60.167 20.052 22.113 1.00 34.50 722 VAL A N 1
ATOM 5513 C CA . VAL A 1 722 ? -61.517 20.108 22.684 1.00 34.50 722 VAL A CA 1
ATOM 5514 C C . VAL A 1 722 ? -62.264 21.269 22.022 1.00 34.50 722 VAL A C 1
ATOM 5516 O O . VAL A 1 722 ? -61.698 22.356 21.873 1.00 34.50 722 VAL A O 1
ATOM 5519 N N . GLU A 1 723 ? -63.498 21.014 21.568 1.00 31.50 723 GLU A N 1
ATOM 5520 C CA . GLU A 1 723 ? -64.391 22.041 20.993 1.00 31.50 723 GLU A CA 1
ATOM 5521 C C . GLU A 1 723 ? -64.748 23.152 21.989 1.00 31.50 723 GLU A C 1
ATOM 5523 O O . GLU A 1 723 ? -65.033 22.836 23.171 1.00 31.50 723 GLU A O 1
#

Nearest PDB structures (foldseek):
  3bwu-assembly1_C  TM=2.765E-01  e=4.800E-03  Escherichia coli K-12
  4dwh-assembly1_A  TM=2.583E-01  e=5.325E-03  Escherichia coli
  5fx8-assembly1_U  TM=2.006E-01  e=2.712E-03  Komagataella phaffii CBS 7435
  7szo-assembly2_I  TM=2.651E-01  e=1.355E-02  Escherichia coli
  6dnv-assembly2_B  TM=4.368E-01  e=5.403E-01  Neisseria meningitidis alpha14

Mean predicted aligned error: 18.65 Å

pLDDT: mean 81.22, std 17.54, range [21.31, 98.19]

Foldseek 3Di:
DWDDDPAQKTKAWQADPDDPVVLVVLPQKFKWKKKAKQDQADQPKWWWKDWLNFIAIDHNVNQVVPPRRIDTRCVRRVHQRVSGHRNNDDGDITMMGGPDIAGLAKMKMKIWIWMAGRVRHTDDTDPDIDMDIDGHPLLVVLLVQWAWDDDAQKIKIAGHPPDDPVSLVSLQQKFKWKKKFKPAAADAPWWKWKCWPNDIAIDHNPLADPDNRGMDIPCVRRVHDGDPQRRSSNDHGMIMIGMGGDAGLAKMKMKMFIWIDGDPDIDTSPRMDIHIDGGPLLVVLVVVLLVQWAWDDDQFKIKIFGALDGDPSSLSSLPQWFKWKKKFKPAAADVPWWKWKDWPNDIDIDHQVQQDDPRSTIDIPCSSVVNDRDPQRRSNRDGGIIMIGIGGDHGPAKMKIKIWMWIDHPPDIDTPVVNIDIHMDHPPVPPPPPLPPFFPKKWWAFPVRDIWIQDPPQLATEAEAFTFTQKMKTFGFDCPDPPRDGHQAAKDFDDFWFKWWAQPNDIDGFFTWDQPDPSNRMIMTGGPDSVSRHCNRPQATQIATPFQRMGGPVSHGPCSRHDPPSPDDDPGGRYGHAHPDFKDFPWKWWQKLNDIFTFDQDPVQRETETEDEAFIFTFKMKTAIPDFKFFDPQDFWAFPPDPHTQFDWGQDPVDRRIIMTGGPDRVSRTPPPDAWTWTFDDQRGIGHPPHNDDPDDDDDDDDDDDDDGDPPHGHTYTHHHDD

Organism: NCBI:txid52694